Protein AF-A0A3M0J2T1-F1 (afdb_monomer_lite)

Organism: NCBI:txid333673

pLDDT: mean 86.41, std 9.61, range [43.66, 97.38]

Foldseek 3Di:
DVVVCVVCVPDDDVCQLVPPDDPPQDPVDPVSVVSVVSNVVCVVVCCVVPDPLPQDVCQLQVAADDLPHALVNVLVSSQVSCCPRHVDHCPDPVNQLVSQVSSLVRYDPQLVVQCVPDPPSSPDGPVVSSVSSCVRRPCNLVVQQVVVVVLCVVPDQDPQWDWDDDRPDIDIDGDDLVSSQVRVVVVQVSCVVVVHDDDPVQDPHSDQWDDDPQWIDHDQWIAGRVVLLVVLVPDDDDFALVVLVVNCVSLVVVQFQAFQSCVLSVVSVVQNVDPDTRDDDPVNVVSSVVSSVSNVVRDIAGQDDLVFEWEWEWADDQQKIKIFIFTDDPNDTGTNGIDMDGHDPVLSPDPRLSVRLVSQVVVVVVVCVRNVPGHYHYHYPHPNVVVVPPPPPD

InterPro domains:
  IPR000477 Reverse transcriptase domain [PS50878] (1-217)
  IPR003036 Core shell protein Gag P30 [PF02093] (14-137)
  IPR008919 Retrovirus capsid, N-terminal [G3DSA:1.10.375.10] (1-50)
  IPR041577 Reverse transcriptase/retrotransposon-derived protein, RNase H-like domain [PF17919] (280-373)
  IPR043128 Reverse transcriptase/Diguanylate cyclase domain [G3DSA:3.30.70.270] (51-225)
  IPR043128 Reverse transcriptase/Diguanylate cyclase domain [G3DSA:3.30.70.270] (227-307)
  IPR043502 DNA/RNA polymerase superfamily [SSF56672] (136-391)
  IPR051320 Viral Replication and Maturation Polyprotein [PTHR33064] (135-391)

Sequence (394 aa):
MRLWDSQHAQGPLADTKWPLQDPNWNHQQQDHRINMQDLRGIIVQGIREAVPRGQNINKAFNERQKKEETPTDWLERLRKNLQMYSGLDPETPLGQALLKTQFVAKSWEDIRKKLEKLDNWQDRDLDELLREAQKGFTESPNLFGQALEQILQEYQTGEGVTLIQYVDDLLIAGETEDKVRAESIRLLNFLSAKGLKVSRAKLQFVEEEVKYLGHYLRKGEKKIDPERVKGILSIPPPKSKKQIRQLLGLMGYCRQWIENYSTKVKFLYEKLSQGGLVKWDEKDDKHLKALQHDLVNAPVLSLPDLKRPFYLFVNTDSGTAYGVLTQEWAGKKKPVGYLSKLLDPVSRGWPTCLQALVACSLLVEEANKITFNGELRVLSPHNIRGILQQKAEK

Structure (mmCIF, N/CA/C/O backbone):
data_AF-A0A3M0J2T1-F1
#
_entry.id   AF-A0A3M0J2T1-F1
#
loop_
_atom_site.group_PDB
_atom_site.id
_atom_site.type_symbol
_atom_site.label_atom_id
_atom_site.label_alt_id
_atom_site.label_comp_id
_atom_site.label_asym_i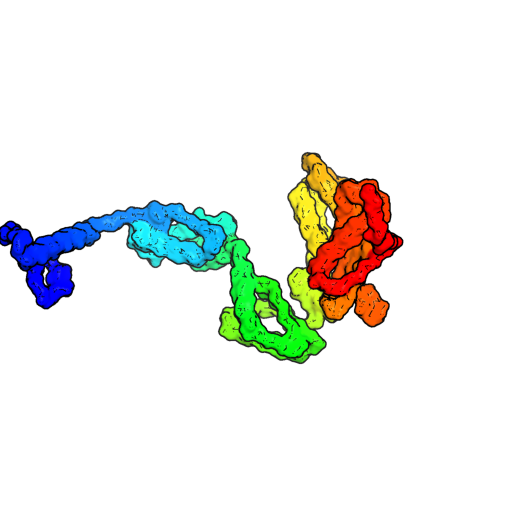d
_atom_site.label_entity_id
_atom_site.label_seq_id
_atom_site.pdbx_PDB_ins_code
_atom_site.Cartn_x
_atom_site.Cartn_y
_atom_site.Cartn_z
_atom_site.occupancy
_atom_site.B_iso_or_equiv
_atom_site.auth_seq_id
_atom_site.auth_comp_id
_atom_site.auth_asym_id
_atom_site.auth_atom_id
_atom_site.pdbx_PDB_model_num
ATOM 1 N N . MET A 1 1 ? -4.559 8.299 70.912 1.00 57.16 1 MET A N 1
ATOM 2 C CA . MET A 1 1 ? -5.457 7.580 71.844 1.00 57.16 1 MET A CA 1
ATOM 3 C C . MET A 1 1 ? -6.664 7.025 71.103 1.00 57.16 1 MET A C 1
ATOM 5 O O . MET A 1 1 ? -6.591 5.867 70.735 1.00 57.16 1 MET A O 1
ATOM 9 N N . ARG A 1 2 ? -7.660 7.838 70.701 1.00 57.62 2 ARG A N 1
ATOM 10 C CA . ARG A 1 2 ? -8.899 7.351 70.038 1.00 57.62 2 ARG A CA 1
ATOM 11 C C . ARG A 1 2 ? -8.701 6.378 68.857 1.00 57.62 2 ARG A C 1
ATOM 13 O O . ARG A 1 2 ? -9.459 5.427 68.736 1.00 57.62 2 ARG A O 1
ATOM 20 N N . LEU A 1 3 ? -7.687 6.590 68.011 1.00 59.25 3 LEU A N 1
ATOM 21 C CA . LEU A 1 3 ? -7.363 5.689 66.890 1.00 59.25 3 LEU A CA 1
ATOM 22 C C . LEU A 1 3 ? -6.813 4.326 67.351 1.00 59.25 3 LEU A C 1
ATOM 24 O O . LEU A 1 3 ? -7.219 3.298 66.818 1.00 59.25 3 LEU A O 1
ATOM 28 N N . TRP A 1 4 ? -5.951 4.304 68.372 1.00 63.38 4 TRP A N 1
ATOM 29 C CA . TRP A 1 4 ? -5.401 3.065 68.933 1.00 63.38 4 TRP A CA 1
ATOM 30 C C . TRP A 1 4 ? -6.490 2.236 69.611 1.00 63.38 4 TRP A C 1
ATOM 32 O O . TRP A 1 4 ? -6.632 1.059 69.292 1.00 63.38 4 TRP A O 1
ATOM 42 N N . ASP A 1 5 ? -7.302 2.872 70.462 1.00 64.19 5 ASP A N 1
ATOM 43 C CA . ASP A 1 5 ? -8.413 2.217 71.164 1.00 64.19 5 ASP A CA 1
ATOM 44 C C . ASP A 1 5 ? -9.458 1.665 70.177 1.00 64.19 5 ASP A C 1
ATOM 46 O O . ASP A 1 5 ? -10.032 0.604 70.406 1.00 64.19 5 ASP A O 1
ATOM 50 N N . SER A 1 6 ? -9.660 2.334 69.032 1.00 63.59 6 SER A N 1
ATOM 51 C CA . SER A 1 6 ? -10.550 1.842 67.970 1.00 63.59 6 SER A CA 1
ATOM 52 C C . SER A 1 6 ? -10.004 0.626 67.211 1.00 63.59 6 SER A C 1
ATOM 54 O O . SER A 1 6 ? -10.778 -0.213 66.761 1.00 63.59 6 SER A O 1
ATOM 56 N N . GLN A 1 7 ? -8.679 0.516 67.069 1.00 61.12 7 GLN A N 1
ATOM 57 C CA . GLN A 1 7 ? -8.018 -0.578 66.345 1.00 61.12 7 GLN A CA 1
ATOM 58 C C . GLN A 1 7 ? -7.706 -1.777 67.250 1.00 61.12 7 GLN A C 1
ATOM 60 O O . GLN A 1 7 ? -7.610 -2.902 66.768 1.00 61.12 7 GLN A O 1
ATOM 65 N N . HIS A 1 8 ? -7.596 -1.552 68.560 1.00 61.50 8 HIS A N 1
ATOM 66 C CA . HIS A 1 8 ? -7.259 -2.557 69.566 1.00 61.50 8 HIS A CA 1
ATOM 67 C C . HIS A 1 8 ? -8.377 -2.678 70.607 1.00 61.50 8 HIS A C 1
ATOM 69 O O . HIS A 1 8 ? -8.137 -2.594 71.807 1.00 61.50 8 HIS A O 1
ATOM 75 N N . ALA A 1 9 ? -9.607 -2.913 70.143 1.00 59.28 9 ALA A N 1
ATOM 76 C CA . ALA A 1 9 ? -10.810 -2.947 70.982 1.00 59.28 9 ALA A CA 1
ATOM 77 C C . ALA A 1 9 ? -10.789 -4.004 72.112 1.00 59.28 9 ALA A C 1
ATOM 79 O O . ALA A 1 9 ? -11.559 -3.896 73.062 1.00 59.28 9 ALA A O 1
ATOM 80 N N . GLN A 1 10 ? -9.927 -5.025 72.017 1.00 56.16 10 GLN A N 1
ATOM 81 C CA . GLN A 1 10 ? -9.730 -6.064 73.043 1.00 56.16 10 GLN A CA 1
ATOM 82 C C . GLN A 1 10 ? -8.331 -6.019 73.696 1.00 56.16 10 GLN A C 1
ATOM 84 O O . GLN A 1 10 ? -7.954 -6.944 74.412 1.00 56.16 10 GLN A O 1
ATOM 89 N N . GLY A 1 11 ? -7.538 -4.976 73.424 1.00 62.34 11 GLY A N 1
ATOM 90 C CA . GLY A 1 11 ? -6.176 -4.808 73.934 1.00 62.34 11 GLY A CA 1
ATOM 91 C C . GLY A 1 11 ? -6.079 -3.864 75.143 1.00 62.34 11 GLY A C 1
ATOM 92 O O . GLY A 1 11 ? -7.074 -3.272 75.557 1.00 62.34 11 GLY A O 1
ATOM 93 N N . PRO A 1 12 ? -4.877 -3.704 75.727 1.00 62.09 12 PRO A N 1
ATOM 94 C CA . PRO A 1 12 ? -4.636 -2.729 76.791 1.00 62.09 12 PRO A CA 1
ATOM 95 C C . PRO A 1 12 ? -4.935 -1.297 76.316 1.00 62.09 12 PRO A C 1
ATOM 97 O O . PRO A 1 12 ? -4.590 -0.928 75.190 1.00 62.09 12 PRO A O 1
ATOM 100 N N . LEU A 1 13 ? -5.555 -0.504 77.198 1.00 63.28 13 LEU A N 1
ATOM 101 C CA . LEU A 1 13 ? -5.974 0.878 76.934 1.00 63.28 13 LEU A CA 1
ATOM 102 C C . LEU A 1 13 ? -4.798 1.743 76.460 1.00 63.28 13 LEU A C 1
ATOM 104 O O . LEU A 1 13 ? -3.669 1.588 76.942 1.00 63.28 13 LEU A O 1
ATOM 108 N N . ALA A 1 14 ? -5.063 2.693 75.554 1.00 61.84 14 ALA A N 1
ATOM 109 C CA . ALA A 1 14 ? -4.041 3.593 75.021 1.00 61.84 14 ALA A CA 1
ATOM 110 C C . ALA A 1 14 ? -3.251 4.328 76.115 1.00 61.84 14 ALA A C 1
ATOM 112 O O . ALA A 1 14 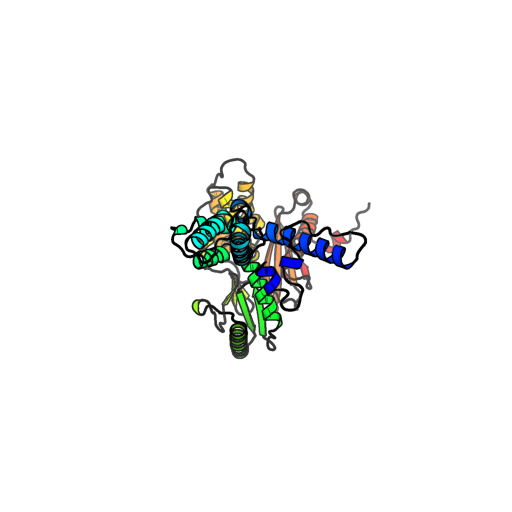? -2.059 4.545 75.931 1.00 61.84 14 ALA A O 1
ATOM 113 N N . ASP A 1 15 ? -3.858 4.642 77.263 1.00 65.06 15 ASP A N 1
ATOM 114 C CA . ASP A 1 15 ? -3.192 5.315 78.391 1.00 65.06 15 ASP A CA 1
ATOM 115 C C . ASP A 1 15 ? -2.104 4.453 79.053 1.00 65.06 15 ASP A C 1
ATOM 117 O O . ASP A 1 15 ? -1.129 4.970 79.594 1.00 65.06 15 ASP A O 1
ATOM 121 N N . THR A 1 16 ? -2.223 3.123 78.975 1.00 66.00 16 THR A N 1
ATOM 122 C CA . THR A 1 16 ? -1.188 2.188 79.446 1.00 66.00 16 THR A CA 1
ATOM 123 C C . THR A 1 16 ? -0.020 2.095 78.462 1.00 66.00 16 THR A C 1
ATOM 125 O O . THR A 1 16 ? 1.102 1.787 78.856 1.00 66.00 16 THR A O 1
ATOM 128 N N . LYS A 1 17 ? -0.269 2.362 77.175 1.00 69.19 17 LYS A N 1
ATOM 129 C CA . LYS A 1 17 ? 0.737 2.345 76.098 1.00 69.19 17 LYS A CA 1
ATOM 130 C C . LYS A 1 17 ? 1.329 3.728 75.807 1.00 69.19 17 LYS A C 1
ATOM 132 O O . LYS A 1 17 ? 2.415 3.812 75.245 1.00 69.19 17 LYS A O 1
ATOM 137 N N . TRP A 1 18 ? 0.645 4.792 76.220 1.00 71.00 18 TRP A N 1
ATOM 138 C CA . TRP A 1 18 ? 1.047 6.193 76.133 1.00 71.00 18 TRP A CA 1
ATOM 139 C C . TRP A 1 18 ? 0.845 6.881 77.493 1.00 71.00 18 TRP A C 1
ATOM 141 O O . TRP A 1 18 ? -0.137 7.598 77.696 1.00 71.00 18 TRP A O 1
ATOM 151 N N . PRO A 1 19 ? 1.747 6.651 78.455 1.00 74.94 19 PRO A N 1
ATOM 152 C CA . PRO A 1 19 ? 1.615 7.233 79.780 1.00 74.94 19 PRO A CA 1
ATOM 153 C C . PRO A 1 19 ? 1.955 8.733 79.759 1.00 74.94 19 PRO A C 1
ATOM 155 O O . PRO A 1 19 ? 2.896 9.171 79.100 1.00 74.94 19 PRO A O 1
ATOM 158 N N . LEU A 1 20 ? 1.176 9.536 80.491 1.00 72.69 20 LEU A N 1
ATOM 159 C CA . LEU A 1 20 ? 1.366 10.994 80.609 1.00 72.69 20 LEU A CA 1
ATOM 160 C C . LEU A 1 20 ? 2.506 11.386 81.568 1.00 72.69 20 LEU A C 1
ATOM 162 O O . LEU A 1 20 ? 2.911 12.546 81.607 1.00 72.69 20 LEU A O 1
ATOM 166 N N . GLN A 1 21 ? 3.003 10.429 82.348 1.00 75.44 21 GLN A N 1
ATOM 167 C CA . GLN A 1 21 ? 4.147 10.553 83.252 1.00 75.44 21 GLN A CA 1
ATOM 168 C C . GLN A 1 21 ? 5.114 9.397 82.979 1.00 75.44 21 GLN A C 1
ATOM 170 O O . GLN A 1 21 ? 4.710 8.397 82.388 1.00 75.44 21 GLN A O 1
ATOM 175 N N . ASP A 1 22 ? 6.375 9.522 83.395 1.00 78.00 22 ASP A N 1
ATOM 176 C CA . ASP A 1 22 ? 7.368 8.465 83.184 1.00 78.00 22 ASP A CA 1
ATOM 177 C C . ASP A 1 22 ? 6.938 7.169 83.902 1.00 78.00 22 ASP A C 1
ATOM 179 O O . ASP A 1 22 ? 6.811 7.160 85.131 1.00 78.00 22 ASP A O 1
ATOM 183 N N . PRO A 1 23 ? 6.689 6.070 83.167 1.00 79.62 23 PRO A N 1
ATOM 184 C CA . PRO A 1 23 ? 6.220 4.823 83.752 1.00 79.62 23 PRO A CA 1
ATOM 185 C C . PRO A 1 23 ? 7.347 3.984 84.385 1.00 79.62 23 PRO A C 1
ATOM 187 O O . PRO A 1 23 ? 7.064 2.890 84.873 1.00 79.62 23 PRO A O 1
ATOM 190 N N . ASN A 1 24 ? 8.611 4.437 84.356 1.00 81.75 24 ASN A N 1
ATOM 191 C CA . ASN A 1 24 ? 9.791 3.691 84.823 1.00 81.75 24 ASN A CA 1
ATOM 192 C C . ASN A 1 24 ? 9.958 2.311 84.149 1.00 81.75 24 ASN A C 1
ATOM 194 O O . ASN A 1 24 ? 10.316 1.314 84.784 1.00 81.75 24 ASN A O 1
ATOM 198 N N . TRP A 1 25 ? 9.695 2.222 82.842 1.00 83.56 25 TRP A N 1
ATOM 199 C CA . TRP A 1 25 ? 9.795 0.957 82.111 1.00 83.56 25 TRP A CA 1
ATOM 200 C C . TRP A 1 25 ? 11.238 0.432 82.030 1.00 83.56 25 TRP A C 1
ATOM 202 O O . TRP A 1 25 ? 12.137 1.056 81.471 1.00 83.56 25 TRP A O 1
ATOM 212 N N . ASN A 1 26 ? 11.445 -0.782 82.539 1.00 82.44 26 ASN A N 1
ATOM 213 C CA . ASN A 1 26 ? 12.730 -1.480 82.524 1.00 82.44 26 ASN A CA 1
ATOM 214 C C . ASN A 1 26 ? 12.888 -2.374 81.279 1.00 82.44 26 ASN A C 1
ATOM 216 O O . ASN A 1 26 ? 12.124 -3.317 81.080 1.00 82.44 26 ASN A O 1
ATOM 220 N N . HIS A 1 27 ? 13.941 -2.144 80.490 1.00 77.81 27 HIS A N 1
ATOM 221 C CA . HIS A 1 27 ? 14.275 -2.906 79.279 1.00 77.81 27 HIS A CA 1
ATOM 222 C C . HIS A 1 27 ? 14.536 -4.406 79.511 1.00 77.81 27 HIS A C 1
ATOM 224 O O . HIS A 1 27 ? 14.468 -5.191 78.564 1.00 77.81 27 HIS A O 1
ATOM 230 N N . GLN A 1 28 ? 14.823 -4.833 80.743 1.00 82.00 28 GLN A N 1
ATOM 231 C CA . GLN A 1 28 ? 15.033 -6.245 81.078 1.00 82.00 28 GLN A CA 1
ATOM 232 C C . GLN A 1 28 ? 13.716 -7.022 81.220 1.00 82.00 28 GLN A C 1
ATOM 234 O O . GLN A 1 28 ? 13.697 -8.232 80.994 1.00 82.00 28 GLN A O 1
ATOM 239 N N . GLN A 1 29 ? 12.599 -6.339 81.483 1.00 85.06 29 GLN A N 1
ATOM 240 C CA . GLN A 1 29 ? 11.278 -6.956 81.614 1.00 85.06 29 GLN A CA 1
ATOM 241 C C . GLN A 1 29 ? 10.549 -7.002 80.265 1.00 85.06 29 GLN A C 1
ATOM 243 O O . GLN A 1 29 ? 10.533 -6.031 79.509 1.00 85.06 29 GLN A O 1
ATOM 248 N N . GLN A 1 30 ? 9.956 -8.152 79.943 1.00 80.88 30 GLN A N 1
ATOM 249 C CA . GLN A 1 30 ? 9.370 -8.406 78.625 1.00 80.88 30 GLN A CA 1
ATOM 250 C C . GLN A 1 30 ? 8.160 -7.516 78.326 1.00 80.88 30 GLN A C 1
ATOM 252 O O . GLN A 1 30 ? 8.101 -6.926 77.249 1.00 80.88 30 GLN A O 1
ATOM 257 N N . ASP A 1 31 ? 7.268 -7.335 79.295 1.00 79.25 31 ASP A N 1
ATOM 258 C CA . ASP A 1 31 ? 6.055 -6.529 79.118 1.00 79.25 31 ASP A CA 1
ATOM 259 C C . ASP A 1 31 ? 6.379 -5.043 78.908 1.00 79.25 31 ASP A C 1
ATOM 261 O O . ASP A 1 31 ? 5.781 -4.364 78.074 1.00 79.25 31 ASP A O 1
ATOM 265 N N . HIS A 1 32 ? 7.417 -4.549 79.584 1.00 85.56 32 HIS A N 1
ATOM 266 C CA . HIS A 1 32 ? 7.932 -3.194 79.402 1.00 85.56 32 HIS A CA 1
ATOM 267 C C . HIS A 1 32 ? 8.542 -2.981 78.013 1.00 85.56 32 HIS A C 1
ATOM 269 O O . HIS A 1 32 ? 8.344 -1.925 77.414 1.00 85.56 32 HIS A O 1
ATOM 275 N N . ARG A 1 33 ? 9.240 -3.982 77.456 1.00 80.81 33 ARG A N 1
ATOM 276 C CA . ARG A 1 33 ? 9.748 -3.908 76.074 1.00 80.81 33 ARG A CA 1
ATOM 277 C C . ARG A 1 33 ? 8.620 -3.822 75.051 1.00 80.81 33 ARG A C 1
ATOM 279 O O . ARG A 1 33 ? 8.742 -3.051 74.103 1.00 80.81 33 ARG A O 1
ATOM 286 N N . ILE A 1 34 ? 7.540 -4.576 75.255 1.00 80.44 34 ILE A N 1
ATOM 287 C CA . ILE A 1 34 ? 6.354 -4.525 74.389 1.00 80.44 34 ILE A CA 1
ATOM 288 C C . ILE A 1 34 ? 5.737 -3.122 74.450 1.00 80.44 34 ILE A C 1
ATOM 290 O O . ILE A 1 34 ? 5.531 -2.498 73.415 1.00 80.44 34 ILE A O 1
ATOM 294 N N . ASN A 1 35 ? 5.556 -2.564 75.650 1.00 82.88 35 ASN A N 1
ATOM 295 C CA . ASN A 1 35 ? 5.031 -1.205 75.811 1.00 82.88 35 ASN A CA 1
ATOM 296 C C . ASN A 1 35 ? 5.919 -0.132 75.150 1.00 82.88 35 ASN A C 1
ATOM 298 O O . ASN A 1 35 ? 5.404 0.776 74.503 1.00 82.88 35 ASN A O 1
ATOM 302 N N . MET A 1 36 ? 7.248 -0.253 75.250 1.00 82.25 36 MET A N 1
ATOM 303 C CA . MET A 1 36 ? 8.189 0.648 74.569 1.00 82.25 36 MET A CA 1
ATOM 304 C C . MET A 1 36 ? 8.102 0.555 73.036 1.00 82.25 36 MET A C 1
ATOM 306 O O . MET A 1 36 ? 8.200 1.575 72.349 1.00 82.25 36 MET A O 1
ATOM 310 N N . GLN A 1 37 ? 7.929 -0.652 72.486 1.00 81.44 37 GLN A N 1
ATOM 311 C CA . GLN A 1 37 ? 7.752 -0.861 71.044 1.00 81.44 37 GLN A CA 1
ATOM 312 C C . GLN A 1 37 ? 6.432 -0.270 70.547 1.00 81.44 37 GLN A C 1
ATOM 314 O O . GLN A 1 37 ? 6.427 0.426 69.529 1.00 81.44 37 GLN A O 1
ATOM 319 N N . ASP A 1 38 ? 5.352 -0.480 71.296 1.00 81.62 38 ASP A N 1
ATOM 320 C CA . ASP A 1 38 ? 4.033 0.068 70.986 1.00 81.62 38 ASP A CA 1
ATOM 321 C C . ASP A 1 38 ? 4.044 1.598 71.045 1.00 81.62 38 ASP A C 1
ATOM 323 O O . ASP A 1 38 ? 3.607 2.247 70.095 1.00 81.62 38 ASP A O 1
ATOM 327 N N . LEU A 1 39 ? 4.637 2.192 72.092 1.00 82.00 39 LEU A N 1
ATOM 328 C CA . LEU A 1 39 ? 4.787 3.645 72.215 1.00 82.00 39 LEU A CA 1
ATOM 329 C C . LEU A 1 39 ? 5.531 4.223 71.005 1.00 82.00 39 LEU A C 1
ATOM 331 O O . LEU A 1 39 ? 5.067 5.176 70.381 1.00 82.00 39 LEU A O 1
ATOM 335 N N . ARG A 1 40 ? 6.657 3.613 70.617 1.00 81.00 40 ARG A N 1
ATOM 336 C CA . ARG A 1 40 ? 7.411 4.016 69.421 1.00 81.00 40 ARG A CA 1
ATOM 337 C C . ARG A 1 40 ? 6.558 3.911 68.154 1.00 81.00 40 ARG A C 1
ATOM 339 O O . ARG A 1 40 ? 6.617 4.813 67.318 1.00 81.00 40 ARG A O 1
ATOM 346 N N . GLY A 1 41 ? 5.783 2.838 68.007 1.00 79.00 41 GLY A N 1
ATOM 347 C CA . GLY A 1 41 ? 4.850 2.653 66.895 1.00 79.00 41 GLY A CA 1
ATOM 348 C C . GLY A 1 41 ? 3.815 3.776 66.823 1.00 79.00 41 GLY A C 1
ATOM 349 O O . GLY A 1 41 ? 3.649 4.390 65.768 1.00 79.00 41 GLY A O 1
ATOM 350 N N . ILE A 1 42 ? 3.207 4.113 67.963 1.00 78.06 42 ILE A N 1
ATOM 351 C CA . ILE A 1 42 ? 2.210 5.182 68.089 1.00 78.06 42 ILE A CA 1
ATOM 352 C C . ILE A 1 42 ? 2.821 6.554 67.762 1.00 78.06 42 ILE A C 1
ATOM 354 O O . ILE A 1 42 ? 2.207 7.316 67.019 1.00 78.06 42 ILE A O 1
ATOM 358 N N . ILE A 1 43 ? 4.036 6.869 68.239 1.00 76.38 43 ILE A N 1
ATOM 359 C CA . ILE A 1 43 ? 4.741 8.125 67.900 1.00 76.38 43 ILE A CA 1
ATOM 360 C C . ILE A 1 43 ? 4.970 8.206 66.385 1.00 76.38 43 ILE A C 1
ATOM 362 O O . ILE A 1 43 ? 4.642 9.211 65.757 1.00 76.38 43 ILE A O 1
ATOM 366 N N . VAL A 1 44 ? 5.526 7.152 65.778 1.00 73.81 44 VAL A N 1
ATOM 367 C CA . VAL A 1 44 ? 5.843 7.136 64.341 1.00 73.81 44 VAL A CA 1
ATOM 368 C C . VAL A 1 44 ? 4.579 7.276 63.495 1.00 73.81 44 VAL A C 1
ATOM 370 O O . VAL A 1 44 ? 4.584 8.014 62.508 1.00 73.81 44 VAL A O 1
ATOM 373 N N . GLN A 1 45 ? 3.496 6.598 63.872 1.00 70.31 45 GLN A N 1
ATOM 374 C CA . GLN A 1 45 ? 2.216 6.704 63.184 1.00 70.31 45 GLN A CA 1
ATOM 375 C C . GLN A 1 45 ? 1.592 8.094 63.362 1.00 70.31 45 GLN A C 1
ATOM 377 O O . GLN A 1 45 ? 1.193 8.705 62.374 1.00 70.31 45 GLN A O 1
ATOM 382 N N . GLY A 1 46 ? 1.614 8.640 64.580 1.00 71.00 46 GLY A N 1
ATOM 383 C CA . GLY A 1 46 ? 1.151 9.996 64.871 1.00 71.00 46 GLY A CA 1
ATOM 384 C C . GLY A 1 46 ? 1.901 11.059 64.067 1.00 71.00 46 GLY A C 1
ATOM 385 O O . GLY A 1 46 ? 1.273 11.940 63.492 1.00 71.00 46 GLY A O 1
ATOM 386 N N . ILE A 1 47 ? 3.227 10.946 63.935 1.00 67.69 47 ILE A N 1
ATOM 387 C CA . ILE A 1 47 ? 4.026 11.832 63.073 1.00 67.69 47 ILE A CA 1
ATOM 388 C C . ILE A 1 47 ? 3.643 11.651 61.597 1.00 67.69 47 ILE A C 1
ATOM 390 O O . ILE A 1 47 ? 3.463 12.638 60.890 1.00 67.69 47 ILE A O 1
ATOM 394 N N . ARG A 1 48 ? 3.484 10.412 61.111 1.00 62.44 48 ARG A N 1
ATOM 395 C CA . ARG A 1 48 ? 3.080 10.146 59.716 1.00 62.44 48 ARG A CA 1
ATOM 396 C C . ARG A 1 48 ? 1.702 10.711 59.368 1.00 62.44 48 ARG A C 1
ATOM 398 O O . ARG A 1 48 ? 1.501 11.104 58.222 1.00 62.44 48 ARG A O 1
ATOM 405 N N . GLU A 1 49 ? 0.775 10.721 60.319 1.00 64.62 49 GLU A N 1
ATOM 406 C CA . GLU A 1 49 ? -0.588 11.228 60.135 1.00 64.62 49 GLU A CA 1
ATOM 407 C C . GLU A 1 49 ? -0.694 12.745 60.372 1.00 64.62 49 GLU A C 1
ATOM 409 O O . GLU A 1 49 ? -1.496 13.406 59.717 1.00 64.62 49 GLU A O 1
ATOM 414 N N . ALA A 1 50 ? 0.132 13.314 61.257 1.00 60.34 50 ALA A N 1
ATOM 415 C CA . ALA A 1 50 ? 0.137 14.745 61.566 1.00 60.34 50 ALA A CA 1
ATOM 416 C C . ALA A 1 50 ? 0.944 15.595 60.571 1.00 60.34 50 ALA A C 1
ATOM 418 O O . ALA A 1 50 ? 0.699 16.796 60.467 1.00 60.34 50 ALA A O 1
ATOM 419 N N . VAL A 1 51 ? 1.904 15.008 59.843 1.00 54.12 51 VAL A N 1
ATOM 420 C CA . VAL A 1 51 ? 2.646 15.715 58.788 1.00 54.12 51 VAL A CA 1
ATOM 421 C C . VAL A 1 51 ? 1.727 15.903 57.573 1.00 54.12 51 VAL A C 1
ATOM 423 O O . VAL A 1 51 ? 1.352 14.913 56.937 1.00 54.12 51 VAL A O 1
ATOM 426 N N . PRO A 1 52 ? 1.382 17.149 57.186 1.00 55.97 52 PRO A N 1
ATOM 427 C CA . PRO A 1 52 ? 0.609 17.393 55.976 1.00 55.97 52 PRO A CA 1
ATOM 428 C C . PRO A 1 52 ? 1.376 16.830 54.779 1.00 55.97 52 PRO A C 1
ATOM 430 O O . PRO A 1 52 ? 2.547 17.163 54.575 1.00 55.97 52 PRO A O 1
ATOM 433 N N . ARG A 1 53 ? 0.738 15.986 53.962 1.00 57.50 53 ARG A N 1
ATOM 434 C CA . ARG A 1 53 ? 1.307 15.603 52.664 1.00 57.50 53 ARG A CA 1
ATOM 435 C C . ARG A 1 53 ? 1.390 16.874 51.817 1.00 57.50 53 ARG A C 1
ATOM 437 O O . ARG A 1 53 ? 0.378 17.322 51.289 1.00 57.50 53 ARG A O 1
ATOM 444 N N . GLY A 1 54 ? 2.570 17.490 51.745 1.00 54.81 54 GLY A N 1
ATOM 445 C CA . GLY A 1 54 ? 2.778 18.703 50.958 1.00 54.81 54 GLY A CA 1
ATOM 446 C C . GLY A 1 54 ? 2.355 18.468 49.509 1.00 54.81 54 GLY A C 1
ATOM 447 O O . GLY A 1 54 ? 2.868 17.559 48.855 1.00 54.81 54 GLY A O 1
ATOM 448 N N . GLN A 1 55 ? 1.404 19.265 49.024 1.00 62.19 55 GLN A N 1
ATOM 449 C CA . GLN A 1 55 ? 0.941 19.208 47.641 1.00 62.19 55 GLN A CA 1
ATOM 450 C C . GLN A 1 55 ? 2.110 19.577 46.719 1.00 62.19 55 GLN A C 1
ATOM 452 O O . GLN A 1 55 ? 2.663 20.672 46.802 1.00 62.19 55 GLN A O 1
ATOM 457 N N . ASN A 1 56 ? 2.512 18.660 45.841 1.00 67.62 56 ASN A N 1
ATOM 458 C CA . ASN A 1 56 ? 3.591 18.865 44.883 1.00 67.62 56 ASN A CA 1
ATOM 459 C C . ASN A 1 56 ? 3.034 18.853 43.457 1.00 67.62 56 ASN A C 1
ATOM 461 O O . ASN A 1 56 ? 3.172 17.887 42.705 1.00 67.62 56 ASN A O 1
ATOM 465 N N . ILE A 1 57 ? 2.406 19.971 43.091 1.00 63.91 57 ILE A N 1
ATOM 466 C CA . ILE A 1 57 ? 1.795 20.196 41.774 1.00 63.91 57 ILE A CA 1
ATOM 467 C C . ILE A 1 57 ? 2.842 20.078 40.651 1.00 63.91 57 ILE A C 1
ATOM 469 O O . ILE A 1 57 ? 2.558 19.538 39.585 1.00 63.91 57 ILE A O 1
ATOM 473 N N . ASN A 1 58 ? 4.088 20.492 40.906 1.00 67.62 58 ASN A N 1
ATOM 474 C CA . ASN A 1 58 ? 5.177 20.357 39.936 1.00 67.62 58 ASN A CA 1
ATOM 475 C C . ASN A 1 58 ? 5.478 18.890 39.617 1.00 67.62 58 ASN A C 1
ATOM 477 O O . ASN A 1 58 ? 5.668 18.540 38.455 1.00 67.62 58 ASN A O 1
ATOM 481 N N . LYS A 1 59 ? 5.473 18.014 40.627 1.00 72.56 59 LYS A N 1
ATOM 482 C CA . LYS A 1 59 ? 5.656 16.573 40.425 1.00 72.56 59 LYS A CA 1
ATOM 483 C C . LYS A 1 59 ? 4.487 15.943 39.660 1.00 72.56 59 LYS A C 1
ATOM 485 O O . LYS A 1 59 ? 4.725 15.026 38.883 1.00 72.56 59 LYS A O 1
ATOM 490 N N . ALA A 1 60 ? 3.269 16.471 39.808 1.00 68.62 60 ALA A N 1
ATOM 491 C CA . ALA A 1 60 ? 2.095 15.996 39.072 1.00 68.62 60 ALA A CA 1
ATOM 492 C C . ALA A 1 60 ? 2.199 16.208 37.545 1.00 68.62 60 ALA A C 1
ATOM 494 O O . ALA A 1 60 ? 1.682 15.393 36.784 1.00 68.62 60 ALA A O 1
ATOM 495 N N . PHE A 1 61 ? 2.884 17.268 37.090 1.00 75.69 61 PHE A N 1
ATOM 496 C CA . PHE A 1 61 ? 2.854 17.718 35.684 1.00 75.69 61 PHE A CA 1
ATOM 497 C C . PHE A 1 61 ? 4.224 17.838 34.996 1.00 75.69 61 PHE A C 1
ATOM 499 O O . PHE A 1 61 ? 4.344 18.409 33.904 1.00 75.69 61 PHE A O 1
ATOM 506 N N . ASN A 1 62 ? 5.289 17.330 35.620 1.00 80.25 62 ASN A N 1
ATOM 507 C CA . ASN A 1 62 ? 6.622 17.372 35.014 1.00 80.25 62 ASN A CA 1
ATOM 508 C C . ASN A 1 62 ? 6.774 16.367 33.859 1.00 80.25 62 ASN A C 1
ATOM 510 O O . ASN A 1 62 ? 7.601 16.546 32.966 1.00 80.25 62 ASN A O 1
ATOM 514 N N . GLU A 1 63 ? 5.962 15.315 33.861 1.00 79.69 63 GLU A N 1
ATOM 515 C CA . GLU A 1 63 ? 6.022 14.261 32.857 1.00 79.69 63 GLU A CA 1
ATOM 516 C C . GLU A 1 63 ? 5.331 14.679 31.552 1.00 79.69 63 GLU A C 1
ATOM 518 O O . GLU A 1 63 ? 4.409 15.495 31.533 1.00 79.69 63 GLU A O 1
ATOM 523 N N . ARG A 1 64 ? 5.800 14.113 30.438 1.00 87.44 64 ARG A N 1
ATOM 524 C CA . ARG A 1 64 ? 5.176 14.242 29.116 1.00 87.44 64 ARG A CA 1
ATOM 525 C C . ARG A 1 64 ? 4.619 12.894 28.672 1.00 87.44 64 ARG A C 1
ATOM 527 O O . ARG A 1 64 ? 5.021 11.851 29.204 1.00 87.44 64 ARG A O 1
ATOM 534 N N . GLN A 1 65 ? 3.719 12.924 27.698 1.00 88.44 65 GLN A N 1
ATOM 535 C CA . GLN A 1 65 ? 3.281 11.718 27.006 1.00 88.44 65 GLN A CA 1
ATOM 536 C C . GLN A 1 65 ? 4.488 11.051 26.333 1.00 88.44 65 GLN A C 1
ATOM 538 O O . GLN A 1 65 ? 5.306 11.728 25.700 1.00 88.44 65 GLN A O 1
ATOM 543 N N . LYS A 1 66 ? 4.622 9.732 26.486 1.00 87.12 66 LYS A N 1
ATOM 544 C CA . LYS A 1 66 ? 5.639 8.958 25.757 1.00 87.12 66 LYS A CA 1
ATOM 545 C C . LYS A 1 66 ? 5.196 8.765 24.306 1.00 87.12 66 LYS A C 1
ATOM 547 O O . LYS A 1 66 ? 4.006 8.760 24.018 1.00 87.12 66 LYS A O 1
ATOM 552 N N . LYS A 1 67 ? 6.142 8.570 23.389 1.00 81.69 67 LYS A N 1
ATOM 553 C CA . LYS A 1 67 ? 5.847 8.450 21.953 1.00 81.69 67 LYS A CA 1
ATOM 554 C C . LYS A 1 67 ? 4.876 7.305 21.631 1.00 81.69 67 LYS A C 1
ATOM 556 O O . LYS A 1 67 ? 4.048 7.456 20.746 1.00 81.69 67 LYS A O 1
ATOM 561 N N . GLU A 1 68 ? 4.986 6.184 22.333 1.00 81.56 68 GLU A N 1
ATOM 562 C CA . GLU A 1 68 ? 4.193 4.970 22.102 1.00 81.56 68 GLU A CA 1
ATOM 563 C C . GLU A 1 68 ? 2.958 4.873 23.016 1.00 81.56 68 GLU A C 1
ATOM 565 O O . GLU A 1 68 ? 2.188 3.922 22.926 1.00 81.56 68 GLU A O 1
ATOM 570 N N . GLU A 1 69 ? 2.771 5.832 23.922 1.00 86.25 69 GLU A N 1
ATOM 571 C CA . GLU A 1 69 ? 1.680 5.821 24.896 1.00 86.25 69 GLU A CA 1
ATOM 572 C C . GLU A 1 69 ? 0.403 6.388 24.280 1.00 86.25 69 GLU A C 1
ATOM 574 O O . GLU A 1 69 ? 0.404 7.490 23.720 1.00 86.25 69 GLU A O 1
ATOM 579 N N . THR A 1 70 ? -0.706 5.657 24.410 1.00 87.62 70 THR A N 1
ATOM 580 C CA . THR A 1 70 ? -1.981 6.095 23.840 1.00 87.62 70 THR A CA 1
ATOM 581 C C . THR A 1 70 ? -2.481 7.372 24.531 1.00 87.62 70 THR A C 1
ATOM 583 O O . THR A 1 70 ? -2.195 7.596 25.711 1.00 87.62 70 THR A O 1
ATOM 586 N N . PRO A 1 71 ? -3.271 8.222 23.847 1.00 90.19 71 PRO A N 1
ATOM 587 C CA . PRO A 1 71 ? -3.892 9.383 24.485 1.00 90.19 71 PRO A CA 1
ATOM 588 C C . PRO A 1 71 ? -4.728 9.021 25.722 1.00 90.19 71 PRO A C 1
ATOM 590 O O . PRO A 1 71 ? -4.782 9.794 26.673 1.00 90.19 71 PRO A O 1
ATOM 593 N N . THR A 1 72 ? -5.353 7.841 25.730 1.00 90.12 72 THR A N 1
ATOM 594 C CA . THR A 1 72 ? -6.146 7.358 26.865 1.00 90.12 72 THR A CA 1
ATOM 595 C C . THR A 1 72 ? -5.256 7.019 28.058 1.00 90.12 72 THR A C 1
ATOM 597 O O . THR A 1 72 ? -5.512 7.508 29.155 1.00 90.12 72 THR A O 1
ATOM 600 N N . ASP A 1 73 ? -4.176 6.263 27.843 1.00 90.62 73 ASP A N 1
ATOM 601 C CA . ASP A 1 73 ? -3.222 5.929 28.909 1.00 90.62 73 ASP A CA 1
ATOM 602 C C . ASP A 1 73 ? -2.550 7.184 29.471 1.00 90.62 73 ASP A C 1
ATOM 604 O O . ASP A 1 73 ? -2.371 7.317 30.683 1.00 90.62 73 ASP A O 1
ATOM 608 N N . TRP A 1 74 ? -2.234 8.140 28.591 1.00 92.75 74 TRP A N 1
ATOM 609 C CA . TRP A 1 74 ? -1.701 9.440 28.974 1.00 92.75 74 TRP A CA 1
ATOM 610 C C . TRP A 1 74 ? -2.668 10.212 29.877 1.00 92.75 74 TRP A C 1
ATOM 612 O O . TRP A 1 74 ? -2.266 10.711 30.931 1.00 92.75 74 TRP A O 1
ATOM 622 N N . LEU A 1 75 ? -3.948 10.281 29.501 1.00 91.38 75 LEU A N 1
ATOM 623 C CA . LEU A 1 75 ? -4.964 10.960 30.297 1.00 91.38 75 LEU A CA 1
ATOM 624 C C . LEU A 1 75 ? -5.171 10.284 31.660 1.00 91.38 75 LEU A C 1
ATOM 626 O O . LEU A 1 75 ? -5.232 10.962 32.686 1.00 91.38 75 LEU A O 1
ATOM 630 N N . GLU A 1 76 ? -5.220 8.953 31.691 1.00 90.50 76 GLU A N 1
ATOM 631 C CA . GLU A 1 76 ? -5.337 8.177 32.928 1.00 90.50 76 GLU A CA 1
ATOM 632 C C . GLU A 1 76 ? -4.122 8.366 33.844 1.00 90.50 76 GLU A C 1
ATOM 634 O O . GLU A 1 76 ? -4.260 8.514 35.063 1.00 90.50 76 GLU A O 1
ATOM 639 N N . ARG A 1 77 ? -2.915 8.440 33.275 1.00 91.06 77 ARG A N 1
ATOM 640 C CA . ARG A 1 77 ? -1.700 8.746 34.037 1.00 91.06 77 ARG A CA 1
ATOM 641 C C . ARG A 1 77 ? -1.724 10.166 34.595 1.00 91.06 77 ARG A C 1
ATOM 643 O O . ARG A 1 77 ? -1.371 10.355 35.758 1.00 91.06 77 ARG A O 1
ATOM 650 N N . LEU A 1 78 ? -2.188 11.149 33.823 1.00 89.50 78 LEU A N 1
ATOM 651 C CA . LEU A 1 78 ? -2.385 12.517 34.309 1.00 89.50 78 LEU A CA 1
ATOM 652 C C . LEU A 1 78 ? -3.389 12.583 35.466 1.00 89.50 78 LEU A C 1
ATOM 654 O O . LEU A 1 78 ? -3.094 13.227 36.473 1.00 89.50 78 LEU A O 1
ATOM 658 N N . ARG A 1 79 ? -4.534 11.895 35.359 1.00 89.69 79 ARG A N 1
ATOM 659 C CA . ARG A 1 79 ? -5.542 11.802 36.432 1.00 89.69 79 ARG A CA 1
ATOM 660 C C . ARG A 1 79 ? -4.939 11.228 37.712 1.00 89.69 79 ARG A C 1
ATOM 662 O O . ARG A 1 79 ? -5.055 11.838 38.776 1.00 89.69 79 ARG A O 1
AT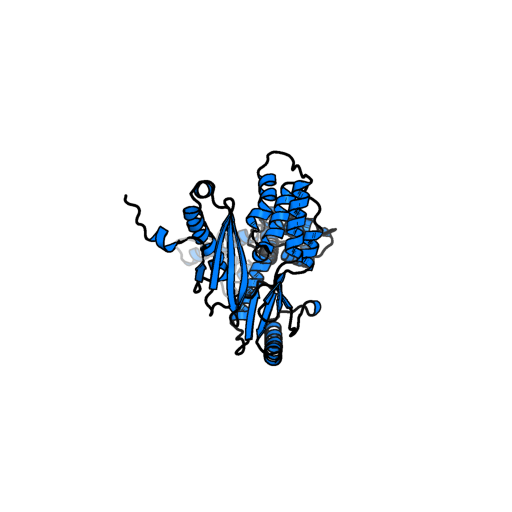OM 669 N N . LYS A 1 80 ? -4.220 10.105 37.601 1.00 87.31 80 LYS A N 1
ATOM 670 C CA . LYS A 1 80 ? -3.524 9.471 38.735 1.00 87.31 80 LYS A CA 1
ATOM 671 C C . LYS A 1 80 ? -2.472 10.389 39.352 1.00 87.31 80 LYS A C 1
ATOM 673 O O . LYS A 1 80 ? -2.413 10.513 40.573 1.00 87.31 80 LYS A O 1
ATOM 678 N N . ASN A 1 81 ? -1.668 11.063 38.531 1.00 86.31 81 ASN A N 1
ATOM 679 C CA . ASN A 1 81 ? -0.628 11.975 39.004 1.00 86.31 81 ASN A CA 1
ATOM 680 C C . ASN A 1 81 ? -1.218 13.208 39.705 1.00 86.31 81 ASN A C 1
ATOM 682 O O . ASN A 1 81 ? -0.705 13.615 40.751 1.00 86.31 81 ASN A O 1
ATOM 686 N N . LEU A 1 82 ? -2.306 13.776 39.173 1.00 85.00 82 LEU A N 1
ATOM 687 C CA . LEU A 1 82 ? -3.037 14.876 39.803 1.00 85.00 82 LEU A CA 1
ATOM 688 C C . LEU A 1 82 ? -3.517 14.461 41.198 1.00 85.00 82 LEU A C 1
ATOM 690 O O . LEU A 1 82 ? -3.179 15.123 42.182 1.00 85.00 82 LEU A O 1
ATOM 694 N N . GLN A 1 83 ? -4.214 13.330 41.295 1.00 84.56 83 GLN A N 1
ATOM 695 C CA . GLN A 1 83 ? -4.748 12.831 42.560 1.00 84.56 83 GLN A CA 1
ATOM 696 C C . GLN A 1 83 ? -3.631 12.508 43.568 1.00 84.56 83 GLN A C 1
ATOM 698 O O . GLN A 1 83 ? -3.707 12.894 44.733 1.00 84.56 83 GLN A O 1
ATOM 703 N N . MET A 1 84 ? -2.562 11.841 43.122 1.00 78.19 84 MET A N 1
ATOM 704 C CA . MET A 1 84 ? -1.482 11.360 43.989 1.00 78.19 84 MET A CA 1
ATOM 705 C C . MET A 1 84 ? -0.588 12.482 44.526 1.00 78.19 84 MET A C 1
ATOM 707 O O . MET A 1 84 ? -0.169 12.427 45.684 1.00 78.19 84 MET A O 1
ATOM 711 N N . TYR A 1 85 ? -0.254 13.471 43.693 1.00 77.31 85 TYR A N 1
ATOM 712 C CA . TYR A 1 85 ? 0.760 14.472 44.033 1.00 77.31 85 TYR A CA 1
ATOM 713 C C . TYR A 1 85 ? 0.188 15.834 44.417 1.00 77.31 85 TYR A C 1
ATOM 715 O O . TYR A 1 85 ? 0.833 16.542 45.186 1.00 77.31 85 TYR A O 1
ATOM 723 N N . SER A 1 86 ? -0.997 16.211 43.929 1.00 73.50 86 SER A N 1
ATOM 724 C CA . SER A 1 86 ? -1.629 17.491 44.289 1.00 73.50 86 SER A CA 1
ATOM 725 C C . SER A 1 86 ? -2.763 17.351 45.307 1.00 73.50 86 SER A C 1
ATOM 727 O O . SER A 1 86 ? -3.106 18.331 45.958 1.00 73.50 86 SER A O 1
ATOM 729 N N . GLY A 1 87 ? -3.339 16.151 45.461 1.00 70.06 87 GLY A N 1
ATOM 730 C CA . GLY A 1 87 ? -4.524 15.932 46.296 1.00 70.06 87 GLY A CA 1
ATOM 731 C C . GLY A 1 87 ? -5.798 16.595 45.760 1.00 70.06 87 GLY A C 1
ATOM 732 O O . GLY A 1 87 ? -6.810 16.592 46.454 1.00 70.06 87 GLY A O 1
ATOM 733 N N . LEU A 1 88 ? -5.755 17.172 44.552 1.00 79.25 88 LEU A N 1
ATOM 734 C CA . LEU A 1 88 ? -6.925 17.697 43.858 1.00 79.25 88 LEU A CA 1
ATOM 735 C C . LEU A 1 88 ? -7.733 16.549 43.260 1.00 79.25 88 LEU A C 1
ATOM 737 O O . LEU A 1 88 ? -7.172 15.623 42.669 1.00 79.25 88 LEU A O 1
ATOM 741 N N . ASP A 1 89 ? -9.050 16.650 43.389 1.00 79.69 89 ASP A N 1
ATOM 742 C CA . ASP A 1 89 ? -9.986 15.738 42.748 1.00 79.69 89 ASP A CA 1
ATOM 743 C C . ASP A 1 89 ? -10.078 16.063 41.239 1.00 79.69 89 ASP A C 1
ATOM 745 O O . ASP A 1 89 ? -10.417 17.205 40.886 1.00 79.69 89 ASP A O 1
ATOM 749 N N . PRO A 1 90 ? -9.762 15.094 40.352 1.00 82.62 90 PRO A N 1
ATOM 750 C CA . PRO A 1 90 ? -9.902 15.217 38.901 1.00 82.62 90 PRO A CA 1
ATOM 751 C C . PRO A 1 90 ? -11.267 15.717 38.428 1.00 82.62 90 PRO A C 1
ATOM 753 O O . PRO A 1 90 ? -11.323 16.394 37.405 1.00 82.62 90 PRO A O 1
ATOM 756 N N . GLU A 1 91 ? -12.337 15.429 39.171 1.00 84.69 91 GLU A N 1
ATOM 757 C CA . GLU A 1 91 ? -13.711 15.756 38.775 1.00 84.69 91 GLU A CA 1
ATOM 758 C C . GLU A 1 91 ? -14.128 17.189 39.133 1.00 84.69 91 GLU A C 1
ATOM 760 O O . GLU A 1 91 ? -15.177 17.677 38.711 1.00 84.69 91 GLU A O 1
ATOM 765 N N . THR A 1 92 ? -13.294 17.915 39.879 1.00 87.12 92 THR A N 1
ATOM 766 C CA . THR A 1 92 ? -13.556 19.327 40.184 1.00 87.12 92 THR A CA 1
ATOM 767 C C . THR A 1 92 ? -13.334 20.216 38.954 1.00 87.12 92 THR A C 1
ATOM 769 O O . THR A 1 92 ? -12.460 19.918 38.137 1.00 87.12 92 THR A O 1
ATOM 772 N N . PRO A 1 93 ? -14.020 21.374 38.828 1.00 84.75 93 PRO A N 1
ATOM 773 C CA . PRO A 1 93 ? -13.807 22.300 37.709 1.00 84.75 93 PRO A CA 1
ATOM 774 C C . PRO A 1 93 ? -12.341 22.728 37.537 1.00 84.75 93 PRO A C 1
ATOM 776 O O . PRO A 1 93 ? -11.844 22.852 36.418 1.00 84.75 93 PRO A O 1
ATOM 779 N N . LEU A 1 94 ? -11.626 22.907 38.654 1.00 82.81 94 LEU A N 1
ATOM 780 C CA . LEU A 1 94 ? -10.199 23.222 38.654 1.00 82.81 94 LEU A CA 1
ATOM 781 C C . LEU A 1 94 ? -9.347 22.024 38.202 1.00 82.81 94 LEU A C 1
ATOM 783 O O . LEU A 1 94 ? -8.420 22.204 37.413 1.00 82.81 94 LEU A O 1
ATOM 787 N N . GLY A 1 95 ? -9.669 20.811 38.667 1.00 84.44 95 GLY A N 1
ATOM 788 C CA . GLY A 1 95 ? -9.017 19.571 38.240 1.00 84.44 95 GLY A CA 1
ATOM 789 C C . GLY A 1 95 ? -9.164 19.333 36.738 1.00 84.44 95 GLY A C 1
ATOM 790 O O . GLY A 1 95 ? -8.163 19.145 36.048 1.00 84.44 95 GLY A O 1
ATOM 791 N N . GLN A 1 96 ? -10.382 19.466 36.212 1.00 85.75 96 GLN A N 1
ATOM 792 C CA . GLN A 1 96 ? -10.685 19.345 34.785 1.00 85.75 96 GLN A CA 1
ATOM 793 C C . GLN A 1 96 ? -9.942 20.394 33.943 1.00 85.75 96 GLN A C 1
ATOM 795 O O . GLN A 1 96 ? -9.329 20.056 32.929 1.00 85.75 96 GLN A O 1
ATOM 800 N N . ALA A 1 97 ? -9.914 21.662 34.372 1.00 85.06 97 ALA A N 1
ATOM 801 C CA . ALA A 1 97 ? -9.182 22.719 33.669 1.00 85.06 97 ALA A CA 1
ATOM 802 C C . ALA A 1 97 ? -7.664 22.453 33.612 1.00 85.06 97 ALA A C 1
ATOM 804 O O . ALA A 1 97 ? -7.024 22.655 32.572 1.00 85.06 97 ALA A O 1
ATOM 805 N N . LEU A 1 98 ? -7.083 21.957 34.711 1.00 85.88 98 LEU A N 1
ATOM 806 C CA . LEU A 1 98 ? -5.671 21.580 34.774 1.00 85.88 98 LEU A CA 1
ATOM 807 C C . LEU A 1 98 ? -5.369 20.360 33.900 1.00 85.88 98 LEU A C 1
ATOM 809 O O . LEU A 1 98 ? -4.415 20.403 33.123 1.00 85.88 98 LEU A O 1
ATOM 813 N N . LEU A 1 99 ? -6.188 19.306 33.975 1.00 88.75 99 LEU A N 1
ATOM 814 C CA . LEU A 1 99 ? -6.047 18.121 33.127 1.00 88.75 99 LEU A CA 1
ATOM 815 C C . LEU A 1 99 ? -6.110 18.498 31.653 1.00 88.75 99 LEU A C 1
ATOM 817 O O . LEU A 1 99 ? -5.224 18.108 30.904 1.00 88.75 99 LEU A O 1
ATOM 821 N N . LYS A 1 100 ? -7.079 19.325 31.256 1.00 89.25 100 LYS A N 1
ATOM 822 C CA . LYS A 1 100 ? -7.223 19.823 29.884 1.00 89.25 100 LYS A CA 1
ATOM 823 C C . LYS A 1 100 ? -5.960 20.527 29.395 1.00 89.25 100 LYS A C 1
ATOM 825 O O . LYS A 1 100 ? -5.405 20.182 28.353 1.00 89.25 100 LYS A O 1
ATOM 830 N N . THR A 1 101 ? -5.480 21.487 30.181 1.00 88.00 101 THR A N 1
ATOM 831 C CA . THR A 1 101 ? -4.304 22.293 29.837 1.00 88.00 101 THR A CA 1
ATOM 832 C C . THR A 1 101 ? -3.054 21.424 29.703 1.00 88.00 101 THR A C 1
ATOM 834 O O . THR A 1 101 ? -2.290 21.569 28.750 1.00 88.00 101 THR A O 1
ATOM 837 N N . GLN A 1 102 ? -2.849 20.492 30.637 1.00 88.88 102 GLN A N 1
ATOM 838 C CA . GLN A 1 102 ? -1.664 19.634 30.656 1.00 88.88 102 GLN A CA 1
ATOM 839 C C . GLN A 1 102 ? -1.738 18.521 29.615 1.00 88.88 102 GLN A C 1
ATOM 841 O O . GLN A 1 102 ? -0.725 18.221 28.987 1.00 88.88 102 GLN A O 1
ATOM 846 N N . PHE A 1 103 ? -2.924 17.961 29.377 1.00 90.38 103 PHE A N 1
ATOM 847 C CA . PHE A 1 103 ? -3.167 16.975 28.333 1.00 90.38 103 PHE A CA 1
ATOM 848 C C . PHE A 1 103 ? -2.716 17.517 26.979 1.00 90.38 103 PHE A C 1
ATOM 850 O O . PHE A 1 103 ? -1.876 16.895 26.339 1.00 90.38 103 PHE A O 1
ATOM 857 N N . VAL A 1 104 ? -3.153 18.727 26.608 1.00 88.19 104 VAL A N 1
ATOM 858 C CA . VAL A 1 104 ? -2.733 19.373 25.355 1.00 88.19 104 VAL A CA 1
ATOM 859 C C . VAL A 1 104 ? -1.246 19.739 25.376 1.00 88.19 104 VAL A C 1
ATOM 861 O O . VAL A 1 104 ? -0.502 19.339 24.483 1.00 88.19 104 VAL A O 1
ATOM 864 N N . ALA A 1 105 ? -0.780 20.472 26.392 1.00 87.62 105 ALA A N 1
ATOM 865 C CA . ALA A 1 105 ? 0.569 21.047 26.397 1.00 87.62 105 ALA A CA 1
ATOM 866 C C . ALA A 1 105 ? 1.698 20.002 26.468 1.00 87.62 105 ALA A C 1
ATOM 868 O O . ALA A 1 105 ? 2.814 20.249 25.999 1.00 87.62 105 ALA A O 1
ATOM 869 N N . LYS A 1 106 ? 1.435 18.848 27.087 1.00 89.94 106 LYS A N 1
ATOM 870 C CA . LYS A 1 106 ? 2.432 17.798 27.349 1.00 89.94 106 LYS A CA 1
ATOM 871 C C . LYS A 1 106 ? 2.226 16.548 26.490 1.00 89.94 106 LYS A C 1
ATOM 873 O O . LYS A 1 106 ? 3.003 15.600 26.635 1.00 89.94 106 LYS A O 1
ATOM 878 N N . SER A 1 107 ? 1.234 16.552 25.599 1.00 90.44 107 SER A N 1
ATOM 879 C CA . SER A 1 107 ? 1.066 15.519 24.579 1.00 90.44 107 SER A CA 1
ATOM 880 C C . SER A 1 107 ? 2.262 15.446 23.630 1.00 90.44 107 SER A C 1
ATOM 882 O O . SER A 1 107 ? 2.998 16.422 23.433 1.00 90.44 107 SER A O 1
ATOM 884 N N . TRP A 1 108 ? 2.452 14.269 23.031 1.00 88.81 108 TRP A N 1
ATOM 885 C CA . TRP A 1 108 ? 3.486 14.056 22.024 1.00 88.81 108 TRP A CA 1
ATOM 886 C C . TRP A 1 108 ? 3.241 14.939 20.789 1.00 88.81 108 TRP A C 1
ATOM 888 O O . TRP A 1 108 ? 2.140 15.435 20.559 1.00 88.81 108 TRP A O 1
ATOM 898 N N . GLU A 1 109 ? 4.294 15.200 20.015 1.00 86.69 109 GLU A N 1
ATOM 899 C CA . GLU A 1 109 ? 4.329 16.273 19.011 1.00 86.69 109 GLU A CA 1
ATOM 900 C C . GLU A 1 109 ? 3.246 16.151 17.917 1.00 86.69 109 GLU A C 1
ATOM 902 O O . GLU A 1 109 ? 2.776 17.168 17.409 1.00 86.69 109 GLU A O 1
ATOM 907 N N . ASP A 1 110 ? 2.846 14.936 17.541 1.00 84.12 110 ASP A N 1
ATOM 908 C CA . ASP A 1 110 ? 1.792 14.666 16.553 1.00 84.12 110 ASP A CA 1
ATOM 909 C C . ASP A 1 110 ? 0.396 15.034 17.078 1.00 84.12 110 ASP A C 1
ATOM 911 O O . ASP A 1 110 ? -0.340 15.784 16.428 1.00 84.12 110 ASP A O 1
ATOM 915 N N . ILE A 1 111 ? 0.077 14.586 18.292 1.00 86.75 111 ILE A N 1
ATOM 916 C CA . ILE A 1 111 ? -1.161 14.899 19.002 1.00 86.75 111 ILE A CA 1
ATOM 917 C C . ILE A 1 111 ? -1.216 16.392 19.319 1.00 86.75 111 ILE A C 1
ATOM 919 O O . ILE A 1 111 ? -2.205 17.048 18.994 1.00 86.75 111 ILE A O 1
ATOM 923 N N . ARG A 1 112 ? -0.137 16.957 19.877 1.00 87.19 112 ARG A N 1
ATOM 924 C CA . ARG A 1 112 ? -0.068 18.377 20.243 1.00 87.19 112 ARG A CA 1
ATOM 925 C C . ARG A 1 112 ? -0.339 19.267 19.033 1.00 87.19 112 ARG A C 1
ATOM 927 O O . ARG A 1 112 ? -1.218 20.119 19.093 1.00 87.19 112 ARG A O 1
ATOM 934 N N . LYS A 1 113 ? 0.321 19.003 17.897 1.00 86.75 113 LYS A N 1
ATOM 935 C CA . LYS A 1 113 ? 0.095 19.741 16.640 1.00 86.75 113 LYS A CA 1
ATOM 936 C C . LYS A 1 113 ? -1.339 19.662 16.135 1.00 86.75 113 LYS A C 1
ATOM 938 O O . LYS A 1 113 ? -1.768 20.567 15.421 1.00 86.75 113 LYS A O 1
ATOM 943 N N . LYS A 1 114 ? -2.053 18.568 16.405 1.00 85.94 114 LYS A N 1
ATOM 944 C CA . LYS A 1 114 ? -3.460 18.429 16.026 1.00 85.94 114 LYS A CA 1
ATOM 945 C C . LYS A 1 114 ? -4.365 19.210 16.972 1.00 85.94 114 LYS A C 1
ATOM 947 O O . LYS A 1 114 ? -5.216 19.947 16.489 1.00 85.94 114 LYS A O 1
ATOM 952 N N . LEU A 1 115 ? -4.151 19.084 18.281 1.00 87.19 115 LEU A N 1
ATOM 953 C CA . LEU A 1 115 ? -4.953 19.759 19.302 1.00 87.19 115 LEU A CA 1
ATOM 954 C C . LEU A 1 115 ? -4.768 21.284 19.271 1.00 87.19 115 LEU A C 1
ATOM 956 O O . LEU A 1 115 ? -5.749 22.009 19.349 1.00 87.19 115 LEU A O 1
ATOM 960 N N . GLU A 1 116 ? -3.544 21.777 19.056 1.00 85.62 116 GLU A N 1
ATOM 961 C CA . GLU A 1 116 ? -3.250 23.216 18.921 1.00 85.62 116 GLU A CA 1
ATOM 962 C C . GLU A 1 116 ? -3.904 23.856 17.685 1.00 85.62 116 GLU A C 1
ATOM 964 O O . GLU A 1 116 ? -4.118 25.063 17.661 1.00 85.62 116 GLU A O 1
ATOM 969 N N . LYS A 1 117 ? -4.221 23.062 16.654 1.00 86.31 117 LYS A N 1
ATOM 970 C CA . LYS A 1 117 ? -4.925 23.529 15.447 1.00 86.31 117 LYS A CA 1
ATOM 971 C C . LYS A 1 117 ? -6.443 23.553 15.598 1.00 86.31 117 LYS A C 1
ATOM 973 O O . LYS A 1 117 ? -7.118 24.003 14.676 1.00 86.31 117 LYS A O 1
ATOM 978 N N . LEU A 1 118 ? -6.987 23.016 16.689 1.00 84.81 118 LEU A N 1
ATOM 979 C CA . LEU A 1 118 ? -8.416 23.103 16.956 1.00 84.81 118 LEU A CA 1
ATOM 980 C C . LEU A 1 118 ? -8.732 24.508 17.463 1.00 84.81 118 LEU A C 1
ATOM 982 O O . LEU A 1 118 ? -8.247 24.914 18.521 1.00 84.81 118 LEU A O 1
ATOM 986 N N . ASP A 1 119 ? -9.589 25.220 16.735 1.00 76.31 119 ASP A N 1
ATOM 987 C CA . ASP A 1 119 ? -10.132 26.488 17.211 1.00 76.31 119 ASP A CA 1
ATOM 988 C C . ASP A 1 119 ? -10.835 26.273 18.559 1.00 76.31 119 ASP A C 1
ATOM 990 O O . ASP A 1 119 ? -11.597 25.308 18.739 1.00 76.31 119 ASP A O 1
ATOM 994 N N . ASN A 1 120 ? -10.546 27.174 19.501 1.00 81.69 120 ASN A N 1
ATOM 995 C CA . ASN A 1 120 ? -11.135 27.228 20.839 1.00 81.69 120 ASN A CA 1
ATOM 996 C C . ASN A 1 120 ? -11.067 25.901 21.616 1.00 81.69 120 ASN A C 1
ATOM 998 O O . ASN A 1 120 ? -12.005 25.527 22.313 1.00 81.69 120 ASN A O 1
ATOM 1002 N N . TRP A 1 121 ? -9.951 25.168 21.531 1.00 81.88 121 TRP A N 1
ATOM 1003 C CA . TRP A 1 121 ? -9.787 23.907 22.272 1.00 81.88 121 TRP A CA 1
ATOM 1004 C C . TRP A 1 121 ? -9.954 24.058 23.798 1.00 81.88 121 TRP A C 1
ATOM 1006 O O . TRP A 1 121 ? -10.298 23.090 24.470 1.00 81.88 121 TRP A O 1
ATOM 1016 N N . GLN A 1 122 ? -9.753 25.264 24.342 1.00 81.06 122 GLN A N 1
ATOM 1017 C CA . GLN A 1 122 ? -9.960 25.587 25.760 1.00 81.06 122 GLN A CA 1
ATOM 1018 C C . GLN A 1 122 ? -11.428 25.440 26.192 1.00 81.06 122 GLN A C 1
ATOM 1020 O O . GLN A 1 122 ? -11.694 24.998 27.315 1.00 81.06 122 GLN A O 1
ATOM 1025 N N . ASP A 1 123 ? -12.359 25.731 25.280 1.00 82.81 123 ASP A N 1
ATOM 1026 C CA . ASP A 1 123 ? -13.807 25.667 25.508 1.00 82.81 123 ASP A CA 1
ATOM 1027 C C . ASP A 1 123 ? -14.366 24.251 25.311 1.00 82.81 123 ASP A C 1
ATOM 1029 O O . ASP A 1 123 ? -15.476 23.951 25.744 1.00 82.81 123 ASP A O 1
ATOM 1033 N N . ARG A 1 124 ? -13.589 23.356 24.688 1.00 85.06 124 ARG A N 1
ATOM 1034 C CA . ARG A 1 124 ? -13.983 21.963 24.446 1.00 85.06 124 ARG A CA 1
ATOM 1035 C C . ARG A 1 124 ? -13.842 21.117 25.697 1.00 85.06 124 ARG A C 1
ATOM 1037 O O . ARG A 1 124 ? -12.974 21.360 26.540 1.00 85.06 124 ARG A O 1
ATOM 1044 N N . ASP A 1 125 ? -14.675 20.095 25.798 1.00 87.50 125 ASP A N 1
ATOM 1045 C CA . ASP A 1 125 ? -14.585 19.134 26.887 1.00 87.50 125 ASP A CA 1
ATOM 1046 C C . ASP A 1 125 ? -13.395 18.172 26.712 1.00 87.50 125 ASP A C 1
ATOM 1048 O O . ASP A 1 125 ? -12.889 17.953 25.605 1.00 87.50 125 ASP A O 1
ATOM 1052 N N . LEU A 1 126 ? -12.934 17.589 27.818 1.00 86.25 126 LEU A N 1
ATOM 1053 C CA . LEU A 1 126 ? -11.790 16.682 27.834 1.00 86.25 126 LEU A CA 1
ATOM 1054 C C . LEU A 1 126 ? -12.034 15.436 26.970 1.00 86.25 126 LEU A C 1
ATOM 1056 O O . LEU A 1 126 ? -11.118 14.992 26.279 1.00 86.25 126 LEU A O 1
ATOM 1060 N N . ASP A 1 127 ? -13.269 14.932 26.922 1.00 86.50 127 ASP A N 1
ATOM 1061 C CA . ASP A 1 127 ? -13.649 13.793 26.080 1.00 86.50 127 ASP A CA 1
ATOM 1062 C C . ASP A 1 127 ? -13.625 14.121 24.579 1.00 86.50 127 ASP A C 1
ATOM 1064 O O . ASP A 1 127 ? -13.399 13.245 23.735 1.00 86.50 127 ASP A O 1
ATOM 1068 N N . GLU A 1 128 ? -13.872 15.377 24.203 1.00 86.94 128 GLU A N 1
ATOM 1069 C CA . GLU A 1 128 ? -13.715 15.823 22.817 1.00 86.94 128 GLU A CA 1
ATOM 1070 C C . GLU A 1 128 ? -12.239 15.916 22.438 1.00 86.94 128 GLU A C 1
ATOM 1072 O O . GLU A 1 128 ? -11.838 15.433 21.377 1.00 86.94 128 GLU A O 1
ATOM 1077 N N . LEU A 1 129 ? -11.414 16.481 23.324 1.00 88.12 129 LEU A N 1
ATOM 1078 C CA . LEU A 1 129 ? -9.970 16.570 23.116 1.00 88.12 129 LEU A CA 1
ATOM 1079 C C . LEU A 1 129 ? -9.324 15.191 23.061 1.00 88.12 129 LEU A C 1
ATOM 1081 O O . LEU A 1 129 ? -8.466 14.965 22.212 1.00 88.12 129 LEU A O 1
ATOM 1085 N N . LEU A 1 130 ? -9.758 14.251 23.902 1.00 88.88 130 LEU A N 1
ATOM 1086 C CA . LEU A 1 130 ? -9.297 12.869 23.856 1.00 88.88 130 LEU A CA 1
ATOM 1087 C C . LEU A 1 130 ? -9.635 12.218 22.508 1.00 88.88 130 LEU A C 1
ATOM 1089 O O . LEU A 1 130 ? -8.769 11.597 21.891 1.00 88.88 130 LEU A O 1
ATOM 1093 N N . ARG A 1 131 ? -10.863 12.407 22.007 1.00 86.25 131 ARG A N 1
ATOM 1094 C CA . ARG A 1 131 ? -11.276 11.901 20.688 1.00 86.25 131 ARG A CA 1
ATOM 1095 C C . ARG A 1 131 ? -10.455 12.503 19.551 1.00 8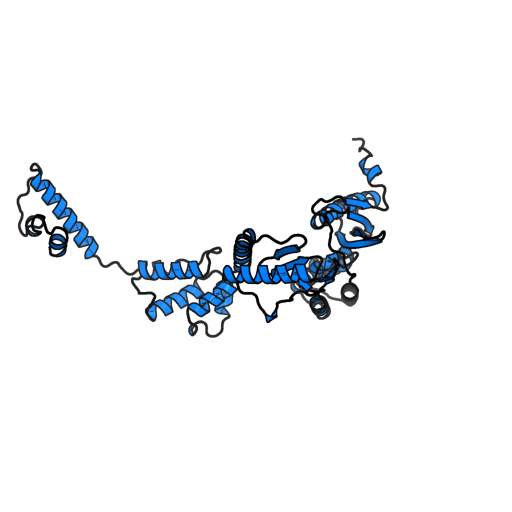6.25 131 ARG A C 1
ATOM 1097 O O . ARG A 1 131 ? -10.055 11.785 18.635 1.00 86.25 131 ARG A O 1
ATOM 1104 N N . GLU A 1 132 ? -10.170 13.800 19.592 1.00 87.31 132 GLU A N 1
ATOM 1105 C CA . GLU A 1 132 ? -9.317 14.436 18.584 1.00 87.31 132 GLU A CA 1
ATOM 1106 C C . GLU A 1 132 ? -7.850 14.008 18.698 1.00 87.31 132 GLU A C 1
ATOM 1108 O O . GLU A 1 132 ? -7.198 13.785 17.674 1.00 87.31 132 GLU A O 1
ATOM 1113 N N . ALA A 1 133 ? -7.349 13.808 19.918 1.00 86.00 133 ALA A N 1
ATOM 1114 C CA . ALA A 1 133 ? -6.011 13.295 20.183 1.00 86.00 133 ALA A CA 1
ATOM 1115 C C . ALA A 1 133 ? -5.831 11.877 19.633 1.00 86.00 133 ALA A C 1
ATOM 1117 O O . ALA A 1 133 ? -4.844 11.607 18.952 1.00 86.00 133 ALA A O 1
ATOM 1118 N N . GLN A 1 134 ? -6.812 10.993 19.836 1.00 84.88 134 GLN A N 1
ATOM 1119 C CA . GLN A 1 134 ? -6.824 9.646 19.254 1.00 84.88 134 GLN A CA 1
ATOM 1120 C C . GLN A 1 134 ? -6.733 9.695 17.726 1.00 84.88 134 GLN A C 1
ATOM 1122 O O . GLN A 1 134 ? -5.930 8.988 17.129 1.00 84.88 134 GLN A O 1
ATOM 1127 N N . LYS A 1 135 ? -7.449 10.614 17.069 1.00 80.75 135 LYS A N 1
ATOM 1128 C CA . LYS A 1 135 ? -7.325 10.809 15.613 1.00 80.75 135 LYS A CA 1
ATOM 1129 C C . LYS A 1 135 ? -5.973 11.398 15.182 1.00 80.75 135 LYS A C 1
ATOM 1131 O O . LYS A 1 135 ? -5.735 11.520 13.980 1.00 80.75 135 LYS A O 1
ATOM 1136 N N . GLY A 1 136 ? -5.176 11.942 16.098 1.00 79.38 136 GLY A N 1
ATOM 1137 C CA . GLY A 1 136 ? -3.865 12.546 15.830 1.00 79.38 136 GLY A CA 1
ATOM 1138 C C . GLY A 1 136 ? -2.689 11.638 16.150 1.00 79.38 136 GLY A C 1
ATOM 1139 O O . GLY A 1 136 ? -1.579 11.931 15.720 1.00 79.38 136 GLY A O 1
ATOM 1140 N N . PHE A 1 137 ? -2.939 10.554 16.881 1.00 81.88 137 PHE A N 1
ATOM 1141 C CA . PHE A 1 137 ? -1.919 9.610 17.290 1.00 81.88 137 PHE A CA 1
ATOM 1142 C C . PHE A 1 137 ? -1.516 8.724 16.111 1.00 81.88 137 PHE A C 1
ATOM 1144 O O . PHE A 1 137 ? -2.329 7.955 15.588 1.00 81.88 137 PHE A O 1
ATOM 1151 N N . THR A 1 138 ? -0.258 8.856 15.691 1.00 78.31 138 THR A N 1
ATOM 1152 C CA . THR A 1 138 ? 0.262 8.282 14.438 1.00 78.31 138 THR A CA 1
ATOM 1153 C C . THR A 1 138 ? 0.164 6.754 14.388 1.00 78.31 138 THR A C 1
ATOM 1155 O O . THR A 1 138 ? -0.049 6.198 13.314 1.00 78.31 138 THR A O 1
ATOM 1158 N N . GLU A 1 139 ? 0.254 6.076 15.535 1.00 78.19 139 GLU A N 1
ATOM 1159 C CA . GLU A 1 139 ? 0.184 4.609 15.617 1.00 78.19 139 GLU A CA 1
ATOM 1160 C C . GLU A 1 139 ? -1.250 4.059 15.674 1.00 78.19 139 GLU A C 1
ATOM 1162 O O . GLU A 1 139 ? -1.439 2.846 15.599 1.00 78.19 139 GLU A O 1
ATOM 1167 N N . SER A 1 140 ? -2.278 4.913 15.766 1.00 79.31 140 SER A N 1
ATOM 1168 C CA . SER A 1 140 ? -3.676 4.457 15.862 1.00 79.31 140 SER A CA 1
ATOM 1169 C C . SER A 1 140 ? -4.099 3.513 14.732 1.00 79.31 140 SER A C 1
ATOM 1171 O O . SER A 1 140 ? -4.722 2.498 15.039 1.00 79.31 140 SER A O 1
ATOM 1173 N N . PRO A 1 141 ? -3.766 3.774 13.447 1.00 79.25 141 PRO A N 1
ATOM 1174 C CA . PRO A 1 141 ? -4.103 2.850 12.369 1.00 79.25 141 PRO A CA 1
ATOM 1175 C C . PRO A 1 141 ? -3.422 1.489 12.547 1.00 79.25 141 PRO A C 1
ATOM 1177 O O . PRO A 1 141 ? -4.075 0.462 12.410 1.00 79.25 141 PRO A O 1
ATOM 1180 N N . ASN A 1 142 ? -2.141 1.465 12.925 1.00 80.81 142 ASN A N 1
ATOM 1181 C CA . ASN A 1 142 ? -1.400 0.218 13.135 1.00 80.81 142 ASN A CA 1
ATOM 1182 C C . ASN A 1 142 ? -1.998 -0.605 14.283 1.00 80.81 142 ASN A C 1
ATOM 1184 O O . ASN A 1 142 ? -2.242 -1.798 14.115 1.00 80.81 142 ASN A O 1
ATOM 1188 N N . LEU A 1 143 ? -2.276 0.033 15.426 1.00 82.94 143 LEU A N 1
ATOM 1189 C CA . LEU A 1 143 ? -2.885 -0.626 16.584 1.00 82.94 143 LEU A CA 1
ATOM 1190 C C . LEU A 1 143 ? -4.279 -1.168 16.260 1.00 82.94 143 LEU A C 1
ATOM 1192 O O . LEU A 1 143 ? -4.599 -2.299 16.619 1.00 82.94 143 LEU A O 1
ATOM 1196 N N . PHE A 1 144 ? -5.096 -0.387 15.547 1.00 85.31 144 PHE A N 1
ATOM 1197 C CA . PHE A 1 144 ? -6.412 -0.843 15.111 1.00 85.31 144 PHE A CA 1
ATOM 1198 C C . PHE A 1 144 ? -6.306 -2.017 14.133 1.00 85.31 144 PHE A C 1
ATOM 1200 O O . PHE A 1 144 ? -7.019 -3.002 14.292 1.00 85.31 144 PHE A O 1
ATOM 1207 N N . GLY A 1 145 ? -5.389 -1.945 13.164 1.00 85.38 145 GLY A N 1
ATOM 1208 C CA . GLY A 1 145 ? -5.137 -3.025 12.212 1.00 85.38 145 GLY A CA 1
ATOM 1209 C C . GLY A 1 145 ? -4.747 -4.333 12.903 1.00 85.38 145 GLY A C 1
ATOM 1210 O O . GLY A 1 145 ? -5.322 -5.370 12.592 1.00 85.38 145 GLY A O 1
ATOM 1211 N N . GLN A 1 146 ? -3.847 -4.277 13.890 1.00 86.12 146 GLN A N 1
ATOM 1212 C CA . GLN A 1 146 ? -3.439 -5.447 14.680 1.00 86.12 146 GLN A CA 1
ATOM 1213 C C . GLN A 1 146 ? -4.586 -6.014 15.525 1.00 86.12 146 GLN A C 1
ATOM 1215 O O . GLN A 1 146 ? -4.779 -7.226 15.575 1.00 86.12 146 GLN A O 1
ATOM 1220 N N . ALA A 1 147 ? -5.371 -5.153 16.177 1.00 88.19 147 ALA A N 1
ATOM 1221 C CA . ALA A 1 147 ? -6.532 -5.592 16.949 1.00 88.19 147 ALA A CA 1
ATOM 1222 C C . ALA A 1 147 ? -7.597 -6.239 16.048 1.00 88.19 147 ALA A C 1
ATOM 1224 O O . ALA A 1 147 ? -8.153 -7.281 16.391 1.00 88.19 147 ALA A O 1
ATOM 1225 N N . LEU A 1 148 ? -7.855 -5.656 14.873 1.00 91.88 148 LEU A N 1
ATOM 1226 C CA . LEU A 1 148 ? -8.774 -6.222 13.891 1.00 91.88 148 LEU A CA 1
ATOM 1227 C C . LEU A 1 148 ? -8.255 -7.554 13.340 1.00 91.88 148 LEU A C 1
ATOM 1229 O O . LEU A 1 148 ? -9.040 -8.484 13.202 1.00 91.88 148 LEU A O 1
ATOM 1233 N N . GLU A 1 149 ? -6.950 -7.674 13.093 1.00 90.69 149 GLU A N 1
ATOM 1234 C CA . GLU A 1 149 ? -6.324 -8.927 12.657 1.00 90.69 149 GLU A CA 1
ATOM 1235 C C . GLU A 1 149 ? -6.533 -10.039 13.695 1.00 90.69 149 GLU A C 1
ATOM 1237 O O . GLU A 1 149 ? -6.982 -11.127 13.342 1.00 90.69 149 GLU A O 1
ATOM 1242 N N . GLN A 1 150 ? -6.307 -9.755 14.983 1.00 91.88 150 GLN A N 1
ATOM 1243 C CA . GLN A 1 150 ? -6.565 -10.706 16.073 1.00 91.88 150 GLN A CA 1
ATOM 1244 C C . GLN A 1 150 ? -8.034 -11.133 16.138 1.00 91.88 150 GLN A C 1
ATOM 1246 O O . GLN A 1 150 ? -8.326 -12.313 16.311 1.00 91.88 150 GLN A O 1
ATOM 1251 N N . ILE A 1 151 ? -8.966 -10.194 15.959 1.00 93.25 151 ILE A N 1
ATOM 1252 C CA . ILE A 1 151 ? -10.399 -10.503 15.909 1.00 93.25 151 ILE A CA 1
ATOM 1253 C C . ILE A 1 151 ? -10.711 -11.399 14.701 1.00 93.25 151 ILE A C 1
ATOM 1255 O O . ILE A 1 151 ? -11.455 -12.369 14.827 1.00 93.25 151 ILE A O 1
ATOM 1259 N N . LEU A 1 152 ? -10.140 -11.104 13.531 1.00 93.44 152 LEU A N 1
ATOM 1260 C CA . LEU A 1 152 ? -10.382 -11.856 12.300 1.00 93.44 152 LEU A CA 1
ATOM 1261 C C . LEU A 1 152 ? -9.759 -13.256 12.301 1.00 93.44 152 LEU A C 1
ATOM 1263 O O . LEU A 1 152 ? -10.238 -14.104 11.556 1.00 93.44 152 LEU A O 1
ATOM 1267 N N . GLN A 1 153 ? -8.776 -13.547 13.161 1.00 92.19 153 GLN A N 1
ATOM 1268 C CA . GLN A 1 153 ? -8.269 -14.917 13.348 1.00 92.19 153 GLN A CA 1
ATOM 1269 C C . GLN A 1 153 ? -9.353 -15.890 13.840 1.00 92.19 153 GLN A C 1
ATOM 1271 O O . GLN A 1 153 ? -9.278 -17.086 13.561 1.00 92.19 153 GLN A O 1
ATOM 1276 N N . GLU A 1 154 ? -10.380 -15.396 14.537 1.00 93.44 154 GLU A N 1
ATOM 1277 C CA . GLU A 1 154 ? -11.531 -16.205 14.957 1.00 93.44 154 GLU A CA 1
ATOM 1278 C C . GLU A 1 154 ? -12.548 -16.440 13.822 1.00 93.44 154 GLU A C 1
ATOM 1280 O O . GLU A 1 154 ? -13.474 -17.240 13.972 1.00 93.44 154 GLU A O 1
ATOM 1285 N N . TYR A 1 155 ? -12.408 -15.745 12.689 1.00 94.38 155 TYR A N 1
ATOM 1286 C CA . TYR A 1 155 ? -13.333 -15.827 11.567 1.00 94.38 155 TYR A CA 1
ATOM 1287 C C . TYR A 1 155 ? -12.818 -16.780 10.485 1.00 94.38 155 TYR A C 1
ATOM 1289 O O . TYR A 1 155 ? -11.761 -16.578 9.893 1.00 94.38 155 TYR A O 1
ATOM 1297 N N . GLN A 1 156 ? -13.610 -17.806 10.178 1.00 92.06 156 GLN A N 1
ATOM 1298 C CA . GLN A 1 156 ? -13.302 -18.772 9.124 1.00 92.06 156 GLN A CA 1
ATOM 1299 C C . GLN A 1 156 ? -14.147 -18.496 7.884 1.00 92.06 156 GLN A C 1
ATOM 1301 O O . GLN A 1 156 ? -15.385 -18.544 7.934 1.00 92.06 156 GLN A O 1
ATOM 1306 N N . THR A 1 157 ? -13.465 -18.235 6.769 1.00 93.38 157 THR A N 1
ATOM 1307 C CA . THR A 1 157 ? -14.122 -17.999 5.487 1.00 93.38 157 THR A CA 1
ATOM 1308 C C . THR A 1 157 ? -14.689 -19.290 4.905 1.00 93.38 157 THR A C 1
ATOM 1310 O O . THR A 1 157 ? -14.082 -20.356 5.010 1.00 93.38 157 THR A O 1
ATOM 1313 N N . GLY A 1 158 ? -15.859 -19.197 4.272 1.00 89.81 158 GLY A N 1
ATOM 1314 C CA . GLY A 1 158 ? -16.440 -20.298 3.501 1.00 89.81 158 GLY A CA 1
ATOM 1315 C C . GLY A 1 158 ? -15.584 -20.726 2.298 1.00 89.81 158 GLY A C 1
ATOM 1316 O O . GLY A 1 158 ? -14.736 -19.981 1.805 1.00 89.81 158 GLY A O 1
ATOM 1317 N N . GLU A 1 159 ? -15.824 -21.937 1.791 1.00 88.62 159 GLU A N 1
ATOM 1318 C CA . GLU A 1 159 ? -15.096 -22.477 0.638 1.00 88.62 159 GLU A CA 1
ATOM 1319 C C . GLU A 1 159 ? -15.323 -21.644 -0.638 1.00 88.62 159 GLU A C 1
ATOM 1321 O O . GLU A 1 159 ? -16.455 -21.354 -1.041 1.00 88.62 159 GLU A O 1
ATOM 1326 N N . GLY A 1 160 ? -14.226 -21.294 -1.316 1.00 87.62 160 GLY A N 1
ATOM 1327 C CA . GLY A 1 160 ? -14.257 -20.486 -2.539 1.00 87.62 160 GLY A CA 1
ATOM 1328 C C . GLY A 1 160 ? -14.485 -18.991 -2.295 1.00 87.62 160 GLY A C 1
ATOM 1329 O O . GLY A 1 160 ? -14.780 -18.265 -3.246 1.00 87.62 160 GLY A O 1
ATOM 1330 N N . VAL A 1 161 ? -14.356 -18.535 -1.045 1.00 93.88 161 VAL A N 1
ATOM 1331 C CA . VAL A 1 161 ? -14.381 -17.120 -0.671 1.00 93.88 161 VAL A CA 1
ATOM 1332 C C . VAL A 1 161 ? -13.101 -16.762 0.083 1.00 93.88 161 VAL A C 1
ATOM 1334 O O . VAL A 1 161 ? -12.644 -17.501 0.952 1.00 93.88 161 VAL A O 1
ATOM 1337 N N . THR A 1 162 ? -12.532 -15.609 -0.248 1.00 92.75 162 THR A N 1
ATOM 1338 C CA . THR A 1 162 ? -11.306 -15.076 0.347 1.00 92.75 162 THR A CA 1
ATOM 1339 C C . THR A 1 162 ? -11.612 -13.752 1.033 1.00 92.75 162 THR A C 1
ATOM 1341 O O . THR A 1 162 ? -12.238 -12.878 0.432 1.00 92.75 162 THR A O 1
ATOM 1344 N N . LEU A 1 163 ? -11.129 -13.589 2.265 1.00 94.06 163 LEU A N 1
ATOM 1345 C CA . LEU A 1 163 ? -11.120 -12.323 2.994 1.00 94.06 163 LEU A CA 1
ATOM 1346 C C . LEU A 1 163 ? -9.702 -11.742 2.981 1.00 94.06 163 LEU A C 1
ATOM 1348 O O . LEU A 1 163 ? -8.742 -12.432 3.315 1.00 94.06 163 LEU A O 1
ATOM 1352 N N . ILE A 1 164 ? -9.576 -10.474 2.605 1.00 91.94 164 ILE A N 1
ATOM 1353 C CA . ILE A 1 164 ? -8.322 -9.719 2.629 1.00 91.94 164 ILE A CA 1
ATOM 1354 C C . ILE A 1 164 ? -8.510 -8.521 3.556 1.00 91.94 164 ILE A C 1
ATOM 1356 O O . ILE A 1 164 ? -9.494 -7.795 3.434 1.00 91.94 164 ILE A O 1
ATOM 1360 N N . GLN A 1 165 ? -7.551 -8.311 4.454 1.00 90.56 165 GLN A N 1
ATOM 1361 C CA . GLN A 1 165 ? -7.495 -7.161 5.350 1.00 90.56 165 GLN A CA 1
ATOM 1362 C C . GLN A 1 165 ? -6.307 -6.267 4.990 1.00 90.56 165 GLN A C 1
ATOM 1364 O O . GLN A 1 165 ? -5.203 -6.749 4.731 1.00 90.56 165 GLN A O 1
ATOM 1369 N N . TYR A 1 166 ? -6.519 -4.955 5.043 1.00 85.88 166 TYR A N 1
ATOM 1370 C CA . TYR A 1 166 ? -5.450 -3.972 5.129 1.00 85.88 166 TYR A CA 1
ATOM 1371 C C . TYR A 1 166 ? -5.846 -2.866 6.102 1.00 85.88 166 TYR A C 1
ATOM 1373 O O . TYR A 1 166 ? -6.678 -2.022 5.784 1.00 85.88 166 TYR A O 1
ATOM 1381 N N . VAL A 1 167 ? -5.225 -2.859 7.283 1.00 85.12 167 VAL A N 1
ATOM 1382 C CA . VAL A 1 167 ? -5.564 -1.928 8.369 1.00 85.12 167 VAL A CA 1
ATOM 1383 C C . VAL A 1 167 ? -7.059 -2.024 8.705 1.00 85.12 167 VAL A C 1
ATOM 1385 O O . VAL A 1 167 ? -7.456 -3.027 9.295 1.00 85.12 167 VAL A O 1
ATOM 1388 N N . ASP A 1 168 ? -7.866 -1.033 8.324 1.00 87.12 168 ASP A N 1
ATOM 1389 C CA . ASP A 1 168 ? -9.310 -0.931 8.542 1.00 87.12 168 ASP A CA 1
ATOM 1390 C C . ASP A 1 168 ? -10.157 -1.319 7.317 1.00 87.12 168 ASP A C 1
ATOM 1392 O O . ASP A 1 168 ? -11.367 -1.514 7.450 1.00 87.12 168 ASP A O 1
ATOM 1396 N N . ASP A 1 169 ? -9.539 -1.475 6.144 1.00 91.00 169 ASP A N 1
ATOM 1397 C CA . ASP A 1 169 ? -10.217 -1.879 4.914 1.00 91.00 169 ASP A CA 1
ATOM 1398 C C . ASP A 1 169 ? -10.283 -3.414 4.803 1.00 91.00 169 ASP A C 1
ATOM 1400 O O . ASP A 1 169 ? -9.273 -4.115 4.916 1.00 91.00 169 ASP A O 1
ATOM 1404 N N . LEU A 1 170 ? -11.482 -3.939 4.529 1.00 94.44 170 LEU A N 1
ATOM 1405 C CA . LEU A 1 170 ? -11.746 -5.366 4.319 1.00 94.44 170 LEU A CA 1
ATOM 1406 C C . LEU A 1 170 ? -12.304 -5.610 2.915 1.00 94.44 170 LEU A C 1
ATOM 1408 O O . LEU A 1 170 ? -13.170 -4.870 2.447 1.00 94.44 170 LEU A O 1
ATOM 1412 N N . LEU A 1 171 ? -11.850 -6.681 2.266 1.00 95.62 171 LEU A N 1
ATOM 1413 C CA . LEU A 1 171 ? -12.331 -7.129 0.960 1.00 95.62 171 LEU A CA 1
ATOM 1414 C C . LEU A 1 171 ? -12.715 -8.608 1.014 1.00 95.62 171 LEU A C 1
ATOM 1416 O O . LEU A 1 171 ? -11.875 -9.455 1.308 1.00 95.62 171 LEU A O 1
ATOM 1420 N N . ILE A 1 172 ? -13.964 -8.914 0.663 1.00 95.69 172 ILE A N 1
ATOM 1421 C CA . ILE A 1 172 ? -14.427 -10.279 0.395 1.00 95.69 172 ILE A CA 1
ATOM 1422 C C . ILE A 1 172 ? -14.466 -10.485 -1.119 1.00 95.69 172 ILE A C 1
ATOM 1424 O O . ILE A 1 172 ? -15.070 -9.691 -1.838 1.00 95.69 172 ILE A O 1
ATOM 1428 N N . ALA A 1 173 ? -13.857 -11.567 -1.598 1.00 94.31 173 ALA A N 1
ATOM 1429 C CA . ALA A 1 173 ? -13.878 -11.960 -3.002 1.00 94.31 173 ALA A CA 1
ATOM 1430 C C . ALA A 1 173 ? -14.247 -13.440 -3.153 1.00 94.31 173 ALA A C 1
ATOM 1432 O O . ALA A 1 173 ? -13.794 -14.276 -2.377 1.00 94.31 173 ALA A O 1
ATOM 1433 N N . GLY A 1 174 ? -15.038 -13.775 -4.169 1.00 93.44 174 GLY A N 1
ATOM 1434 C CA . GLY A 1 174 ? -15.445 -15.147 -4.476 1.00 93.44 174 GLY A CA 1
ATOM 1435 C C . GLY A 1 174 ? -15.966 -15.271 -5.907 1.00 93.44 174 GLY A C 1
ATOM 1436 O O . GLY A 1 174 ? -16.119 -14.270 -6.605 1.00 93.44 174 GLY A O 1
ATOM 1437 N N . GLU A 1 175 ? -16.216 -16.501 -6.353 1.00 90.12 175 GLU A N 1
ATOM 1438 C CA . GLU A 1 175 ? -16.570 -16.789 -7.756 1.00 90.12 175 GLU A CA 1
ATOM 1439 C C . GLU A 1 175 ? -18.035 -16.497 -8.108 1.00 90.12 175 GLU A C 1
ATOM 1441 O O . GLU A 1 175 ? -18.345 -16.186 -9.256 1.00 90.12 175 GLU A O 1
ATOM 1446 N N . THR A 1 176 ? -18.943 -16.598 -7.134 1.00 93.00 176 THR A N 1
ATOM 1447 C CA . THR A 1 176 ? -20.390 -16.449 -7.347 1.00 93.00 176 THR A CA 1
ATOM 1448 C C . THR A 1 176 ? -20.969 -15.393 -6.422 1.00 93.00 176 THR A C 1
ATOM 1450 O O . THR A 1 176 ? -20.632 -15.376 -5.233 1.00 93.00 176 THR A O 1
ATOM 1453 N N . GLU A 1 177 ? -21.908 -14.601 -6.938 1.00 94.38 177 GLU A N 1
ATOM 1454 C CA . GLU A 1 177 ? -22.616 -13.565 -6.181 1.00 94.38 177 GLU A CA 1
ATOM 1455 C C . GLU A 1 177 ? -23.226 -14.113 -4.881 1.00 94.38 177 GLU A C 1
ATOM 1457 O O . GLU A 1 177 ? -23.022 -13.533 -3.818 1.00 94.38 177 GLU A O 1
ATOM 1462 N N . ASP A 1 178 ? -23.890 -15.272 -4.939 1.00 95.19 178 ASP A N 1
ATOM 1463 C CA . ASP A 1 178 ? -24.570 -15.873 -3.785 1.00 95.19 178 ASP A CA 1
ATOM 1464 C C . ASP A 1 178 ? -23.613 -16.219 -2.640 1.00 95.19 178 ASP A C 1
ATOM 1466 O O . ASP A 1 178 ? -23.876 -15.878 -1.485 1.00 95.19 178 ASP A O 1
ATOM 1470 N N . LYS A 1 179 ? -22.466 -16.842 -2.951 1.00 95.62 179 LYS A N 1
ATOM 1471 C CA . LYS A 1 179 ? -21.428 -17.143 -1.951 1.00 95.62 179 LYS A CA 1
ATOM 1472 C C . LYS A 1 179 ? -20.862 -15.868 -1.335 1.00 95.62 179 LYS A C 1
ATOM 1474 O O . LYS A 1 179 ? -20.736 -15.787 -0.116 1.00 95.62 179 LYS A O 1
ATOM 1479 N N . VAL A 1 180 ? -20.555 -14.861 -2.156 1.00 96.19 180 VAL A N 1
ATOM 1480 C CA . VAL A 1 180 ? -20.019 -13.579 -1.671 1.00 96.19 180 VAL A CA 1
ATOM 1481 C C . VAL A 1 180 ? -21.047 -12.866 -0.795 1.00 96.19 180 VAL A C 1
ATOM 1483 O O . VAL A 1 180 ? -20.699 -12.362 0.270 1.00 96.19 180 VAL A O 1
ATOM 1486 N N . ARG A 1 181 ? -22.323 -12.863 -1.192 1.00 97.19 181 ARG A N 1
ATOM 1487 C CA . ARG A 1 181 ? -23.436 -12.285 -0.431 1.00 97.19 181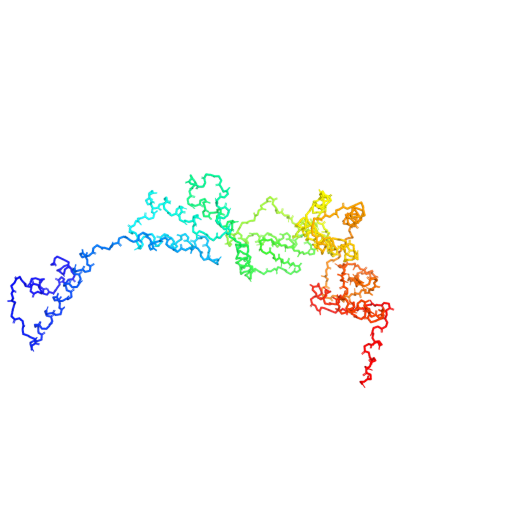 ARG A CA 1
ATOM 1488 C C . ARG A 1 181 ? -23.617 -12.966 0.921 1.00 97.19 181 ARG A C 1
ATOM 1490 O O . ARG A 1 181 ? -23.677 -12.275 1.939 1.00 97.19 181 ARG A O 1
ATOM 1497 N N . ALA A 1 182 ? -23.678 -14.297 0.940 1.00 96.38 182 ALA A N 1
ATOM 1498 C CA . ALA A 1 182 ? -23.797 -15.073 2.170 1.00 96.38 182 ALA A CA 1
ATOM 1499 C C . ALA A 1 182 ? -22.615 -14.805 3.115 1.00 96.38 182 ALA A C 1
ATOM 1501 O O . ALA A 1 182 ? -22.823 -14.535 4.301 1.00 96.38 182 ALA A O 1
ATOM 1502 N N . GLU A 1 183 ? -21.388 -14.787 2.586 1.00 97.38 183 GLU A N 1
ATOM 1503 C CA . GLU A 1 183 ? -20.193 -14.521 3.387 1.00 97.38 183 GLU A CA 1
ATOM 1504 C C . GLU A 1 183 ? -20.147 -13.083 3.906 1.00 97.38 183 GLU A C 1
ATOM 1506 O O . GLU A 1 183 ? -19.813 -12.850 5.065 1.00 97.38 183 GLU A O 1
ATOM 1511 N N . SER A 1 184 ? -20.572 -12.117 3.092 1.00 96.75 184 SER A N 1
ATOM 1512 C CA . SER A 1 184 ? -20.633 -10.705 3.479 1.00 96.75 184 SER A CA 1
ATOM 1513 C C . SER A 1 184 ? -21.589 -10.495 4.650 1.00 96.75 184 SER A C 1
ATOM 1515 O O . SER A 1 184 ? -21.247 -9.811 5.611 1.00 96.75 184 SER A O 1
ATOM 1517 N N . ILE A 1 185 ? -22.766 -11.128 4.625 1.00 96.69 185 ILE A N 1
ATOM 1518 C CA . ILE A 1 185 ? -23.727 -11.073 5.737 1.00 96.69 185 ILE A CA 1
ATOM 1519 C C . ILE A 1 185 ? -23.143 -11.740 6.989 1.00 96.69 185 ILE A C 1
ATOM 1521 O O . ILE A 1 185 ? -23.226 -11.174 8.081 1.00 96.69 185 ILE A O 1
ATOM 1525 N N . ARG A 1 186 ? -22.508 -12.913 6.846 1.00 97.31 186 ARG A N 1
ATOM 1526 C CA . ARG A 1 186 ? -21.832 -13.595 7.962 1.00 97.31 186 ARG A CA 1
ATOM 1527 C C . ARG A 1 186 ? -20.746 -12.725 8.590 1.00 97.31 186 ARG A C 1
ATOM 1529 O O . ARG A 1 186 ? -20.696 -12.629 9.815 1.00 97.31 186 ARG A O 1
ATOM 1536 N N . LEU A 1 187 ? -19.897 -12.095 7.776 1.00 96.81 187 LEU A N 1
ATOM 1537 C CA . LEU A 1 187 ? -18.827 -11.226 8.259 1.00 96.81 187 LEU A CA 1
ATOM 1538 C C . LEU A 1 187 ? -19.399 -9.998 8.970 1.00 96.81 187 LEU A C 1
ATOM 1540 O O . LEU A 1 187 ? -18.956 -9.674 10.066 1.00 96.81 187 LEU A O 1
ATOM 1544 N N . LEU A 1 188 ? -20.410 -9.337 8.400 1.00 96.88 188 LEU A N 1
ATOM 1545 C CA . LEU A 1 188 ? -21.044 -8.172 9.028 1.00 96.88 188 LEU A CA 1
ATOM 1546 C C . LEU A 1 188 ? -21.645 -8.513 10.399 1.00 96.88 188 LEU A C 1
ATOM 1548 O O . LEU A 1 188 ? -21.453 -7.761 11.356 1.00 96.88 188 LEU A O 1
ATOM 1552 N N . ASN A 1 189 ? -22.314 -9.663 10.518 1.00 96.94 189 ASN A N 1
ATOM 1553 C CA . ASN A 1 189 ? -22.849 -10.142 11.793 1.00 96.94 189 ASN A CA 1
ATOM 1554 C C . ASN A 1 189 ? -21.733 -10.445 12.802 1.00 96.94 189 ASN A C 1
ATOM 1556 O O . ASN A 1 189 ? -21.843 -10.073 13.969 1.00 96.94 189 ASN A O 1
ATOM 1560 N N . PHE A 1 190 ? -20.642 -11.070 12.351 1.00 97.25 190 PHE A N 1
ATOM 1561 C CA . PHE A 1 190 ? -19.469 -11.339 13.180 1.00 97.25 190 PHE A CA 1
ATOM 1562 C C . PHE A 1 190 ? -18.822 -10.048 13.703 1.00 97.25 190 PHE A C 1
ATOM 1564 O O . PHE A 1 190 ? -18.611 -9.904 14.907 1.00 97.25 190 PHE A O 1
ATOM 1571 N N . LEU A 1 191 ? -18.575 -9.075 12.820 1.00 96.12 191 LEU A N 1
ATOM 1572 C CA . LEU A 1 191 ? -18.019 -7.770 13.188 1.00 96.12 191 LEU A CA 1
ATOM 1573 C C . LEU A 1 191 ? -18.928 -7.051 14.194 1.00 96.12 191 LEU A C 1
ATOM 1575 O O . LEU A 1 191 ? -18.444 -6.537 15.202 1.00 96.12 191 LEU A O 1
ATOM 1579 N N . SER A 1 192 ? -20.245 -7.082 13.970 1.00 95.88 192 SER A N 1
ATOM 1580 C CA . SER A 1 192 ? -21.222 -6.509 14.899 1.00 95.88 192 SER A CA 1
ATOM 1581 C C . SER A 1 192 ? -21.187 -7.190 16.270 1.00 95.88 192 SER A C 1
ATOM 1583 O O . SER A 1 192 ? -21.251 -6.500 17.286 1.00 95.88 192 SER A O 1
ATOM 1585 N N . ALA A 1 193 ? -21.064 -8.520 16.325 1.00 96.31 193 ALA A N 1
ATOM 1586 C CA . ALA A 1 193 ? -20.961 -9.266 17.582 1.00 96.31 193 ALA A CA 1
ATOM 1587 C C . ALA A 1 193 ? -19.680 -8.924 18.365 1.00 96.31 193 ALA A C 1
ATOM 1589 O O . ALA A 1 193 ? -19.679 -8.948 19.593 1.00 96.31 193 ALA A O 1
ATOM 1590 N N . LYS A 1 194 ? -18.607 -8.548 17.660 1.00 94.94 194 LYS A N 1
ATOM 1591 C CA . LYS A 1 194 ? -17.340 -8.068 18.236 1.00 94.94 194 LYS A CA 1
ATOM 1592 C C . LYS A 1 194 ? -17.343 -6.564 18.557 1.00 94.94 194 LYS A C 1
ATOM 1594 O O . LYS A 1 194 ? -16.319 -6.026 18.964 1.00 94.94 194 LYS A O 1
ATOM 1599 N N . GLY A 1 195 ? -18.476 -5.875 18.388 1.00 92.88 195 GLY A N 1
ATOM 1600 C CA . GLY A 1 195 ? -18.628 -4.447 18.695 1.00 92.88 195 GLY A CA 1
ATOM 1601 C C . GLY A 1 195 ? -18.080 -3.494 17.626 1.00 92.88 195 GLY A C 1
ATOM 1602 O O . GLY A 1 195 ? -18.028 -2.283 17.852 1.00 92.88 195 GLY A O 1
ATOM 1603 N N . LEU A 1 196 ? -17.692 -4.009 16.457 1.00 93.94 196 LEU A N 1
ATOM 1604 C CA . LEU A 1 196 ? -17.194 -3.215 15.337 1.00 93.94 196 LEU A CA 1
ATOM 1605 C C . LEU A 1 196 ? -18.351 -2.695 14.477 1.00 93.94 196 LEU A C 1
ATOM 1607 O O . LEU A 1 196 ? -19.409 -3.314 14.360 1.00 93.94 196 LEU A O 1
ATOM 1611 N N . LYS A 1 197 ? -18.143 -1.534 13.850 1.00 92.06 197 LYS A N 1
ATOM 1612 C CA . LYS A 1 197 ? -19.133 -0.884 12.983 1.00 92.06 197 LYS A CA 1
ATOM 1613 C C . LYS A 1 197 ? -18.553 -0.659 11.597 1.00 92.06 197 LYS A C 1
ATOM 1615 O O . LYS A 1 197 ? -17.435 -0.175 11.463 1.00 92.06 197 LYS A O 1
ATOM 1620 N N . VAL A 1 198 ? -19.356 -0.944 10.576 1.00 93.69 198 VAL A N 1
ATOM 1621 C CA . VAL A 1 198 ? -19.000 -0.724 9.169 1.00 93.69 198 VAL A CA 1
ATOM 1622 C C . VAL A 1 198 ? -19.729 0.509 8.639 1.00 93.69 198 VAL A C 1
ATOM 1624 O O . VAL A 1 198 ? -20.905 0.736 8.931 1.00 93.69 198 VAL A O 1
ATOM 1627 N N . SER A 1 199 ? -19.031 1.334 7.857 1.00 93.25 199 SER A N 1
ATOM 1628 C CA . SER A 1 199 ? -19.617 2.536 7.262 1.00 93.25 199 SER A CA 1
ATOM 1629 C C . SER A 1 199 ? -20.574 2.173 6.127 1.00 93.25 199 SER A C 1
ATOM 1631 O O . SER A 1 199 ? -20.140 1.839 5.028 1.00 93.25 199 SER A O 1
ATOM 1633 N N . ARG A 1 200 ? -21.884 2.310 6.362 1.00 91.62 200 ARG A N 1
ATOM 1634 C CA . ARG A 1 200 ? -22.914 2.052 5.339 1.00 91.62 200 ARG A CA 1
ATOM 1635 C C . ARG A 1 200 ? -22.721 2.883 4.067 1.00 91.62 200 ARG A C 1
ATOM 1637 O O . ARG A 1 200 ? -22.971 2.382 2.983 1.00 91.62 200 ARG A O 1
ATOM 1644 N N . ALA A 1 201 ? -22.267 4.130 4.197 1.00 93.56 201 ALA A N 1
ATOM 1645 C CA . ALA A 1 201 ? -22.068 5.031 3.060 1.00 93.56 201 ALA A CA 1
ATOM 1646 C C . ALA A 1 201 ? -20.865 4.654 2.176 1.00 93.56 201 ALA A C 1
ATOM 1648 O O . ALA A 1 201 ? -20.819 5.057 1.021 1.00 93.56 201 ALA A O 1
ATOM 1649 N N . LYS A 1 202 ? -19.887 3.914 2.718 1.00 91.31 202 LYS A N 1
ATOM 1650 C CA . LYS A 1 202 ? -18.692 3.456 1.987 1.00 91.31 202 LYS A CA 1
ATOM 1651 C C . LYS A 1 202 ? -18.760 1.977 1.592 1.00 91.31 202 LYS A C 1
ATOM 1653 O O . LYS A 1 202 ? -17.841 1.483 0.945 1.00 91.31 202 LYS A O 1
ATOM 1658 N N . LEU A 1 203 ? -19.799 1.266 2.028 1.00 94.94 203 LEU A N 1
ATOM 1659 C CA . LEU A 1 203 ? -19.962 -0.159 1.780 1.00 94.94 203 LEU A CA 1
ATOM 1660 C C . LEU A 1 203 ? -20.269 -0.401 0.297 1.00 94.94 203 LEU A C 1
ATOM 1662 O O . LEU A 1 203 ? -21.257 0.117 -0.213 1.00 94.94 203 LEU A O 1
ATOM 1666 N N . GLN A 1 204 ? -19.447 -1.226 -0.348 1.00 96.38 204 GLN A N 1
ATOM 1667 C CA . GLN A 1 204 ? -19.657 -1.734 -1.707 1.00 96.38 204 GLN A CA 1
ATOM 1668 C C . GLN A 1 204 ? -20.148 -3.180 -1.584 1.00 96.38 204 GLN A C 1
ATOM 1670 O O . GLN A 1 204 ? -19.356 -4.091 -1.336 1.00 96.38 204 GLN A O 1
ATOM 1675 N N . PHE A 1 205 ? -21.467 -3.387 -1.610 1.00 95.94 205 PHE A N 1
ATOM 1676 C CA . PHE A 1 205 ? -22.071 -4.668 -1.227 1.00 95.94 205 PHE A CA 1
ATOM 1677 C C . PHE A 1 205 ? -22.313 -5.559 -2.447 1.00 95.94 205 PHE A C 1
ATOM 1679 O O . PHE A 1 205 ? -23.282 -5.362 -3.175 1.00 95.94 205 PHE A O 1
ATOM 1686 N N . VAL A 1 206 ? -21.469 -6.585 -2.600 1.00 94.75 206 VAL A N 1
ATOM 1687 C CA . VAL A 1 206 ? -21.596 -7.639 -3.624 1.00 94.75 206 VAL A CA 1
ATOM 1688 C C . VAL A 1 206 ? -21.622 -7.067 -5.053 1.00 94.75 206 VAL A C 1
ATOM 1690 O O . VAL A 1 206 ? -22.527 -7.322 -5.841 1.00 94.75 206 VAL A O 1
ATOM 1693 N N . GLU A 1 207 ? -20.612 -6.266 -5.385 1.00 95.19 207 GLU A N 1
ATOM 1694 C CA . GLU A 1 207 ? -20.476 -5.616 -6.694 1.00 95.19 207 GLU A CA 1
ATOM 1695 C C . GLU A 1 207 ? -19.444 -6.341 -7.577 1.00 95.19 207 GLU A C 1
ATOM 1697 O O . GLU A 1 207 ? -18.458 -6.886 -7.078 1.00 95.19 207 GLU A O 1
ATOM 1702 N N . GLU A 1 208 ? -19.639 -6.340 -8.904 1.00 93.19 208 GLU A N 1
ATOM 1703 C CA . GLU A 1 208 ? -18.670 -6.935 -9.847 1.00 93.19 208 GLU A CA 1
ATOM 1704 C C . GLU A 1 208 ? -17.339 -6.164 -9.917 1.00 93.19 208 GLU A C 1
ATOM 1706 O O . GLU A 1 208 ? -16.299 -6.748 -10.239 1.00 93.19 208 GLU A O 1
ATOM 1711 N N . GLU A 1 209 ? -17.390 -4.845 -9.720 1.00 94.38 209 GLU A N 1
ATOM 1712 C CA . GLU A 1 209 ? -16.247 -3.936 -9.762 1.00 94.38 209 GLU A CA 1
ATOM 1713 C C . GLU A 1 209 ? -16.222 -3.131 -8.465 1.00 94.38 209 GLU A C 1
ATOM 1715 O O . GLU A 1 209 ? -17.174 -2.421 -8.172 1.00 94.38 209 GLU A O 1
ATOM 1720 N N . VAL A 1 210 ? -15.139 -3.246 -7.696 1.00 94.69 210 VAL A N 1
ATOM 1721 C CA . VAL A 1 210 ? -15.007 -2.592 -6.386 1.00 94.69 210 VAL A CA 1
ATOM 1722 C C . VAL A 1 210 ? -13.723 -1.786 -6.296 1.00 94.69 210 VAL A C 1
ATOM 1724 O O . VAL A 1 210 ? -12.682 -2.170 -6.833 1.00 94.69 210 VAL A O 1
ATOM 1727 N N . LYS A 1 211 ? -13.771 -0.675 -5.569 1.00 93.94 211 LYS A N 1
ATOM 1728 C CA . LYS A 1 211 ? -12.611 0.126 -5.192 1.00 93.94 211 LYS A CA 1
ATOM 1729 C C . LYS A 1 211 ? -12.005 -0.400 -3.891 1.00 93.94 211 LYS A C 1
ATOM 1731 O O . LYS A 1 211 ? -12.655 -0.353 -2.850 1.00 93.94 211 LYS A O 1
ATOM 1736 N N . TYR A 1 212 ? -10.745 -0.826 -3.932 1.00 92.00 212 TYR A N 1
ATOM 1737 C CA . TYR A 1 212 ? -9.980 -1.301 -2.775 1.00 92.00 212 TYR A CA 1
ATOM 1738 C C . TYR A 1 212 ? -8.539 -0.770 -2.828 1.00 92.00 212 TYR A C 1
ATOM 1740 O O . TYR A 1 212 ? -7.882 -0.850 -3.866 1.00 92.00 212 TYR A O 1
ATOM 1748 N N . LEU A 1 213 ? -8.054 -0.167 -1.734 1.00 86.69 213 LEU A N 1
ATOM 1749 C CA . LEU A 1 213 ? -6.697 0.403 -1.603 1.00 86.69 213 LEU A CA 1
ATOM 1750 C C . LEU A 1 213 ? -6.256 1.354 -2.733 1.00 86.69 213 LEU A C 1
ATOM 1752 O O . LEU A 1 213 ? -5.073 1.453 -3.061 1.00 86.69 213 LEU A O 1
ATOM 1756 N N . GLY A 1 214 ? -7.206 2.085 -3.326 1.00 85.31 214 GLY A N 1
ATOM 1757 C CA . GLY A 1 214 ? -6.940 3.010 -4.435 1.00 85.31 214 GLY A CA 1
ATOM 1758 C C . GLY A 1 214 ? -6.873 2.354 -5.820 1.00 85.31 214 GLY A C 1
ATOM 1759 O O . GLY A 1 214 ? -6.396 2.985 -6.765 1.00 85.31 214 GLY A O 1
ATOM 1760 N N . HIS A 1 215 ? -7.370 1.123 -5.953 1.00 89.00 215 HIS A N 1
ATOM 1761 C CA . HIS A 1 215 ? -7.494 0.397 -7.215 1.00 89.00 215 HIS A CA 1
ATOM 1762 C C . HIS A 1 215 ? -8.933 -0.057 -7.447 1.00 89.00 215 HIS A C 1
ATOM 1764 O O . HIS A 1 215 ? -9.624 -0.405 -6.495 1.00 89.00 215 HIS A O 1
ATOM 1770 N N . TYR A 1 216 ? -9.362 -0.095 -8.708 1.00 92.94 216 TYR A N 1
ATOM 1771 C CA . TYR A 1 216 ? -10.595 -0.781 -9.096 1.00 92.94 216 TYR A CA 1
ATOM 1772 C C . TYR A 1 216 ? -10.272 -2.226 -9.455 1.00 92.94 216 TYR A C 1
ATOM 1774 O O . TYR A 1 216 ? -9.394 -2.474 -10.284 1.00 92.94 216 TYR A O 1
ATOM 1782 N N . LEU A 1 217 ? -10.964 -3.166 -8.822 1.00 94.06 217 LEU A N 1
ATOM 1783 C CA . LEU A 1 217 ? -10.815 -4.601 -9.017 1.00 94.06 217 LEU A CA 1
ATOM 1784 C C . LEU A 1 217 ? -12.057 -5.136 -9.718 1.00 94.06 217 LEU A C 1
ATOM 1786 O O . LEU A 1 217 ? -13.163 -4.911 -9.239 1.00 94.06 217 LEU A O 1
ATOM 1790 N N . ARG A 1 218 ? -11.876 -5.856 -10.827 1.00 93.38 218 ARG A N 1
ATOM 1791 C CA . ARG A 1 218 ? -12.973 -6.478 -11.578 1.00 93.38 218 ARG A CA 1
ATOM 1792 C C . ARG A 1 218 ? -12.493 -7.746 -12.268 1.00 93.38 218 ARG A C 1
ATOM 1794 O O . ARG A 1 218 ? -11.520 -7.691 -13.006 1.00 93.38 218 ARG A O 1
ATOM 1801 N N . LYS A 1 219 ? -13.185 -8.875 -12.077 1.00 88.88 219 LYS A N 1
ATOM 1802 C CA . LYS A 1 219 ? -12.970 -10.141 -12.825 1.00 88.88 219 LYS A CA 1
ATOM 1803 C C . LYS A 1 219 ? -11.490 -10.558 -12.968 1.00 88.88 219 LYS A C 1
ATOM 1805 O O . LYS A 1 219 ? -11.047 -10.946 -14.045 1.00 88.88 219 LYS A O 1
ATOM 1810 N N . GLY A 1 220 ? -10.720 -10.474 -11.880 1.00 87.06 220 GLY A N 1
ATOM 1811 C CA . GLY A 1 220 ? -9.297 -10.846 -11.878 1.00 87.06 220 GLY A CA 1
ATOM 1812 C C . GLY A 1 220 ? -8.355 -9.786 -12.460 1.00 87.06 220 GLY A C 1
ATOM 1813 O O . GLY A 1 220 ? -7.176 -10.056 -12.665 1.00 87.06 220 GLY A O 1
ATOM 1814 N N . GLU A 1 221 ? -8.849 -8.581 -12.724 1.00 91.38 221 GLU A N 1
ATOM 1815 C CA . GLU A 1 221 ? -8.095 -7.462 -13.277 1.00 91.38 221 GLU A CA 1
ATOM 1816 C C . GLU A 1 221 ? -8.099 -6.272 -12.305 1.00 91.38 221 GLU A C 1
ATOM 1818 O O . GLU A 1 221 ? -9.034 -6.088 -11.521 1.00 91.38 221 GLU A O 1
ATOM 1823 N N . LYS A 1 222 ? -7.039 -5.459 -12.352 1.00 92.88 222 LYS A N 1
ATOM 1824 C CA . LYS A 1 222 ? -6.873 -4.237 -11.563 1.00 92.88 222 LYS A CA 1
ATOM 1825 C C . LYS A 1 222 ? -6.640 -3.019 -12.456 1.00 92.88 222 LYS A C 1
ATOM 1827 O O . LYS A 1 222 ? -5.819 -3.035 -13.379 1.00 92.88 222 LYS A O 1
ATOM 1832 N N . LYS A 1 223 ? -7.325 -1.927 -12.127 1.00 92.06 223 LYS A N 1
ATOM 1833 C CA . LYS A 1 223 ? -7.204 -0.614 -12.768 1.00 92.06 223 LYS A CA 1
ATOM 1834 C C . LYS A 1 223 ? -6.812 0.442 -11.745 1.00 92.06 223 LYS A C 1
ATOM 1836 O O . LYS A 1 223 ? -7.137 0.341 -10.561 1.00 92.06 223 LYS A O 1
ATOM 1841 N N . ILE A 1 224 ? -6.110 1.467 -12.211 1.00 89.50 224 ILE A N 1
ATOM 1842 C CA . ILE A 1 224 ? -5.825 2.644 -11.398 1.00 89.50 224 ILE A CA 1
ATOM 1843 C C . ILE A 1 224 ? -7.112 3.444 -11.149 1.00 89.50 224 ILE A C 1
ATOM 1845 O O . ILE A 1 224 ? -7.970 3.529 -12.023 1.00 89.50 224 ILE A O 1
ATOM 1849 N N . ASP A 1 225 ? -7.247 4.026 -9.957 1.00 89.38 225 ASP A N 1
ATOM 1850 C CA . ASP A 1 225 ? -8.357 4.922 -9.627 1.00 89.38 225 ASP A CA 1
ATOM 1851 C C . ASP A 1 225 ? -8.364 6.170 -10.537 1.00 89.38 225 ASP A C 1
ATOM 1853 O O . ASP A 1 225 ? -7.407 6.954 -10.486 1.00 89.38 225 ASP A O 1
ATOM 1857 N N . PRO A 1 226 ? -9.422 6.404 -11.341 1.00 87.69 226 PRO A N 1
ATOM 1858 C CA . PRO A 1 226 ? -9.512 7.570 -12.216 1.00 87.69 226 PRO A CA 1
ATOM 1859 C C . PRO A 1 226 ? -9.429 8.899 -11.464 1.00 87.69 226 PRO A C 1
ATOM 1861 O O . PRO A 1 226 ? -8.854 9.851 -11.987 1.00 87.69 226 PRO A O 1
ATOM 1864 N N . GLU A 1 227 ? -9.915 8.973 -10.219 1.00 88.50 227 GLU A N 1
ATOM 1865 C CA . GLU A 1 227 ? -9.794 10.191 -9.404 1.00 88.50 227 GLU A CA 1
ATOM 1866 C C . GLU A 1 227 ? -8.336 10.474 -9.030 1.00 88.50 227 GLU A C 1
ATOM 1868 O O . GLU A 1 227 ? -7.904 11.628 -8.989 1.00 88.50 227 GLU A O 1
ATOM 1873 N N . ARG A 1 228 ? -7.528 9.424 -8.839 1.00 87.62 228 ARG A N 1
ATOM 1874 C CA . ARG A 1 228 ? -6.084 9.569 -8.634 1.00 87.62 228 ARG A CA 1
ATOM 1875 C C . ARG A 1 228 ? -5.396 10.057 -9.903 1.00 87.62 228 ARG A C 1
ATOM 1877 O O . ARG A 1 228 ? -4.561 10.957 -9.819 1.00 87.62 228 ARG A O 1
ATOM 1884 N N . VAL A 1 229 ? -5.764 9.507 -11.062 1.00 88.75 229 VAL A N 1
ATOM 1885 C CA . VAL A 1 229 ? -5.254 9.974 -12.361 1.00 88.75 229 VAL A CA 1
ATOM 1886 C C . VAL A 1 229 ? -5.611 11.445 -12.558 1.00 88.75 229 VAL A C 1
ATOM 1888 O O . VAL A 1 229 ? -4.720 12.260 -12.772 1.00 88.75 229 VAL A O 1
ATOM 1891 N N . LYS A 1 230 ? -6.879 11.822 -12.371 1.00 89.56 230 LYS A N 1
ATOM 1892 C CA . LYS A 1 230 ? -7.363 13.208 -12.449 1.00 89.56 230 LYS A CA 1
ATOM 1893 C C . LYS A 1 230 ? -6.612 14.144 -11.501 1.00 89.56 230 LYS A C 1
ATOM 1895 O O . LYS A 1 230 ? -6.205 15.232 -11.908 1.00 89.56 230 LYS A O 1
ATOM 1900 N N . GLY A 1 231 ? -6.359 13.699 -10.269 1.00 89.25 231 GLY A N 1
ATOM 1901 C CA . GLY A 1 231 ? -5.526 14.413 -9.307 1.00 89.25 231 GLY A CA 1
ATOM 1902 C C . GLY A 1 231 ? -4.132 14.708 -9.859 1.00 89.25 231 GLY A C 1
ATOM 1903 O O . GLY A 1 231 ? -3.699 15.855 -9.810 1.00 89.25 231 GLY A O 1
ATOM 1904 N N . ILE A 1 232 ? -3.467 13.713 -10.458 1.00 88.44 232 ILE A N 1
ATOM 1905 C CA . ILE A 1 232 ? -2.138 13.861 -11.075 1.00 88.44 232 ILE A CA 1
ATOM 1906 C C . ILE A 1 232 ? -2.172 14.779 -12.308 1.00 88.44 232 ILE A C 1
ATOM 1908 O O . ILE A 1 232 ? -1.254 15.578 -12.504 1.00 88.44 232 ILE A O 1
ATOM 1912 N N . LEU A 1 233 ? -3.228 14.703 -13.122 1.00 88.44 233 LEU A N 1
ATOM 1913 C CA . LEU A 1 233 ? -3.416 15.565 -14.295 1.00 88.44 233 LEU A CA 1
ATOM 1914 C C . LEU A 1 233 ? -3.572 17.045 -13.919 1.00 88.44 233 LEU A C 1
ATOM 1916 O O . LEU A 1 233 ? -3.126 17.917 -14.658 1.00 88.44 233 LEU A O 1
ATOM 1920 N N . SER A 1 234 ? -4.169 17.329 -12.760 1.00 88.38 234 SER A N 1
ATOM 1921 C CA . SER A 1 234 ? -4.394 18.695 -12.267 1.00 88.38 234 SER A CA 1
ATOM 1922 C C . SER A 1 234 ? -3.174 19.348 -11.603 1.00 88.38 234 SER A C 1
ATOM 1924 O O . SER A 1 234 ? -3.235 20.519 -11.224 1.00 88.38 234 SER A O 1
ATOM 1926 N N . ILE A 1 235 ? -2.069 18.611 -11.431 1.00 87.25 235 ILE A N 1
ATOM 1927 C CA . ILE A 1 235 ? -0.884 19.126 -10.740 1.00 87.25 235 ILE A CA 1
ATOM 1928 C C . ILE A 1 235 ? -0.221 20.204 -11.606 1.00 87.25 235 ILE A C 1
ATOM 1930 O O . ILE A 1 235 ? 0.176 19.915 -12.737 1.00 87.25 235 ILE A O 1
ATOM 1934 N N . PRO A 1 236 ? -0.040 21.433 -11.088 1.00 86.75 236 PRO A N 1
ATOM 1935 C CA . PRO A 1 236 ? 0.686 22.460 -11.815 1.00 86.75 236 PRO A CA 1
ATOM 1936 C C . PRO A 1 236 ? 2.185 22.122 -11.885 1.00 86.75 236 PRO A C 1
ATOM 1938 O O . PRO A 1 236 ? 2.700 21.419 -11.007 1.00 86.75 236 PRO A O 1
ATOM 1941 N N . PRO A 1 237 ? 2.922 22.683 -12.860 1.00 87.19 237 PRO A N 1
ATOM 1942 C CA . PRO A 1 237 ? 4.368 22.522 -12.947 1.00 87.19 237 PRO A CA 1
ATOM 1943 C C . PRO A 1 237 ? 5.069 22.810 -11.606 1.00 87.19 237 PRO A C 1
ATOM 1945 O O . PRO A 1 237 ? 4.824 23.858 -10.991 1.00 87.19 237 PRO A O 1
ATOM 1948 N N . PRO A 1 238 ? 5.924 21.896 -11.112 1.00 90.38 238 PRO A N 1
ATOM 1949 C CA . PRO A 1 238 ? 6.538 22.035 -9.804 1.00 90.38 238 PRO A CA 1
ATOM 1950 C C . PRO A 1 238 ? 7.567 23.170 -9.806 1.00 90.38 238 PRO A C 1
ATOM 1952 O O . PRO A 1 238 ? 8.501 23.206 -10.602 1.00 90.38 238 PRO A O 1
ATOM 1955 N N . LYS A 1 239 ? 7.427 24.078 -8.841 1.00 88.62 239 LYS A N 1
ATOM 1956 C CA . LYS A 1 239 ? 8.287 25.256 -8.641 1.00 88.62 239 LYS A CA 1
ATOM 1957 C C . LYS A 1 239 ? 9.370 25.029 -7.584 1.00 88.62 239 LYS A C 1
ATOM 1959 O O . LYS A 1 239 ? 10.205 25.893 -7.339 1.00 88.62 239 LYS A O 1
ATOM 1964 N N . SER A 1 240 ? 9.344 23.883 -6.903 1.00 90.50 240 SER A N 1
ATOM 1965 C CA . SER A 1 240 ? 10.259 23.572 -5.802 1.00 90.50 240 SER A CA 1
ATOM 1966 C C . SER A 1 240 ? 10.647 22.098 -5.769 1.00 90.50 240 SER A C 1
ATOM 1968 O O . SER A 1 240 ? 9.875 21.221 -6.160 1.00 90.50 240 SER A O 1
ATOM 1970 N N . LYS A 1 241 ? 11.816 21.795 -5.190 1.00 90.88 241 LYS A N 1
ATOM 1971 C CA . LYS A 1 241 ? 12.265 20.408 -4.981 1.00 90.88 241 LYS A CA 1
ATOM 1972 C C . LYS A 1 241 ? 11.290 19.594 -4.126 1.00 90.88 241 LYS A C 1
ATOM 1974 O O . LYS A 1 241 ? 11.178 18.385 -4.302 1.00 90.88 241 LYS A O 1
ATOM 1979 N N . LYS A 1 242 ? 10.577 20.240 -3.196 1.00 90.75 242 LYS A N 1
ATOM 1980 C CA . LYS A 1 242 ? 9.526 19.594 -2.396 1.00 90.75 242 LYS A CA 1
ATOM 1981 C C . LYS A 1 242 ? 8.378 19.114 -3.289 1.00 90.75 242 LYS A C 1
ATOM 1983 O O . LYS A 1 242 ? 7.985 17.958 -3.183 1.00 90.75 242 LYS A O 1
ATOM 1988 N N . GLN A 1 243 ? 7.905 19.966 -4.199 1.00 91.81 243 GLN A N 1
ATOM 1989 C CA . GLN A 1 243 ? 6.854 19.610 -5.157 1.00 91.81 243 GLN A CA 1
ATOM 1990 C C . GLN A 1 243 ? 7.313 18.533 -6.147 1.00 91.81 243 GLN A C 1
ATOM 1992 O O . GLN A 1 243 ? 6.536 17.639 -6.455 1.00 91.81 243 GLN A O 1
ATOM 1997 N N . ILE A 1 244 ? 8.581 18.539 -6.576 1.00 92.75 244 ILE A N 1
ATOM 1998 C CA . ILE A 1 244 ? 9.123 17.455 -7.415 1.00 92.75 244 ILE A CA 1
ATOM 1999 C C . ILE A 1 244 ? 9.097 16.113 -6.676 1.00 92.75 244 ILE A C 1
ATOM 2001 O O . ILE A 1 244 ? 8.657 15.116 -7.239 1.00 92.75 244 ILE A O 1
ATOM 2005 N N . ARG A 1 245 ? 9.528 16.069 -5.405 1.00 92.88 245 ARG A N 1
ATOM 2006 C CA . ARG A 1 245 ? 9.451 14.837 -4.598 1.00 92.88 245 ARG A CA 1
ATOM 2007 C C . ARG A 1 245 ? 8.009 14.363 -4.423 1.00 92.88 245 ARG A C 1
ATOM 2009 O O . ARG A 1 245 ? 7.759 13.166 -4.497 1.00 92.88 245 ARG A O 1
ATOM 2016 N N . GLN A 1 246 ? 7.073 15.290 -4.226 1.00 91.50 246 GLN A N 1
ATOM 2017 C CA . GLN A 1 246 ? 5.648 14.976 -4.146 1.00 91.50 246 GLN A CA 1
ATOM 2018 C C . GLN A 1 246 ? 5.131 14.376 -5.462 1.00 91.50 246 GLN A C 1
ATOM 2020 O O . GLN A 1 246 ? 4.487 13.330 -5.435 1.00 91.50 246 GLN A O 1
ATOM 2025 N N . LEU A 1 247 ? 5.468 14.981 -6.605 1.00 91.69 247 LEU A N 1
ATOM 2026 C CA . LEU A 1 247 ? 5.108 14.473 -7.929 1.00 91.69 247 LEU A CA 1
ATOM 2027 C C . LEU A 1 247 ? 5.697 13.078 -8.180 1.00 91.69 247 LEU A C 1
ATOM 2029 O O . LEU A 1 247 ? 4.970 12.179 -8.588 1.00 91.69 247 LEU A O 1
ATOM 2033 N N . LEU A 1 248 ? 6.980 12.867 -7.868 1.00 91.94 248 LEU A N 1
ATOM 2034 C CA . LEU A 1 248 ? 7.629 11.554 -7.953 1.00 91.94 248 LEU A CA 1
ATOM 2035 C C . LEU A 1 248 ? 6.962 10.509 -7.054 1.00 91.94 248 LEU A C 1
ATOM 2037 O O . LEU A 1 248 ? 6.848 9.356 -7.456 1.00 91.94 248 LEU A O 1
ATOM 2041 N N . GLY A 1 249 ? 6.517 10.890 -5.855 1.00 91.25 249 GLY A N 1
ATOM 2042 C CA . GLY A 1 249 ? 5.786 9.994 -4.958 1.00 91.25 249 GLY A CA 1
ATOM 2043 C C . GLY A 1 249 ? 4.440 9.560 -5.543 1.00 91.25 249 GLY A C 1
ATOM 2044 O O . GLY A 1 249 ? 4.131 8.370 -5.563 1.00 91.25 249 GLY A O 1
ATOM 2045 N N . LEU A 1 250 ? 3.672 10.513 -6.081 1.00 89.25 250 LEU A N 1
ATOM 2046 C CA . LEU A 1 250 ? 2.374 10.246 -6.710 1.00 89.25 250 LEU A CA 1
ATOM 2047 C C . LEU A 1 250 ? 2.515 9.383 -7.973 1.00 89.25 250 LEU A C 1
ATOM 2049 O O . LEU A 1 250 ? 1.823 8.376 -8.122 1.00 89.25 250 LEU A O 1
ATOM 2053 N N . MET A 1 251 ? 3.461 9.732 -8.846 1.00 88.75 251 MET A N 1
ATOM 2054 C CA . MET A 1 251 ? 3.785 8.965 -10.053 1.00 88.75 251 MET A CA 1
ATOM 2055 C C . MET A 1 251 ? 4.349 7.578 -9.711 1.00 88.75 251 MET A C 1
ATOM 2057 O O . MET A 1 251 ? 4.018 6.587 -10.359 1.00 88.75 251 MET A O 1
ATOM 2061 N N . GLY A 1 252 ? 5.145 7.482 -8.643 1.00 89.31 252 GLY A N 1
ATOM 2062 C CA . GLY A 1 252 ? 5.783 6.246 -8.198 1.00 89.31 252 GLY A CA 1
ATOM 2063 C C . GLY A 1 252 ? 4.797 5.179 -7.731 1.00 89.31 252 GLY A C 1
ATOM 2064 O O . GLY A 1 252 ? 5.069 3.993 -7.912 1.00 89.31 252 GLY A O 1
ATOM 2065 N N . TYR A 1 253 ? 3.637 5.576 -7.201 1.00 86.75 253 TYR A N 1
ATOM 2066 C CA . TYR A 1 253 ? 2.538 4.649 -6.911 1.00 86.75 253 TYR A CA 1
ATOM 2067 C C . TYR A 1 253 ? 2.003 3.982 -8.190 1.00 86.75 253 TYR A C 1
ATOM 2069 O O . TYR A 1 253 ? 1.680 2.797 -8.197 1.00 86.75 253 TYR A O 1
ATOM 2077 N N . CYS A 1 254 ? 1.971 4.727 -9.295 1.00 89.31 254 CYS A N 1
ATOM 2078 C CA . CYS A 1 254 ? 1.415 4.297 -10.576 1.00 89.31 254 CYS A CA 1
ATOM 2079 C C . CYS A 1 254 ? 2.436 3.557 -11.459 1.00 89.31 254 CYS A C 1
ATOM 2081 O O . CYS A 1 254 ? 2.107 3.138 -12.566 1.00 89.31 254 CYS A O 1
ATOM 2083 N N . ARG A 1 255 ? 3.677 3.372 -10.981 1.00 90.44 255 ARG A N 1
ATOM 2084 C CA . ARG A 1 255 ? 4.802 2.842 -11.772 1.00 90.44 255 ARG A CA 1
ATOM 2085 C C . ARG A 1 255 ? 4.514 1.504 -12.456 1.00 90.44 255 ARG A C 1
ATOM 2087 O O . ARG A 1 255 ? 5.006 1.280 -13.550 1.00 90.44 255 ARG A O 1
ATOM 2094 N N . GLN A 1 256 ? 3.707 0.639 -11.831 1.00 90.38 256 GLN A N 1
ATOM 2095 C CA . GLN A 1 256 ? 3.382 -0.688 -12.371 1.00 90.38 256 GLN A CA 1
ATOM 2096 C C . GLN A 1 256 ? 2.531 -0.635 -13.642 1.00 90.38 256 GLN A C 1
ATOM 2098 O O . GLN A 1 256 ? 2.441 -1.652 -14.317 1.00 90.38 256 GLN A O 1
ATOM 2103 N N . TRP A 1 257 ? 1.916 0.509 -13.957 1.00 91.50 257 TRP A N 1
ATOM 2104 C CA . TRP A 1 257 ? 1.100 0.726 -15.153 1.00 91.50 257 TRP A CA 1
ATOM 2105 C C . TRP A 1 257 ? 1.853 1.450 -16.274 1.00 91.50 257 TRP A C 1
ATOM 2107 O O . TRP A 1 257 ? 1.360 1.504 -17.395 1.00 91.50 257 TRP A O 1
ATOM 2117 N N . ILE A 1 258 ? 3.029 2.015 -15.986 1.00 90.56 258 ILE A N 1
ATOM 2118 C CA . ILE A 1 258 ? 3.785 2.820 -16.946 1.00 90.56 258 ILE A CA 1
ATOM 2119 C C . ILE A 1 258 ? 4.967 2.003 -17.460 1.00 90.56 258 ILE A C 1
ATOM 2121 O O . ILE A 1 258 ? 5.930 1.739 -16.737 1.00 90.56 258 ILE A O 1
ATOM 2125 N N . GLU A 1 259 ? 4.937 1.666 -18.745 1.00 88.94 259 GLU A N 1
ATOM 2126 C CA . GLU A 1 259 ? 6.097 1.102 -19.427 1.00 88.94 259 GLU A CA 1
ATOM 2127 C C . GLU A 1 259 ? 7.271 2.094 -19.410 1.00 88.94 259 GLU A C 1
ATOM 2129 O O . GLU A 1 259 ? 7.097 3.291 -19.666 1.00 88.94 259 GLU A O 1
ATOM 2134 N N . ASN A 1 260 ? 8.475 1.593 -19.119 1.00 86.19 260 ASN A N 1
ATOM 2135 C CA . ASN A 1 260 ? 9.715 2.375 -19.062 1.00 86.19 260 ASN A CA 1
ATOM 2136 C C . ASN A 1 260 ? 9.650 3.569 -18.096 1.00 86.19 260 ASN A C 1
ATOM 2138 O O . ASN A 1 260 ? 10.290 4.601 -18.326 1.00 86.19 260 ASN A O 1
ATOM 2142 N N . TYR A 1 261 ? 8.904 3.422 -16.993 1.00 91.19 261 TYR A N 1
ATOM 2143 C CA . TYR A 1 261 ? 8.708 4.458 -15.978 1.00 91.19 261 TYR A CA 1
ATOM 2144 C C . TYR A 1 261 ? 10.012 5.169 -15.589 1.00 91.19 261 TYR A C 1
ATOM 2146 O O . TYR A 1 261 ? 10.081 6.395 -15.635 1.00 91.19 261 TYR A O 1
ATOM 2154 N N . SER A 1 262 ? 11.069 4.413 -15.270 1.00 89.62 262 SER A N 1
ATOM 2155 C CA . SER A 1 262 ? 12.360 4.948 -14.808 1.00 89.62 262 SER A CA 1
ATOM 2156 C C . SER A 1 262 ? 13.013 5.911 -15.798 1.00 89.62 262 SER A C 1
ATOM 2158 O O . SER A 1 262 ? 13.569 6.921 -15.369 1.00 89.62 262 SER A O 1
ATOM 2160 N N . THR A 1 263 ? 12.920 5.635 -17.100 1.00 89.44 263 THR A N 1
ATOM 2161 C CA . THR A 1 263 ? 13.420 6.539 -18.144 1.00 89.44 263 THR A CA 1
ATOM 2162 C C . THR A 1 263 ? 12.570 7.801 -18.201 1.00 89.44 263 THR A C 1
ATOM 2164 O O . THR A 1 263 ? 13.100 8.911 -18.203 1.00 89.44 263 THR A O 1
ATOM 2167 N N . LYS A 1 264 ? 11.243 7.643 -18.177 1.00 90.50 264 LYS A N 1
ATOM 2168 C CA . LYS A 1 264 ? 10.291 8.749 -18.319 1.00 90.50 264 LYS A CA 1
ATOM 2169 C C . LYS A 1 264 ? 10.334 9.732 -17.149 1.00 90.50 264 LYS A C 1
ATOM 2171 O O . LYS A 1 264 ? 10.127 10.918 -17.362 1.00 90.50 264 LYS A O 1
ATOM 2176 N N . VAL A 1 265 ? 10.660 9.287 -15.931 1.00 92.44 265 VAL A N 1
ATOM 2177 C CA . VAL A 1 265 ? 10.805 10.178 -14.760 1.00 92.44 265 VAL A CA 1
ATOM 2178 C C . VAL A 1 265 ? 12.229 10.692 -14.526 1.00 92.44 265 VAL A C 1
ATOM 2180 O O . VAL A 1 265 ? 12.460 11.428 -13.566 1.00 92.44 265 VAL A O 1
ATOM 2183 N N . LYS A 1 266 ? 13.199 10.340 -15.381 1.00 89.81 266 LYS A N 1
ATOM 2184 C CA . LYS A 1 266 ? 14.612 10.720 -15.211 1.00 89.81 266 LYS A CA 1
ATOM 2185 C C . LYS A 1 266 ? 14.803 12.236 -15.096 1.00 89.81 266 LYS A C 1
ATOM 2187 O O . LYS A 1 266 ? 15.530 12.684 -14.212 1.00 89.81 266 LYS A O 1
ATOM 2192 N N . PHE A 1 267 ? 14.083 13.017 -15.904 1.00 91.62 267 PHE A N 1
ATOM 2193 C CA . PHE A 1 267 ? 14.142 14.481 -15.861 1.00 91.62 267 PHE A CA 1
ATOM 2194 C C . PHE A 1 267 ? 13.779 15.039 -14.471 1.00 91.62 267 PHE A C 1
ATOM 2196 O O . PHE A 1 267 ? 14.433 15.958 -13.986 1.00 91.62 267 PHE A O 1
ATOM 2203 N N . LEU A 1 268 ? 12.815 14.438 -13.760 1.00 92.75 268 LEU A N 1
ATOM 2204 C CA . LEU A 1 268 ? 12.449 14.857 -12.400 1.00 92.75 268 LEU A CA 1
ATOM 2205 C C . LEU A 1 268 ? 13.590 14.618 -11.404 1.00 92.75 268 LEU A C 1
ATOM 2207 O O . LEU A 1 268 ? 13.840 15.458 -10.538 1.00 92.75 268 LEU A O 1
ATOM 2211 N N . TYR A 1 269 ? 14.306 13.497 -11.529 1.00 90.44 269 TYR A N 1
ATOM 2212 C CA . TYR A 1 269 ? 15.482 13.225 -10.701 1.00 90.44 269 TYR A CA 1
ATOM 2213 C C . TYR A 1 269 ? 16.626 14.198 -10.999 1.00 90.44 269 TYR A C 1
ATOM 2215 O O . TYR A 1 269 ? 17.249 14.704 -10.067 1.00 90.44 269 TYR A O 1
ATOM 2223 N N . GLU A 1 270 ? 16.859 14.535 -12.267 1.00 89.81 270 GLU A N 1
ATOM 2224 C CA . GLU A 1 270 ? 17.867 15.526 -12.661 1.00 89.81 270 GLU A CA 1
ATOM 2225 C C . GLU A 1 270 ? 17.588 16.897 -12.024 1.00 89.81 270 GLU A C 1
ATOM 2227 O O . GLU A 1 270 ? 18.496 17.513 -11.461 1.00 89.81 270 GLU A O 1
ATOM 2232 N N . LYS A 1 271 ? 16.322 17.335 -11.990 1.00 90.56 271 LYS A N 1
ATOM 2233 C CA . LYS A 1 271 ? 15.923 18.575 -11.298 1.00 90.56 271 LYS A CA 1
ATOM 2234 C C . LYS A 1 271 ? 16.118 18.524 -9.778 1.00 90.56 271 LYS A C 1
ATOM 2236 O O . LYS A 1 271 ? 16.300 19.569 -9.151 1.00 90.56 271 LYS A O 1
ATOM 2241 N N . LEU A 1 272 ? 16.088 17.343 -9.153 1.00 89.75 272 LEU A N 1
ATOM 2242 C CA . LEU A 1 272 ? 16.413 17.202 -7.726 1.00 89.75 272 LEU A CA 1
ATOM 2243 C C . LEU A 1 272 ? 17.916 17.323 -7.464 1.00 89.75 272 LEU A C 1
ATOM 2245 O O . LEU A 1 272 ? 18.302 17.941 -6.461 1.00 89.75 272 LEU A O 1
ATOM 2249 N N . SER A 1 273 ? 18.731 16.763 -8.360 1.00 85.75 273 SER A N 1
ATOM 2250 C CA . SER A 1 273 ? 20.194 16.758 -8.270 1.00 85.75 273 SER A CA 1
ATOM 2251 C C . SER A 1 273 ? 20.828 18.115 -8.581 1.00 85.75 273 SER A C 1
ATOM 2253 O O . SER A 1 273 ? 21.894 18.420 -8.055 1.00 85.75 273 SER A O 1
ATOM 2255 N N . GLN A 1 274 ? 20.174 18.961 -9.380 1.00 84.31 274 GLN A N 1
ATOM 2256 C CA . GLN A 1 274 ? 20.652 20.318 -9.668 1.00 84.31 274 GLN A CA 1
ATOM 2257 C C . GLN A 1 274 ? 20.685 21.196 -8.406 1.00 84.31 274 GLN A C 1
ATOM 2259 O O . GLN A 1 274 ? 19.742 21.211 -7.615 1.00 84.31 274 GLN A O 1
ATOM 2264 N N . GLY A 1 275 ? 21.771 21.945 -8.199 1.00 76.25 275 GLY A N 1
ATOM 2265 C CA . GLY A 1 275 ? 21.872 22.940 -7.127 1.00 76.25 275 GLY A CA 1
ATOM 2266 C C . GLY A 1 275 ? 20.985 24.167 -7.385 1.00 76.25 275 GLY A C 1
ATOM 2267 O O . GLY A 1 275 ? 20.794 24.565 -8.529 1.00 76.25 275 GLY A O 1
ATOM 2268 N N . GLY A 1 276 ? 20.459 24.783 -6.320 1.00 79.62 276 GLY A N 1
ATOM 2269 C CA . GLY A 1 276 ? 19.676 26.023 -6.409 1.00 79.62 276 GLY A CA 1
ATOM 2270 C C . GLY A 1 276 ? 18.175 25.842 -6.685 1.00 79.62 276 GLY A C 1
ATOM 2271 O O . GLY A 1 276 ? 17.574 24.822 -6.330 1.00 79.62 276 GLY A O 1
ATOM 2272 N N . LEU A 1 277 ? 17.560 26.889 -7.251 1.00 80.38 277 LEU A N 1
ATOM 2273 C CA . LEU A 1 277 ? 16.135 26.938 -7.598 1.00 80.38 277 LEU A CA 1
ATOM 2274 C C . LEU A 1 277 ? 15.820 26.006 -8.774 1.00 80.38 277 LEU A C 1
ATOM 2276 O O . LEU A 1 277 ? 16.594 25.900 -9.724 1.00 80.38 277 LEU A O 1
ATOM 2280 N N . VAL A 1 278 ? 14.652 25.363 -8.725 1.00 86.19 278 VAL A N 1
ATOM 2281 C CA . VAL A 1 278 ? 14.167 24.506 -9.813 1.00 86.19 278 VAL A CA 1
ATOM 2282 C C . VAL A 1 278 ? 13.864 25.376 -11.031 1.00 86.19 278 VAL A C 1
ATOM 2284 O O . VAL A 1 278 ? 12.945 26.192 -10.993 1.00 86.19 278 VAL A O 1
ATOM 2287 N N . LYS A 1 279 ? 14.616 25.180 -12.118 1.00 87.62 279 LYS A N 1
ATOM 2288 C CA . LYS A 1 279 ? 14.298 25.746 -13.433 1.00 87.62 279 LYS A CA 1
ATOM 2289 C C . LYS A 1 279 ? 13.452 24.740 -14.204 1.00 87.62 279 LYS A C 1
ATOM 2291 O O . LYS A 1 279 ? 13.972 23.697 -14.599 1.00 87.62 279 LYS A O 1
ATOM 2296 N N . TRP A 1 280 ? 12.171 25.043 -14.370 1.00 91.44 280 TRP A N 1
ATOM 2297 C CA . TRP A 1 280 ? 11.240 24.261 -15.181 1.00 91.44 280 TRP A CA 1
ATOM 2298 C C . TRP A 1 280 ? 11.117 24.897 -16.565 1.00 91.44 280 TRP A C 1
ATOM 2300 O O . TRP A 1 280 ? 10.871 26.100 -16.650 1.00 91.44 280 TRP A O 1
ATOM 2310 N N . ASP A 1 281 ? 11.308 24.116 -17.622 1.00 91.12 281 ASP A N 1
ATOM 2311 C CA . ASP A 1 281 ? 11.250 24.582 -19.009 1.00 91.12 281 ASP A CA 1
ATOM 2312 C C . ASP A 1 281 ? 10.166 23.858 -19.834 1.00 91.12 281 ASP A C 1
ATOM 2314 O O . ASP A 1 281 ? 9.428 23.000 -19.345 1.00 91.12 281 ASP A O 1
ATOM 2318 N N . GLU A 1 282 ? 10.042 24.220 -21.112 1.00 92.81 282 GLU A N 1
ATOM 2319 C CA . GLU A 1 282 ? 9.078 23.595 -22.027 1.00 92.81 282 GLU A CA 1
ATOM 2320 C C . GLU A 1 282 ? 9.382 22.118 -22.319 1.00 92.81 282 GLU A C 1
ATOM 2322 O O . GLU A 1 282 ? 8.474 21.361 -22.670 1.00 92.81 282 GLU A O 1
ATOM 2327 N N . LYS A 1 283 ? 10.642 21.676 -22.198 1.00 93.25 283 LYS A N 1
ATOM 2328 C CA . LYS A 1 283 ? 10.999 20.262 -22.379 1.00 93.25 283 LYS A CA 1
ATOM 2329 C C . LYS A 1 283 ? 10.492 19.443 -21.197 1.00 93.25 283 LYS A C 1
ATOM 2331 O O . LYS A 1 283 ? 9.948 18.361 -21.406 1.00 93.25 283 LYS A O 1
ATOM 2336 N N . ASP A 1 284 ? 10.610 19.973 -19.983 1.00 93.12 284 ASP A N 1
ATOM 2337 C CA . ASP A 1 284 ? 10.054 19.353 -18.778 1.00 93.12 284 ASP A CA 1
ATOM 2338 C C . ASP A 1 284 ? 8.528 19.230 -18.858 1.00 93.12 284 ASP A C 1
ATOM 2340 O O . ASP A 1 284 ? 7.972 18.189 -18.508 1.00 93.12 284 ASP A O 1
ATOM 2344 N N . ASP A 1 285 ? 7.849 20.261 -19.373 1.00 92.25 285 ASP A N 1
ATOM 2345 C CA . ASP A 1 285 ? 6.399 20.234 -19.594 1.00 92.25 285 ASP A CA 1
ATOM 2346 C C . ASP A 1 285 ? 5.993 19.147 -20.602 1.00 92.25 285 ASP A C 1
ATOM 2348 O O . ASP A 1 285 ? 5.056 18.387 -20.356 1.00 92.25 285 ASP A O 1
ATOM 2352 N N . LYS A 1 286 ? 6.747 18.994 -21.699 1.00 93.38 286 LYS A N 1
ATOM 2353 C CA . LYS A 1 286 ? 6.534 17.909 -22.672 1.00 93.38 286 LYS A CA 1
ATOM 2354 C C . LYS A 1 286 ? 6.716 16.527 -22.041 1.00 93.38 286 LYS A C 1
ATOM 2356 O O . LYS A 1 286 ? 5.877 15.654 -22.261 1.00 93.38 286 LYS A O 1
ATOM 2361 N N . HIS A 1 287 ? 7.762 16.322 -21.237 1.00 93.19 287 HIS A N 1
ATOM 2362 C CA . HIS A 1 287 ? 7.972 15.050 -20.535 1.00 93.19 287 HIS A CA 1
ATOM 2363 C C . HIS A 1 287 ? 6.860 14.759 -19.519 1.00 93.19 287 HIS A C 1
ATOM 2365 O O . HIS A 1 287 ? 6.374 13.629 -19.444 1.00 93.19 287 HIS A O 1
ATOM 2371 N N . LEU A 1 288 ? 6.419 15.771 -18.765 1.00 91.88 288 LEU A N 1
ATOM 2372 C CA . LEU A 1 288 ? 5.317 15.626 -17.816 1.00 91.88 288 LEU A CA 1
ATOM 2373 C C . LEU A 1 288 ? 4.002 15.281 -18.525 1.00 91.88 288 LEU A C 1
ATOM 2375 O O . LEU A 1 288 ? 3.310 14.360 -18.096 1.00 91.88 288 LEU A O 1
ATOM 2379 N N . LYS A 1 289 ? 3.685 15.957 -19.634 1.00 91.31 289 LYS A N 1
ATOM 2380 C CA . LYS A 1 289 ? 2.496 15.667 -20.449 1.00 91.31 289 LYS A CA 1
ATOM 2381 C C . LYS A 1 289 ? 2.526 14.262 -21.045 1.00 91.31 289 LYS A C 1
ATOM 2383 O O . LYS A 1 289 ? 1.495 13.598 -21.057 1.00 91.31 289 LYS A O 1
ATOM 2388 N N . ALA A 1 290 ? 3.690 13.781 -21.487 1.00 91.81 290 ALA A N 1
ATOM 2389 C CA . ALA A 1 290 ? 3.840 12.407 -21.966 1.00 91.81 290 ALA A CA 1
ATOM 2390 C C . ALA A 1 290 ? 3.546 11.381 -20.855 1.00 91.81 290 ALA A C 1
ATOM 2392 O O . ALA A 1 290 ? 2.762 10.460 -21.059 1.00 91.81 290 ALA A O 1
ATOM 2393 N N . LEU A 1 291 ? 4.085 11.590 -19.647 1.00 91.69 291 LEU A N 1
ATOM 2394 C CA . LEU A 1 291 ? 3.780 10.752 -18.478 1.00 91.69 291 LEU A CA 1
ATOM 2395 C C . LEU A 1 291 ? 2.293 10.775 -18.104 1.00 91.69 291 LEU A C 1
ATOM 2397 O O . LEU A 1 291 ? 1.708 9.744 -17.779 1.00 91.69 291 LEU A O 1
ATOM 2401 N N . GLN A 1 292 ? 1.679 11.955 -18.132 1.00 91.00 292 GLN A N 1
ATOM 2402 C CA . GLN A 1 292 ? 0.252 12.127 -17.877 1.00 91.00 292 GLN A CA 1
ATOM 2403 C C . GLN A 1 292 ? -0.600 11.395 -18.924 1.00 91.00 292 GLN A C 1
ATOM 2405 O O . GLN A 1 292 ? -1.567 10.727 -18.568 1.00 91.00 292 GLN A O 1
ATOM 2410 N N . HIS A 1 293 ? -0.212 11.465 -20.197 1.00 91.12 293 HIS A N 1
ATOM 2411 C CA . HIS A 1 293 ? -0.856 10.727 -21.279 1.00 91.12 293 HIS A CA 1
ATOM 2412 C C . HIS A 1 293 ? -0.746 9.206 -21.085 1.00 91.12 293 HIS A C 1
ATOM 2414 O O . HIS A 1 293 ? -1.735 8.497 -21.265 1.00 91.12 293 HIS A O 1
ATOM 2420 N N . ASP A 1 294 ? 0.412 8.697 -20.658 1.00 90.94 294 ASP A N 1
ATOM 2421 C CA . ASP A 1 294 ? 0.587 7.269 -20.358 1.00 90.94 294 ASP A CA 1
ATOM 2422 C C . ASP A 1 294 ? -0.302 6.796 -19.202 1.00 90.94 294 ASP A C 1
ATOM 2424 O O . ASP A 1 294 ? -0.804 5.678 -19.229 1.00 90.94 294 ASP A O 1
ATOM 2428 N N . LEU A 1 295 ? -0.527 7.644 -18.192 1.00 89.62 295 LEU A N 1
ATOM 2429 C CA . LEU A 1 295 ? -1.431 7.332 -17.082 1.00 89.62 295 LEU A CA 1
ATOM 2430 C C . LEU A 1 295 ? -2.896 7.272 -17.507 1.00 89.62 295 LEU A C 1
ATOM 2432 O O . LEU A 1 295 ? -3.637 6.423 -17.016 1.00 89.62 295 LEU A O 1
ATOM 2436 N N . VAL A 1 296 ? -3.320 8.171 -18.396 1.00 89.88 296 VAL A N 1
ATOM 2437 C CA . VAL A 1 296 ? -4.688 8.170 -18.938 1.00 89.88 296 VAL A CA 1
ATOM 2438 C C . VAL A 1 296 ? -4.937 6.910 -19.759 1.00 89.88 296 VAL A C 1
ATOM 2440 O O . VAL A 1 296 ? -6.004 6.313 -19.663 1.00 89.88 296 VAL A O 1
ATOM 2443 N N . ASN A 1 297 ? -3.930 6.481 -20.518 1.00 89.00 297 ASN A N 1
ATOM 2444 C CA . ASN A 1 297 ? -3.986 5.287 -21.356 1.00 89.00 297 ASN A CA 1
ATOM 2445 C C . ASN A 1 297 ? -3.409 4.045 -20.660 1.00 89.00 297 ASN A C 1
ATOM 2447 O O . ASN A 1 297 ? -3.032 3.080 -21.327 1.00 89.00 297 ASN A O 1
ATOM 2451 N N . ALA A 1 298 ? -3.316 4.071 -19.328 1.00 88.56 298 ALA A N 1
ATOM 2452 C CA . ALA A 1 298 ? -2.743 2.986 -18.553 1.00 88.56 298 ALA A CA 1
ATOM 2453 C C . ALA A 1 298 ? -3.493 1.671 -18.836 1.00 88.56 298 ALA A C 1
ATOM 2455 O O . ALA A 1 298 ? -4.724 1.626 -18.735 1.00 88.56 298 ALA A O 1
ATOM 2456 N N . PRO A 1 299 ? -2.780 0.581 -19.162 1.00 88.06 299 PRO A N 1
ATOM 2457 C CA . PRO A 1 299 ? -3.414 -0.685 -19.482 1.00 88.06 299 PRO A CA 1
ATOM 2458 C C . PRO A 1 299 ? -4.076 -1.297 -18.248 1.00 88.06 299 PRO A C 1
ATOM 2460 O O . PRO A 1 299 ? -3.650 -1.102 -17.109 1.00 88.06 299 PRO A O 1
ATOM 2463 N N . VAL A 1 300 ? -5.099 -2.111 -18.475 1.00 88.62 300 VAL A N 1
ATOM 2464 C CA . VAL A 1 300 ? -5.654 -2.958 -17.421 1.00 88.62 300 VAL A CA 1
ATOM 2465 C C . VAL A 1 300 ? -4.642 -4.060 -17.099 1.00 88.62 300 VAL A C 1
ATOM 2467 O O . VAL A 1 300 ? -4.180 -4.760 -18.001 1.00 88.62 300 VAL A O 1
ATOM 2470 N N . LEU A 1 301 ? -4.286 -4.212 -15.823 1.00 92.38 301 LEU A N 1
ATOM 2471 C CA . LEU A 1 301 ? -3.350 -5.246 -15.378 1.00 92.38 301 LEU A CA 1
ATOM 2472 C C . LEU A 1 301 ? -4.117 -6.441 -14.820 1.00 92.38 301 LEU A C 1
ATOM 2474 O O . LEU A 1 301 ? -5.148 -6.278 -14.177 1.00 92.38 301 LEU A O 1
ATOM 2478 N N . SER A 1 302 ? -3.606 -7.647 -15.024 1.00 91.38 302 SER A N 1
ATOM 2479 C CA . SER A 1 302 ? -4.134 -8.854 -14.384 1.00 91.38 302 SER A CA 1
ATOM 2480 C C . SER A 1 302 ? -3.647 -8.961 -12.941 1.00 91.38 302 SER A C 1
ATOM 2482 O O . SER A 1 302 ? -2.513 -8.594 -12.624 1.00 91.38 302 SER A O 1
ATOM 2484 N N . LEU A 1 303 ? -4.502 -9.473 -12.059 1.00 91.06 303 LEU A N 1
ATOM 2485 C CA . LEU A 1 303 ? -4.097 -9.874 -10.719 1.00 91.06 303 LEU A CA 1
ATOM 2486 C C . LEU A 1 303 ? -3.172 -11.100 -10.812 1.00 91.06 303 LEU A C 1
ATOM 2488 O O . LEU A 1 303 ? -3.417 -11.982 -11.639 1.00 91.06 303 LEU A O 1
ATOM 2492 N N . PRO A 1 304 ? -2.102 -11.156 -10.001 1.00 89.44 304 PRO A N 1
ATOM 2493 C CA . PRO A 1 304 ? -1.195 -12.294 -9.998 1.00 89.44 304 PRO A CA 1
ATOM 2494 C C . PRO A 1 304 ? -1.891 -13.543 -9.442 1.00 89.44 304 PRO A C 1
ATOM 2496 O O . PRO A 1 304 ? -2.461 -13.508 -8.354 1.00 89.44 304 PRO A O 1
ATOM 2499 N N . ASP A 1 305 ? -1.787 -14.659 -10.160 1.00 88.44 305 ASP A N 1
ATOM 2500 C CA . ASP A 1 305 ? -2.174 -15.991 -9.682 1.00 88.44 305 ASP A CA 1
ATOM 2501 C C . ASP A 1 305 ? -0.915 -16.780 -9.302 1.00 88.44 305 ASP A C 1
ATOM 2503 O O . ASP A 1 305 ? -0.184 -17.256 -10.169 1.00 88.44 305 ASP A O 1
ATOM 2507 N N . LEU A 1 306 ? -0.645 -16.927 -8.003 1.00 87.88 306 LEU A N 1
ATOM 2508 C CA . LEU A 1 306 ? 0.580 -17.571 -7.505 1.00 87.88 306 LEU A CA 1
ATOM 2509 C C . LEU A 1 306 ? 0.681 -19.065 -7.848 1.00 87.88 306 LEU A C 1
ATOM 2511 O O . LEU A 1 306 ? 1.757 -19.645 -7.725 1.00 87.88 306 LEU A O 1
ATOM 2515 N N . LYS A 1 307 ? -0.414 -19.693 -8.291 1.00 87.62 307 LYS A N 1
ATOM 2516 C CA . LYS A 1 307 ? -0.425 -21.100 -8.716 1.00 87.62 307 LYS A CA 1
ATOM 2517 C C . LYS A 1 307 ? 0.068 -21.282 -10.153 1.00 87.62 307 LYS A C 1
ATOM 2519 O O . LYS A 1 307 ? 0.243 -22.415 -10.594 1.00 87.62 307 LYS A O 1
ATOM 2524 N N . ARG A 1 308 ? 0.257 -20.191 -10.900 1.00 89.69 308 ARG A N 1
ATOM 2525 C CA . ARG A 1 308 ? 0.672 -20.209 -12.307 1.00 89.69 308 ARG A CA 1
ATOM 2526 C C . ARG A 1 308 ? 2.096 -19.682 -12.470 1.00 89.69 308 ARG A C 1
ATOM 2528 O O . ARG A 1 308 ? 2.480 -18.745 -11.768 1.00 89.69 308 ARG A O 1
ATOM 2535 N N . PRO A 1 309 ? 2.854 -20.195 -13.455 1.00 94.19 309 PRO A N 1
ATOM 2536 C CA . PRO A 1 309 ? 4.170 -19.662 -13.759 1.00 94.19 309 PRO A CA 1
ATOM 2537 C C . PRO A 1 309 ? 4.073 -18.221 -14.268 1.00 94.19 309 PRO A C 1
ATOM 2539 O O . PRO A 1 309 ? 3.183 -17.858 -15.045 1.00 94.19 309 PRO A O 1
ATOM 2542 N N . PHE A 1 310 ? 5.030 -17.407 -13.847 1.00 97.19 310 PHE A N 1
ATOM 2543 C CA . PHE A 1 310 ? 5.221 -16.045 -14.314 1.00 97.19 310 PHE A CA 1
ATOM 2544 C C . PHE A 1 310 ? 6.236 -16.002 -15.453 1.00 97.19 310 PHE A C 1
ATOM 2546 O O . PHE A 1 310 ? 7.192 -16.776 -15.494 1.00 97.19 310 PHE A O 1
ATOM 2553 N N . TYR A 1 311 ? 6.064 -15.038 -16.351 1.00 97.12 311 TYR A N 1
ATOM 2554 C CA . TYR A 1 311 ? 7.003 -14.752 -17.429 1.00 97.12 311 TYR A CA 1
ATOM 2555 C C . TYR A 1 311 ? 7.452 -13.301 -17.329 1.00 97.12 311 TYR A C 1
ATOM 2557 O O . TYR A 1 311 ? 6.625 -12.391 -17.414 1.00 97.12 311 TYR A O 1
ATOM 2565 N N . LEU A 1 312 ? 8.753 -13.087 -17.169 1.00 97.38 312 LEU A N 1
ATOM 2566 C CA . LEU A 1 312 ? 9.360 -11.764 -17.124 1.00 97.38 312 LEU A CA 1
ATOM 2567 C C . LEU A 1 312 ? 10.160 -11.530 -18.400 1.00 97.38 312 LEU A C 1
ATOM 2569 O O . LEU A 1 312 ? 11.195 -12.155 -18.614 1.00 97.38 312 LEU A O 1
ATOM 2573 N N . PHE A 1 313 ? 9.687 -10.605 -19.227 1.00 96.38 313 PHE A N 1
ATOM 2574 C CA . PHE A 1 313 ? 10.427 -10.123 -20.388 1.00 96.38 313 PHE A CA 1
ATOM 2575 C C . PHE A 1 313 ? 11.326 -8.983 -19.944 1.00 96.38 313 PHE A C 1
ATOM 2577 O O . PHE A 1 313 ? 10.817 -8.019 -19.383 1.00 96.38 313 PHE A O 1
ATOM 2584 N N . VAL A 1 314 ? 12.631 -9.090 -20.175 1.00 96.00 314 VAL A N 1
ATOM 2585 C CA . VAL A 1 314 ? 13.631 -8.101 -19.765 1.00 96.00 314 VAL A CA 1
ATOM 2586 C C . VAL A 1 314 ? 14.364 -7.578 -20.982 1.00 96.00 314 VAL A C 1
ATOM 2588 O O . VAL A 1 314 ? 14.840 -8.354 -21.812 1.00 96.00 314 VAL A O 1
ATOM 2591 N N . ASN A 1 315 ? 14.526 -6.263 -21.044 1.00 94.00 315 ASN A N 1
ATOM 2592 C CA . ASN A 1 315 ? 15.427 -5.623 -21.981 1.00 94.00 315 ASN A CA 1
ATOM 2593 C C . ASN A 1 315 ? 16.118 -4.414 -21.329 1.00 94.00 315 ASN A C 1
ATOM 2595 O O . ASN A 1 315 ? 15.760 -3.967 -20.235 1.00 94.00 315 ASN A O 1
ATOM 2599 N N . THR A 1 316 ? 17.148 -3.911 -21.997 1.00 91.62 316 THR A N 1
ATOM 2600 C CA . THR A 1 316 ? 17.927 -2.753 -21.565 1.00 91.62 316 THR A CA 1
ATOM 2601 C C . THR A 1 316 ? 18.037 -1.747 -22.686 1.00 91.62 316 THR A C 1
ATOM 2603 O O . THR A 1 316 ? 18.347 -2.112 -23.815 1.00 91.62 316 THR A O 1
ATOM 2606 N N . ASP A 1 317 ? 17.841 -0.477 -22.360 1.00 87.38 317 ASP A N 1
ATOM 2607 C CA . ASP A 1 317 ? 18.090 0.628 -23.278 1.00 87.38 317 ASP A CA 1
ATOM 2608 C C . ASP A 1 317 ? 18.650 1.817 -22.504 1.00 87.38 317 ASP A C 1
ATOM 2610 O O . ASP A 1 317 ? 18.191 2.132 -21.403 1.00 87.38 317 ASP A O 1
ATOM 2614 N N . SER A 1 318 ? 19.663 2.469 -23.078 1.00 84.12 318 SER A N 1
ATOM 2615 C CA . SER A 1 318 ? 20.219 3.727 -22.575 1.00 84.12 318 SER A CA 1
ATOM 2616 C C . SER A 1 318 ? 20.554 3.703 -21.070 1.00 84.12 318 SER A C 1
ATOM 2618 O O . SER A 1 318 ? 20.326 4.672 -20.339 1.00 84.12 318 SER A O 1
ATOM 2620 N N . GLY A 1 319 ? 21.076 2.569 -20.581 1.00 84.75 319 GLY A N 1
ATOM 2621 C CA . GLY A 1 319 ? 21.431 2.368 -19.173 1.00 84.75 319 GLY A CA 1
ATOM 2622 C C . GLY A 1 319 ? 20.243 2.167 -18.220 1.00 84.75 319 GLY A C 1
ATOM 2623 O O . GLY A 1 319 ? 20.391 2.355 -17.010 1.00 84.75 319 GLY A O 1
ATOM 2624 N N . THR A 1 320 ? 19.070 1.808 -18.744 1.00 90.56 320 THR A N 1
ATOM 2625 C CA . THR A 1 320 ? 17.856 1.504 -17.978 1.00 90.56 320 THR A CA 1
ATOM 2626 C C . THR A 1 320 ? 17.398 0.082 -18.276 1.00 90.56 320 THR A C 1
ATOM 2628 O O . THR A 1 320 ? 17.225 -0.295 -19.431 1.00 90.56 320 THR A O 1
ATOM 2631 N N . ALA A 1 321 ? 17.178 -0.699 -17.223 1.00 94.06 321 ALA A N 1
ATOM 2632 C CA . ALA A 1 321 ? 16.495 -1.979 -17.278 1.00 94.06 321 ALA A CA 1
ATOM 2633 C C . ALA A 1 321 ? 14.984 -1.754 -17.307 1.00 94.06 321 ALA A C 1
ATOM 2635 O O . ALA A 1 321 ? 14.446 -1.006 -16.485 1.00 94.06 321 ALA A O 1
ATOM 2636 N N . TYR A 1 322 ? 14.292 -2.438 -18.204 1.00 94.31 322 TYR A N 1
ATOM 2637 C CA . TYR A 1 322 ? 12.839 -2.470 -18.228 1.00 94.31 322 TYR A CA 1
ATOM 2638 C C . TYR A 1 322 ? 12.332 -3.870 -18.518 1.00 94.31 322 TYR A C 1
ATOM 2640 O O . TYR A 1 322 ? 13.005 -4.691 -19.142 1.00 94.31 322 TYR A O 1
ATOM 2648 N N . GLY A 1 323 ? 11.138 -4.152 -18.019 1.00 95.06 323 GLY A N 1
ATOM 2649 C CA . GLY A 1 323 ? 10.531 -5.441 -18.220 1.00 95.06 323 GLY A CA 1
ATOM 2650 C C . GLY A 1 323 ? 9.044 -5.469 -17.962 1.00 95.06 323 GLY A C 1
ATOM 2651 O O . GLY A 1 323 ? 8.478 -4.609 -17.287 1.00 95.06 323 GLY A O 1
ATOM 2652 N N . VAL A 1 324 ? 8.414 -6.491 -18.524 1.00 96.19 324 VAL A N 1
ATOM 2653 C CA . VAL A 1 324 ? 6.983 -6.740 -18.387 1.00 96.19 324 VAL A CA 1
ATOM 2654 C C . VAL A 1 324 ? 6.813 -8.092 -17.719 1.00 96.19 324 VAL A C 1
ATOM 2656 O O . VAL A 1 324 ? 7.228 -9.119 -18.262 1.00 96.19 324 VAL A O 1
ATOM 2659 N N . LEU A 1 325 ? 6.219 -8.085 -16.528 1.00 97.00 325 LEU A N 1
ATOM 2660 C CA . LEU A 1 325 ? 5.807 -9.293 -15.829 1.00 97.00 325 LEU A CA 1
ATOM 2661 C C . LEU A 1 325 ? 4.432 -9.699 -16.354 1.00 97.00 325 LEU A C 1
ATOM 2663 O O . LEU A 1 325 ? 3.497 -8.898 -16.336 1.00 97.00 325 LEU A O 1
ATOM 2667 N N . THR A 1 326 ? 4.300 -10.934 -16.820 1.00 96.44 326 THR A N 1
ATOM 2668 C CA . THR A 1 326 ? 3.075 -11.450 -17.438 1.00 96.44 326 THR A CA 1
ATOM 2669 C C . THR A 1 326 ? 2.727 -12.841 -16.918 1.00 96.44 326 THR A C 1
ATOM 2671 O O . THR A 1 326 ? 3.588 -13.561 -16.408 1.00 96.44 326 THR A O 1
ATOM 2674 N N . GLN A 1 327 ? 1.466 -13.230 -17.088 1.00 95.00 327 GLN A N 1
ATOM 2675 C CA . GLN A 1 327 ? 0.998 -14.602 -16.908 1.00 95.00 327 GLN A CA 1
ATOM 2676 C C . GLN A 1 327 ? 0.173 -15.043 -18.108 1.00 95.00 327 GLN A C 1
ATOM 2678 O O . GLN A 1 327 ? -0.466 -14.229 -18.779 1.00 95.00 327 GLN A O 1
ATOM 2683 N N . GLU A 1 328 ? 0.198 -16.339 -18.391 1.00 92.31 328 GLU A N 1
ATOM 2684 C CA . GLU A 1 328 ? -0.530 -16.910 -19.515 1.00 92.31 328 GLU A CA 1
ATOM 2685 C C . GLU A 1 328 ? -1.971 -17.262 -19.126 1.00 92.31 328 GLU A C 1
ATOM 2687 O O . GLU A 1 328 ? -2.231 -18.037 -18.202 1.00 92.31 328 GLU A O 1
ATOM 2692 N N . TRP A 1 329 ? -2.912 -16.688 -19.869 1.00 86.12 329 TRP A N 1
ATOM 2693 C CA . TRP A 1 329 ? -4.348 -16.880 -19.723 1.00 86.12 329 TRP A CA 1
ATOM 2694 C C . TRP A 1 329 ? -4.940 -17.222 -21.087 1.00 86.12 329 TRP A C 1
ATOM 2696 O O . TRP A 1 329 ? -4.927 -16.388 -21.992 1.00 86.12 329 TRP A O 1
ATOM 2706 N N . ALA A 1 330 ? -5.448 -18.450 -21.241 1.00 85.31 330 ALA A N 1
ATOM 2707 C CA . ALA A 1 330 ? -6.020 -18.950 -22.497 1.00 85.31 330 ALA A CA 1
ATOM 2708 C C . ALA A 1 330 ? -5.104 -18.707 -23.723 1.00 85.31 330 ALA A C 1
ATOM 2710 O O . ALA A 1 330 ? -5.540 -18.186 -24.748 1.00 85.31 330 ALA A O 1
ATOM 2711 N N . GLY A 1 331 ? -3.807 -19.015 -23.585 1.00 85.62 331 GLY A N 1
ATOM 2712 C CA . GLY A 1 331 ? -2.798 -18.837 -24.639 1.00 85.62 331 GLY A CA 1
ATOM 2713 C C . GLY A 1 331 ? -2.325 -17.394 -24.862 1.00 85.62 331 GLY A C 1
ATOM 2714 O O . GLY A 1 331 ? -1.474 -17.149 -25.714 1.00 85.62 331 GLY A O 1
ATOM 2715 N N . LYS A 1 332 ? -2.851 -16.412 -24.115 1.00 89.44 332 LYS A N 1
ATOM 2716 C CA . LYS A 1 332 ? -2.437 -15.003 -24.195 1.00 89.44 332 LYS A CA 1
ATOM 2717 C C . LYS A 1 332 ? -1.643 -14.606 -22.957 1.00 89.44 332 LYS A C 1
ATOM 2719 O O . LYS A 1 332 ? -2.077 -14.838 -21.832 1.00 89.44 332 LYS A O 1
ATOM 2724 N N . LYS A 1 333 ? -0.499 -13.949 -23.150 1.00 90.88 333 LYS A N 1
ATOM 2725 C CA . LYS A 1 333 ? 0.287 -13.370 -22.052 1.00 90.88 333 LYS A CA 1
ATOM 2726 C C . LYS A 1 333 ? -0.333 -12.043 -21.636 1.00 90.88 333 LYS A C 1
ATOM 2728 O O . LYS A 1 333 ? -0.240 -11.063 -22.370 1.00 90.88 333 LYS A O 1
ATOM 2733 N N . LYS A 1 334 ? -0.986 -12.022 -20.476 1.00 93.00 334 LYS A N 1
ATOM 2734 C CA . LYS A 1 334 ? -1.565 -10.808 -19.899 1.00 93.00 334 LYS A CA 1
ATOM 2735 C C . LYS A 1 334 ? -0.566 -10.133 -18.949 1.00 93.00 334 LYS A C 1
ATOM 2737 O O . LYS A 1 334 ? 0.073 -10.840 -18.166 1.00 93.00 334 LYS A O 1
ATOM 2742 N N . PRO A 1 335 ? -0.421 -8.797 -18.986 1.00 94.31 335 PRO A N 1
ATOM 2743 C CA . PRO A 1 335 ? 0.491 -8.079 -18.103 1.00 94.31 335 PRO A CA 1
ATOM 2744 C C . PRO A 1 335 ? -0.026 -8.055 -16.662 1.00 94.31 335 PRO A C 1
ATOM 2746 O O . PRO A 1 335 ? -1.168 -7.689 -16.404 1.00 94.31 335 PRO A O 1
ATOM 2749 N N . VAL A 1 336 ? 0.841 -8.417 -15.720 1.00 94.12 336 VAL A N 1
ATOM 2750 C CA . VAL A 1 336 ? 0.639 -8.289 -14.266 1.00 94.12 336 VAL A CA 1
ATOM 2751 C C . VAL A 1 336 ? 1.231 -6.971 -13.760 1.00 94.12 336 VAL A C 1
ATOM 2753 O O . VAL A 1 336 ? 0.705 -6.354 -12.832 1.00 94.12 336 VAL A O 1
ATOM 2756 N N . GLY A 1 337 ? 2.312 -6.506 -14.392 1.00 94.50 337 GLY A N 1
ATOM 2757 C CA . GLY A 1 337 ? 2.890 -5.195 -14.124 1.00 94.50 337 GLY A CA 1
ATOM 2758 C C . GLY A 1 337 ? 4.130 -4.894 -14.959 1.00 94.50 337 GLY A C 1
ATOM 2759 O O . GLY A 1 337 ? 4.837 -5.796 -15.411 1.00 94.50 337 GLY A O 1
ATOM 2760 N N . TYR A 1 338 ? 4.394 -3.603 -15.130 1.00 95.00 338 TYR A N 1
ATOM 2761 C CA . TYR A 1 338 ? 5.601 -3.071 -15.751 1.00 95.00 338 TYR A CA 1
ATOM 2762 C C . TYR A 1 338 ? 6.649 -2.769 -14.677 1.00 95.00 338 TYR A C 1
ATOM 2764 O O . TYR A 1 338 ? 6.347 -2.200 -13.624 1.00 95.00 338 TYR A O 1
ATOM 2772 N N . LEU A 1 339 ? 7.888 -3.172 -14.939 1.00 95.12 339 LEU A N 1
ATOM 2773 C CA . LEU A 1 339 ? 9.029 -3.009 -14.048 1.00 95.12 339 LEU A CA 1
ATOM 2774 C C . LEU A 1 339 ? 10.107 -2.203 -14.767 1.00 95.12 339 LEU A C 1
ATOM 2776 O O . LEU A 1 339 ? 10.379 -2.420 -15.944 1.00 95.12 339 LEU A O 1
ATOM 2780 N N . SER A 1 340 ? 10.753 -1.284 -14.058 1.00 93.75 340 SER A N 1
ATOM 2781 C CA . SER A 1 340 ? 11.899 -0.559 -14.599 1.00 93.75 340 SER A CA 1
ATOM 2782 C C . SER A 1 340 ? 12.852 -0.112 -13.499 1.00 93.75 340 SER A C 1
ATOM 2784 O O . SER A 1 340 ? 12.419 0.264 -12.404 1.00 93.75 340 SER A O 1
ATOM 2786 N N . LYS A 1 341 ? 14.150 -0.119 -13.803 1.00 91.94 341 LYS A N 1
ATOM 2787 C CA . LYS A 1 341 ? 15.226 0.332 -12.917 1.00 91.94 341 LYS A CA 1
ATOM 2788 C C . LYS A 1 341 ? 16.348 0.975 -13.713 1.00 91.94 341 LYS A C 1
ATOM 2790 O O . LYS A 1 341 ? 16.731 0.490 -14.768 1.00 91.94 341 LYS A O 1
ATOM 2795 N N . LEU A 1 342 ? 16.916 2.047 -13.172 1.00 90.25 342 LEU A N 1
ATOM 2796 C CA . LEU A 1 342 ? 1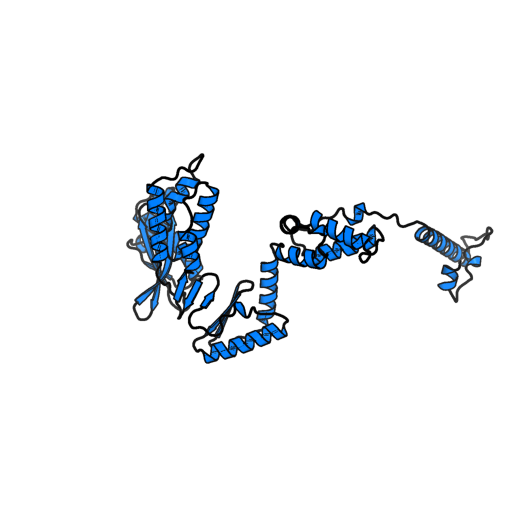8.186 2.565 -13.670 1.00 90.25 342 LEU A CA 1
ATOM 2797 C C . LEU A 1 342 ? 19.305 1.614 -13.254 1.00 90.25 342 LEU A C 1
ATOM 2799 O O . LEU A 1 342 ? 19.354 1.201 -12.094 1.00 90.25 342 LEU A O 1
ATOM 2803 N N . LEU A 1 343 ? 20.194 1.297 -14.192 1.00 91.44 343 LEU A N 1
ATOM 2804 C CA . LEU A 1 343 ? 21.434 0.604 -13.875 1.00 91.44 343 LEU A CA 1
ATOM 2805 C C . LEU A 1 343 ? 22.358 1.559 -13.106 1.00 91.44 343 LEU A C 1
ATOM 2807 O O . LEU A 1 343 ? 22.340 2.779 -13.320 1.00 91.44 343 LEU A O 1
ATOM 2811 N N . ASP A 1 344 ? 23.167 1.008 -12.207 1.00 90.56 344 ASP A N 1
ATOM 2812 C CA . ASP A 1 344 ? 24.154 1.787 -11.471 1.00 90.56 344 ASP A CA 1
ATOM 2813 C C . ASP A 1 344 ? 25.238 2.354 -12.420 1.00 90.56 344 ASP A C 1
ATOM 2815 O O . ASP A 1 344 ? 25.396 1.889 -13.556 1.00 90.56 344 ASP A O 1
ATOM 2819 N N . PRO A 1 345 ? 25.986 3.394 -12.005 1.00 90.00 345 PRO A N 1
ATOM 2820 C CA . PRO A 1 345 ? 26.988 4.027 -12.858 1.00 90.00 345 PRO A CA 1
ATOM 2821 C C . PRO A 1 345 ? 28.036 3.076 -13.445 1.00 90.00 345 PRO A C 1
ATOM 2823 O O . PRO A 1 345 ? 28.456 3.313 -14.573 1.00 90.00 345 PRO A O 1
ATOM 2826 N N . VAL A 1 346 ? 28.426 2.022 -12.721 1.00 92.38 346 VAL A N 1
ATOM 2827 C CA . VAL A 1 346 ? 29.443 1.066 -13.173 1.00 92.38 346 VAL A CA 1
ATOM 2828 C C . VAL A 1 346 ? 28.850 0.163 -14.246 1.00 92.38 346 VAL A C 1
ATOM 2830 O O . VAL A 1 346 ? 29.376 0.109 -15.357 1.00 92.38 346 VAL A O 1
ATOM 2833 N N . SER A 1 347 ? 27.705 -0.459 -13.961 1.00 91.19 347 SER A N 1
ATOM 2834 C CA . SER A 1 347 ? 27.042 -1.364 -14.904 1.00 91.19 347 SER A CA 1
ATOM 2835 C C . SER A 1 347 ? 26.633 -0.662 -16.200 1.00 91.19 347 SER A C 1
ATOM 2837 O O . SER A 1 347 ? 26.697 -1.264 -17.266 1.00 91.19 347 SER A O 1
ATOM 2839 N N . ARG A 1 348 ? 26.276 0.632 -16.162 1.00 90.19 348 ARG A N 1
ATOM 2840 C CA . ARG A 1 348 ? 25.991 1.423 -17.381 1.00 90.19 348 ARG A CA 1
ATOM 2841 C C . ARG A 1 348 ? 27.187 1.574 -18.320 1.00 90.19 348 ARG A C 1
ATOM 2843 O O . ARG A 1 348 ? 26.980 1.832 -19.502 1.00 90.19 348 ARG A O 1
ATOM 2850 N N . GLY A 1 349 ? 28.409 1.454 -17.805 1.00 89.44 349 GLY A N 1
ATOM 2851 C CA . GLY A 1 349 ? 29.630 1.483 -18.609 1.00 89.44 349 GLY A CA 1
ATOM 2852 C C . GLY A 1 349 ? 29.966 0.140 -19.261 1.00 89.44 349 GLY A C 1
ATOM 2853 O O . GLY A 1 349 ? 30.859 0.084 -20.101 1.00 89.44 349 GLY A O 1
ATOM 2854 N N . TRP A 1 350 ? 29.284 -0.945 -18.886 1.00 91.44 350 TRP A N 1
ATOM 2855 C CA . TRP A 1 350 ? 29.560 -2.276 -19.424 1.00 91.44 350 TRP A CA 1
ATOM 2856 C C . TRP A 1 350 ? 28.946 -2.487 -20.815 1.00 91.44 350 TRP A C 1
ATOM 2858 O O . TRP A 1 350 ? 27.993 -1.796 -21.177 1.00 91.44 350 TRP A O 1
ATOM 2868 N N . PRO A 1 351 ? 29.433 -3.470 -21.595 1.00 90.81 351 PRO A N 1
ATOM 2869 C CA . PRO A 1 351 ? 28.781 -3.908 -22.827 1.00 90.81 351 PRO A CA 1
ATOM 2870 C C . PRO A 1 351 ? 27.318 -4.314 -22.610 1.00 90.81 351 PRO A C 1
ATOM 2872 O O . PRO A 1 351 ? 26.960 -4.856 -21.563 1.00 90.81 351 PRO A O 1
ATOM 2875 N N . THR A 1 352 ? 26.476 -4.131 -23.630 1.00 89.44 352 THR A N 1
ATOM 2876 C CA . THR A 1 352 ? 25.023 -4.374 -23.561 1.00 89.44 352 THR A CA 1
ATOM 2877 C C . THR A 1 352 ? 24.661 -5.777 -23.066 1.00 89.44 352 THR A C 1
ATOM 2879 O O . THR A 1 352 ? 23.720 -5.937 -22.297 1.00 89.44 352 THR A O 1
ATOM 2882 N N . CYS A 1 353 ? 25.432 -6.803 -23.435 1.00 89.38 353 CYS A N 1
ATOM 2883 C CA . CYS A 1 353 ? 25.204 -8.172 -22.967 1.00 89.38 353 CYS A CA 1
ATOM 2884 C C . CYS A 1 353 ? 25.390 -8.333 -21.444 1.00 89.38 353 CYS A C 1
ATOM 2886 O O . CYS A 1 353 ? 24.625 -9.061 -20.813 1.00 89.38 353 CYS A O 1
ATOM 2888 N N . LEU A 1 354 ? 26.352 -7.624 -20.842 1.00 91.00 354 LEU A N 1
ATOM 2889 C CA . LEU A 1 354 ? 26.548 -7.599 -19.389 1.00 91.00 354 LEU A CA 1
ATOM 2890 C C . LEU A 1 354 ? 25.528 -6.686 -18.700 1.00 91.00 354 LEU A C 1
ATOM 2892 O O . LEU A 1 354 ? 25.034 -7.028 -17.627 1.00 91.00 354 LEU A O 1
ATOM 2896 N N . GLN A 1 355 ? 25.138 -5.576 -19.334 1.00 93.44 355 GLN A N 1
ATOM 2897 C CA . GLN A 1 355 ? 24.019 -4.757 -18.854 1.00 93.44 355 GLN A CA 1
ATOM 2898 C C . GLN A 1 355 ? 22.729 -5.573 -18.757 1.00 93.44 355 GLN A C 1
ATOM 2900 O O . GLN A 1 355 ? 22.017 -5.475 -17.760 1.00 93.44 355 GLN A O 1
ATOM 2905 N N . ALA A 1 356 ? 22.450 -6.412 -19.756 1.00 92.56 356 ALA A N 1
ATOM 2906 C CA . ALA A 1 356 ? 21.282 -7.281 -19.773 1.00 92.56 356 ALA A CA 1
ATOM 2907 C C . ALA A 1 356 ? 21.291 -8.300 -18.623 1.00 92.56 356 ALA A C 1
ATOM 2909 O O . ALA A 1 356 ? 20.234 -8.585 -18.059 1.00 92.56 356 ALA A O 1
ATOM 2910 N N . LEU A 1 357 ? 22.465 -8.806 -18.227 1.00 93.06 357 LEU A N 1
ATOM 2911 C CA . LEU A 1 357 ? 22.607 -9.675 -17.057 1.00 93.06 357 LEU A CA 1
ATOM 2912 C C . LEU A 1 357 ? 22.236 -8.935 -15.762 1.00 93.06 357 LEU A C 1
ATOM 2914 O O . LEU A 1 357 ? 21.409 -9.425 -14.991 1.00 93.06 357 LEU A O 1
ATOM 2918 N N . VAL A 1 358 ? 22.792 -7.737 -15.553 1.00 94.12 358 VAL A N 1
ATOM 2919 C CA . VAL A 1 358 ? 22.474 -6.899 -14.381 1.00 94.12 358 VAL A CA 1
ATOM 2920 C C . VAL A 1 358 ? 20.991 -6.529 -14.365 1.00 94.12 358 VAL A C 1
ATOM 2922 O O . VAL A 1 358 ? 20.332 -6.626 -13.332 1.00 94.12 358 VAL A O 1
ATOM 2925 N N . ALA A 1 359 ? 20.435 -6.170 -15.521 1.00 94.81 359 ALA A N 1
ATOM 2926 C CA . ALA A 1 359 ? 19.020 -5.868 -15.672 1.00 94.81 359 ALA A CA 1
ATOM 2927 C C . ALA A 1 359 ? 18.126 -7.054 -15.306 1.00 94.81 359 ALA A C 1
ATOM 2929 O O . ALA A 1 359 ? 17.153 -6.868 -14.578 1.00 94.81 359 ALA A O 1
ATOM 2930 N N . CYS A 1 360 ? 18.465 -8.267 -15.755 1.00 95.31 360 CYS A N 1
ATOM 2931 C CA . CYS A 1 360 ? 17.736 -9.471 -15.366 1.00 95.31 360 CYS A CA 1
ATOM 2932 C C . CYS A 1 360 ? 17.757 -9.653 -13.846 1.00 95.31 360 CYS A C 1
ATOM 2934 O O . CYS A 1 360 ? 16.697 -9.846 -13.262 1.00 95.31 360 CYS A O 1
ATOM 2936 N N . SER A 1 361 ? 18.919 -9.515 -13.199 1.00 94.44 361 SER A N 1
ATOM 2937 C CA . SER A 1 361 ? 19.027 -9.620 -11.736 1.00 94.44 361 SER A CA 1
ATOM 2938 C C . SER A 1 361 ? 18.124 -8.608 -11.024 1.00 94.44 361 SER A C 1
ATOM 2940 O O . SER A 1 361 ? 17.293 -8.984 -10.200 1.00 94.44 361 SER A O 1
ATOM 2942 N N . LEU A 1 362 ? 18.225 -7.326 -11.394 1.00 95.31 362 LEU A N 1
ATOM 2943 C CA . LEU A 1 362 ? 17.454 -6.249 -10.766 1.00 95.31 362 LEU A CA 1
ATOM 2944 C C . LEU A 1 362 ? 15.944 -6.425 -10.950 1.00 95.31 362 LEU A C 1
ATOM 2946 O O . LEU A 1 362 ? 15.168 -6.186 -10.026 1.00 95.31 362 LEU A O 1
ATOM 2950 N N . LEU A 1 363 ? 15.503 -6.815 -12.148 1.00 96.25 363 LEU A N 1
ATOM 2951 C CA . LEU A 1 363 ? 14.076 -6.977 -12.420 1.00 96.25 363 LEU A CA 1
ATOM 2952 C C . LEU A 1 363 ? 13.511 -8.276 -11.847 1.00 96.25 363 LEU A C 1
ATOM 2954 O O . LEU A 1 363 ? 12.331 -8.292 -11.511 1.00 96.25 363 LEU A O 1
ATOM 2958 N N . VAL A 1 364 ? 14.320 -9.326 -11.678 1.00 96.00 364 VAL A N 1
ATOM 2959 C CA . VAL A 1 364 ? 13.919 -10.532 -10.936 1.00 96.00 364 VAL A CA 1
ATOM 2960 C C . VAL A 1 364 ? 13.657 -10.191 -9.470 1.00 96.00 364 VAL A C 1
ATOM 2962 O O . VAL A 1 364 ? 12.614 -10.568 -8.943 1.00 96.00 364 VAL A O 1
ATOM 2965 N N . GLU A 1 365 ? 14.526 -9.410 -8.824 1.00 94.62 365 GLU A N 1
ATOM 2966 C CA . GLU A 1 365 ? 14.299 -8.961 -7.442 1.00 94.62 365 GLU A CA 1
ATOM 2967 C C . GLU A 1 365 ? 13.019 -8.126 -7.296 1.00 94.62 365 GLU A C 1
ATOM 2969 O O . GLU A 1 365 ? 12.264 -8.288 -6.335 1.00 94.62 365 GLU A O 1
ATOM 2974 N N . GLU A 1 366 ? 12.737 -7.236 -8.251 1.00 93.31 366 GLU A N 1
ATOM 2975 C CA . GLU A 1 366 ? 11.490 -6.465 -8.248 1.00 93.31 366 GLU A CA 1
ATOM 2976 C C . GLU A 1 366 ? 10.265 -7.336 -8.562 1.00 93.31 366 GLU A C 1
ATOM 2978 O O . GLU A 1 366 ? 9.212 -7.141 -7.950 1.00 93.31 366 GLU A O 1
ATOM 2983 N N . ALA A 1 367 ? 10.391 -8.314 -9.463 1.00 94.75 367 ALA A N 1
ATOM 2984 C CA . ALA A 1 367 ? 9.327 -9.263 -9.774 1.00 94.75 367 ALA A CA 1
ATOM 2985 C C . ALA A 1 367 ? 8.988 -10.141 -8.563 1.00 94.75 367 ALA A C 1
ATOM 2987 O O . ALA A 1 367 ? 7.809 -10.354 -8.293 1.00 94.75 367 ALA A O 1
ATOM 2988 N N . ASN A 1 368 ? 9.983 -10.559 -7.775 1.00 93.19 368 ASN A N 1
ATOM 2989 C CA . ASN A 1 368 ? 9.785 -11.391 -6.583 1.00 93.19 368 ASN A CA 1
ATOM 2990 C C . ASN A 1 368 ? 8.886 -10.741 -5.524 1.00 93.19 368 ASN A C 1
ATOM 2992 O O . ASN A 1 368 ? 8.186 -11.446 -4.798 1.00 93.19 368 ASN A O 1
ATOM 2996 N N . LYS A 1 369 ? 8.818 -9.405 -5.480 1.00 90.38 369 LYS A N 1
ATOM 2997 C CA . LYS A 1 369 ? 7.882 -8.667 -4.610 1.00 90.38 369 LYS A CA 1
ATOM 2998 C C . LYS A 1 369 ? 6.414 -8.861 -5.005 1.00 90.38 369 LYS A C 1
ATOM 3000 O O . LYS A 1 369 ? 5.533 -8.592 -4.199 1.00 90.38 369 LYS A O 1
ATOM 3005 N N . ILE A 1 370 ? 6.157 -9.264 -6.250 1.00 90.50 370 ILE A N 1
ATOM 3006 C CA . ILE A 1 370 ? 4.821 -9.524 -6.803 1.00 90.50 370 ILE A CA 1
ATOM 3007 C C . ILE A 1 370 ? 4.553 -11.030 -6.863 1.00 90.50 370 ILE A C 1
ATOM 3009 O O . ILE A 1 370 ? 3.444 -11.464 -6.568 1.00 90.50 370 ILE A O 1
ATOM 3013 N N . THR A 1 371 ? 5.551 -11.827 -7.254 1.00 90.81 371 THR A N 1
ATOM 3014 C CA . THR A 1 371 ? 5.407 -13.279 -7.430 1.00 90.81 371 THR A CA 1
ATOM 3015 C C . THR A 1 371 ? 5.546 -14.066 -6.130 1.00 90.81 371 THR A C 1
ATOM 3017 O O . THR A 1 371 ? 5.270 -15.261 -6.135 1.00 90.81 371 THR A O 1
ATOM 3020 N N . PHE A 1 372 ? 6.001 -13.438 -5.038 1.00 89.44 372 PHE A N 1
ATOM 3021 C CA . PHE A 1 372 ? 6.296 -14.095 -3.758 1.00 89.44 372 PHE A CA 1
ATOM 3022 C C . PHE A 1 372 ? 7.217 -15.317 -3.917 1.00 89.44 372 PHE A C 1
ATOM 3024 O O . PHE A 1 372 ? 7.006 -16.357 -3.299 1.00 89.44 372 PHE A O 1
ATOM 3031 N N . ASN A 1 373 ? 8.247 -15.184 -4.762 1.00 86.94 373 ASN A N 1
ATOM 3032 C CA . ASN A 1 373 ? 9.184 -16.254 -5.135 1.00 86.94 373 ASN A CA 1
ATOM 3033 C C . ASN A 1 373 ? 8.538 -17.465 -5.846 1.00 86.94 373 ASN A C 1
ATOM 3035 O O . ASN A 1 373 ? 9.103 -18.557 -5.831 1.00 86.94 373 ASN A O 1
ATOM 3039 N N . GLY A 1 374 ? 7.373 -17.287 -6.480 1.00 89.12 374 GLY A N 1
ATOM 3040 C CA . GLY A 1 374 ? 6.769 -18.297 -7.354 1.00 89.12 374 GLY A CA 1
ATOM 3041 C C . GLY A 1 374 ? 7.608 -18.604 -8.606 1.00 89.12 374 GLY A C 1
ATOM 3042 O O . GLY A 1 374 ? 8.582 -17.910 -8.904 1.00 89.12 374 GLY A O 1
ATOM 3043 N N . GLU A 1 375 ? 7.217 -19.637 -9.367 1.00 93.75 375 GLU A N 1
ATOM 3044 C CA . GLU A 1 375 ? 7.923 -20.033 -10.598 1.00 93.75 375 GLU A CA 1
ATOM 3045 C C . GLU A 1 375 ? 7.998 -18.853 -11.580 1.00 93.75 375 GLU A C 1
ATOM 3047 O O . GLU A 1 375 ? 6.975 -18.340 -12.035 1.00 93.75 375 GLU A O 1
ATOM 3052 N N . LEU A 1 376 ? 9.219 -18.437 -11.926 1.00 96.31 376 LEU A N 1
ATOM 3053 C CA . LEU A 1 376 ? 9.486 -17.291 -12.790 1.00 96.31 376 LEU A CA 1
ATOM 3054 C C . LEU A 1 376 ? 10.382 -17.694 -13.961 1.00 96.31 376 LEU A C 1
ATOM 3056 O O . LEU A 1 376 ? 11.509 -18.152 -13.780 1.00 96.31 376 LEU A O 1
ATOM 3060 N N . ARG A 1 377 ? 9.901 -17.462 -15.182 1.00 95.62 377 ARG A N 1
ATOM 3061 C CA . ARG A 1 377 ? 10.650 -17.671 -16.424 1.00 95.62 377 ARG A CA 1
ATOM 3062 C C . ARG A 1 377 ? 11.105 -16.328 -16.971 1.00 95.62 377 ARG A C 1
ATOM 3064 O O . ARG A 1 377 ? 10.284 -15.497 -17.351 1.00 95.62 377 ARG A O 1
ATOM 3071 N N . VAL A 1 378 ? 12.415 -16.120 -17.014 1.00 95.88 378 VAL A N 1
ATOM 3072 C CA . VAL A 1 378 ? 13.018 -14.878 -17.510 1.00 95.88 378 VAL A CA 1
ATOM 3073 C C . VAL A 1 378 ? 13.337 -15.021 -18.994 1.00 95.88 378 VAL A C 1
ATOM 3075 O O . VAL A 1 378 ? 13.985 -15.983 -19.406 1.00 95.88 378 VAL A O 1
ATOM 3078 N N . LEU A 1 379 ? 12.888 -14.059 -19.796 1.00 95.06 379 LEU A N 1
ATOM 3079 C CA . LEU A 1 379 ? 13.144 -13.975 -21.227 1.00 95.06 379 LEU A CA 1
ATOM 3080 C C . LEU A 1 379 ? 13.904 -12.686 -21.515 1.00 95.06 379 LEU A C 1
ATOM 3082 O O . LEU A 1 379 ? 13.483 -11.607 -21.108 1.00 95.06 379 LEU A O 1
ATOM 3086 N N . SER A 1 380 ? 15.012 -12.803 -22.235 1.00 93.88 380 SER A N 1
ATOM 3087 C CA . SER A 1 380 ? 15.861 -11.682 -22.630 1.00 93.88 380 SER A CA 1
ATOM 3088 C C . SER A 1 380 ? 16.284 -11.861 -24.089 1.00 93.88 380 SER A C 1
ATOM 3090 O O . SER A 1 380 ? 16.464 -13.004 -24.515 1.00 93.88 380 SER A O 1
ATOM 3092 N N . PRO A 1 381 ? 16.476 -10.774 -24.861 1.00 92.88 381 PRO A N 1
ATOM 3093 C CA . PRO A 1 381 ? 17.061 -10.866 -26.199 1.00 92.88 381 PRO A CA 1
ATOM 3094 C C . PRO A 1 381 ? 18.534 -11.312 -26.177 1.00 92.88 381 PRO A C 1
ATOM 3096 O O . PRO A 1 381 ? 19.083 -11.663 -27.218 1.00 92.88 381 PRO A O 1
ATOM 3099 N N . HIS A 1 382 ? 19.183 -11.321 -25.007 1.00 89.75 382 HIS A N 1
ATOM 3100 C CA . HIS A 1 382 ? 20.563 -11.770 -24.836 1.00 89.75 382 HIS A CA 1
ATOM 3101 C C . HIS A 1 382 ? 20.629 -13.199 -24.272 1.00 89.75 382 HIS A C 1
ATOM 3103 O O . HIS A 1 382 ? 19.819 -13.589 -23.432 1.00 89.75 382 HIS A O 1
ATOM 3109 N N . ASN A 1 383 ? 21.638 -13.980 -24.682 1.00 88.69 383 ASN A N 1
ATOM 3110 C CA . ASN A 1 383 ? 21.879 -15.329 -24.152 1.00 88.69 383 ASN A CA 1
ATOM 3111 C C . ASN A 1 383 ? 22.521 -15.279 -22.752 1.00 88.69 383 ASN A C 1
ATOM 3113 O O . ASN A 1 383 ? 23.699 -15.586 -22.570 1.00 88.69 383 ASN A O 1
ATOM 3117 N N . ILE A 1 384 ? 21.722 -14.892 -21.757 1.00 88.56 384 ILE A N 1
ATOM 3118 C CA . ILE A 1 384 ? 22.153 -14.750 -20.361 1.00 88.56 384 ILE A CA 1
ATOM 3119 C C . ILE A 1 384 ? 22.698 -16.068 -19.799 1.00 88.56 384 ILE A C 1
ATOM 3121 O O . ILE A 1 384 ? 23.703 -16.074 -19.091 1.00 88.56 384 ILE A O 1
ATOM 3125 N N . ARG A 1 385 ? 22.076 -17.202 -20.152 1.00 86.75 385 ARG A N 1
ATOM 3126 C CA . ARG A 1 385 ? 22.507 -18.528 -19.689 1.00 86.75 385 ARG A CA 1
ATOM 3127 C C . ARG A 1 385 ? 23.930 -18.851 -20.142 1.00 86.75 385 ARG A C 1
ATOM 3129 O O . ARG A 1 385 ? 24.709 -19.342 -19.335 1.00 86.75 385 ARG A O 1
ATOM 3136 N N . GLY A 1 386 ? 24.266 -18.549 -21.396 1.00 86.38 386 GLY A N 1
ATOM 3137 C CA . GLY A 1 386 ? 25.620 -18.735 -21.918 1.00 86.38 386 GLY A CA 1
ATOM 3138 C C . GLY A 1 386 ? 26.650 -17.879 -21.180 1.00 86.38 386 GLY A C 1
ATOM 3139 O O . GLY A 1 386 ? 27.696 -18.390 -20.796 1.00 86.38 386 GLY A O 1
ATOM 3140 N N . ILE A 1 387 ? 26.320 -16.612 -20.907 1.00 84.50 387 ILE A N 1
ATOM 3141 C CA . ILE A 1 387 ? 27.200 -15.683 -20.176 1.00 84.50 387 ILE A CA 1
ATOM 3142 C C . ILE A 1 387 ? 27.471 -16.190 -18.753 1.00 84.50 387 ILE A C 1
ATOM 3144 O O . ILE A 1 387 ? 28.613 -16.196 -18.312 1.00 84.50 387 ILE A O 1
ATOM 3148 N N . LEU A 1 388 ? 26.443 -16.667 -18.045 1.00 85.06 388 LEU A N 1
ATOM 3149 C CA . LEU A 1 388 ? 26.586 -17.196 -16.682 1.00 85.06 388 LEU A CA 1
ATOM 3150 C C . LEU A 1 388 ? 27.384 -18.506 -16.610 1.00 85.06 388 LEU A C 1
ATOM 3152 O O . LEU A 1 388 ? 27.966 -18.819 -15.574 1.00 85.06 388 LEU A O 1
ATOM 3156 N N . GLN A 1 389 ? 27.376 -19.297 -17.684 1.00 85.19 389 GLN A N 1
ATOM 3157 C CA . GLN A 1 389 ? 28.084 -20.578 -17.753 1.00 85.19 389 GLN A CA 1
ATOM 3158 C C . GLN A 1 389 ? 29.552 -20.430 -18.161 1.00 85.19 389 GLN A C 1
ATOM 3160 O O . GLN A 1 389 ? 30.348 -21.330 -17.885 1.00 85.19 389 GLN A O 1
ATOM 3165 N N . GLN A 1 390 ? 29.927 -19.310 -18.782 1.00 76.38 390 GLN A N 1
ATOM 3166 C CA . GLN A 1 390 ? 31.324 -18.973 -19.026 1.00 76.38 390 GLN A CA 1
ATOM 3167 C C . GLN A 1 390 ? 31.982 -18.641 -17.684 1.00 76.38 390 GLN A C 1
ATOM 3169 O O . GLN A 1 390 ? 31.835 -17.547 -17.143 1.00 76.38 390 GLN A O 1
ATOM 3174 N N . LYS A 1 391 ? 32.687 -19.620 -17.106 1.00 54.66 391 LYS A N 1
ATOM 3175 C CA . LYS A 1 391 ? 33.556 -19.371 -15.954 1.00 54.66 391 LYS A CA 1
ATOM 3176 C C . LYS A 1 391 ? 34.587 -18.325 -16.367 1.00 54.66 391 LYS A C 1
ATOM 3178 O O . LYS A 1 391 ? 35.254 -18.507 -17.380 1.00 54.66 391 LYS A O 1
ATOM 3183 N N . ALA A 1 392 ? 34.725 -17.264 -15.575 1.00 58.38 392 ALA A N 1
ATOM 3184 C CA . ALA A 1 392 ? 35.876 -16.384 -15.686 1.00 58.38 392 ALA A CA 1
ATOM 3185 C C . ALA A 1 392 ? 37.134 -17.242 -15.492 1.00 58.38 392 ALA A C 1
ATOM 3187 O O . ALA A 1 392 ? 37.308 -17.847 -14.428 1.00 58.38 392 ALA A O 1
ATOM 3188 N N . GLU A 1 393 ? 37.966 -17.349 -16.526 1.00 54.94 393 GLU A N 1
ATOM 3189 C CA . GLU A 1 393 ? 39.348 -17.780 -16.340 1.00 54.94 393 GLU A CA 1
ATOM 3190 C C . GLU A 1 393 ? 39.981 -16.754 -15.393 1.00 54.94 393 GLU A C 1
ATOM 3192 O O . GLU A 1 393 ? 39.935 -15.551 -15.656 1.00 54.94 393 GLU A O 1
ATOM 3197 N N . LYS A 1 394 ? 40.392 -17.230 -14.215 1.00 43.66 394 LYS A N 1
ATOM 3198 C CA . LYS A 1 394 ? 40.944 -16.396 -13.146 1.00 43.66 394 LYS A CA 1
ATOM 3199 C C . LYS A 1 394 ? 42.317 -15.863 -13.505 1.00 43.66 394 LYS A C 1
ATOM 3201 O O . LYS A 1 394 ? 43.112 -16.662 -14.048 1.00 43.66 394 LYS A O 1
#

Radius of gyration: 35.5 Å; chains: 1; bounding box: 66×50×111 Å

Secondary structure (DSSP, 8-state):
-HHHHHH-TTS--HHHHS-SS-----TTSHHHHHHHHHHHHHHHHHHHHHS-----HHHHHS----TTS-HHHHHHHHHHHHHHHH---TTSHHHHHHHHHHHHHHS-HHHHHHHTTSTTTTTS-HHHHHHHHHTT-TTHHHHHHHHHHHHHTTPPPPTTEEEEEETTEEEEEESSHHHHHHHHHHHHHHHHHTT----TTT---S-SEEEETTEEEETTEEEE-HHHHHHHHTPPPP-SHHHHHHHHHHHHHTGGGSTTHHHHTHHHHHHHHSSSS----HHHHHHHHHHHHHHHTPPPEEPP-TTS-EEEEEEEETTEEEEEEEEEETTEEEEEEEEEEEPPTTGGGS-HHHHHHHHHHHHHHHHHHHHTT--EEEE-SS-HHHHHHS----